Protein AF-A0A953XXE0-F1 (afdb_monomer_lite)

Structure (mmCIF, N/CA/C/O backbone):
data_AF-A0A953XXE0-F1
#
_entry.id   AF-A0A953XXE0-F1
#
loop_
_atom_site.group_PDB
_atom_site.id
_atom_site.type_symbol
_atom_site.label_atom_id
_atom_site.label_alt_id
_atom_site.label_comp_id
_atom_site.label_asym_id
_atom_site.label_entity_id
_atom_site.label_seq_id
_atom_site.pdbx_PDB_ins_code
_atom_site.Cartn_x
_atom_site.Cartn_y
_atom_site.Cartn_z
_atom_site.occupancy
_atom_site.B_iso_or_equiv
_atom_site.auth_seq_id
_atom_site.auth_comp_id
_atom_site.auth_asym_id
_atom_site.auth_atom_id
_atom_site.pdbx_PDB_model_num
ATOM 1 N N . MET A 1 1 ? 15.801 20.987 15.651 1.00 23.19 1 MET A N 1
ATOM 2 C CA . MET A 1 1 ? 15.165 20.305 14.505 1.00 23.19 1 MET A CA 1
ATOM 3 C C . MET A 1 1 ? 14.509 19.049 15.052 1.00 23.19 1 MET A C 1
ATOM 5 O O . MET A 1 1 ? 15.246 18.212 15.562 1.00 23.19 1 MET A O 1
ATOM 9 N N . PRO A 1 2 ? 13.174 18.953 15.117 1.00 24.47 2 PRO A N 1
ATOM 10 C CA . PRO A 1 2 ? 12.543 17.833 15.799 1.00 24.47 2 PRO A CA 1
ATOM 11 C C . PRO A 1 2 ? 12.531 16.608 14.873 1.00 24.47 2 PRO A C 1
ATOM 13 O O . PRO A 1 2 ? 12.017 16.674 13.767 1.00 24.47 2 PRO A O 1
ATOM 16 N N . THR A 1 3 ? 13.208 15.549 15.313 1.00 23.88 3 THR A N 1
ATOM 17 C CA . THR A 1 3 ? 12.917 14.096 15.241 1.00 23.88 3 THR A CA 1
ATOM 18 C C . THR A 1 3 ? 11.711 13.563 14.424 1.00 23.88 3 THR A C 1
ATOM 20 O O . THR A 1 3 ? 11.051 12.626 14.864 1.00 23.88 3 THR A O 1
ATOM 23 N N . LEU A 1 4 ? 11.424 14.090 13.230 1.00 26.69 4 LEU A N 1
ATOM 24 C CA . LEU A 1 4 ? 10.235 13.749 12.425 1.00 26.69 4 LEU A CA 1
ATOM 25 C C . LEU A 1 4 ? 10.426 12.627 11.387 1.00 26.69 4 LEU A C 1
ATOM 27 O O . LEU A 1 4 ? 9.474 12.267 10.709 1.00 26.69 4 LEU A O 1
ATOM 31 N N . THR A 1 5 ? 11.613 12.035 11.251 1.00 33.94 5 THR A N 1
ATOM 32 C CA . THR A 1 5 ? 11.927 11.183 10.083 1.00 33.94 5 THR A CA 1
ATOM 33 C C . THR A 1 5 ? 12.054 9.684 10.347 1.00 33.94 5 THR A C 1
ATOM 35 O O . THR A 1 5 ? 12.182 8.929 9.391 1.00 33.94 5 THR A O 1
ATOM 38 N N . LYS A 1 6 ? 11.989 9.213 11.601 1.00 27.53 6 LYS A N 1
ATOM 39 C CA . LYS A 1 6 ? 12.174 7.776 11.895 1.00 27.53 6 LYS A CA 1
ATOM 40 C C . LYS A 1 6 ? 10.883 6.959 12.004 1.00 27.53 6 LYS A C 1
ATOM 42 O O . LYS A 1 6 ? 10.903 5.797 11.635 1.00 27.53 6 LYS A O 1
ATOM 47 N N . HIS A 1 7 ? 9.766 7.528 12.463 1.00 30.72 7 HIS A N 1
ATOM 48 C CA . HIS A 1 7 ? 8.594 6.719 12.848 1.00 30.72 7 HIS A CA 1
ATOM 49 C C . HIS A 1 7 ? 7.616 6.431 11.692 1.00 30.72 7 HIS A C 1
ATOM 51 O O . HIS A 1 7 ? 7.133 5.310 11.582 1.00 30.72 7 HIS A O 1
ATOM 57 N N . ALA A 1 8 ? 7.405 7.374 10.764 1.00 30.27 8 ALA A N 1
ATOM 58 C CA . ALA A 1 8 ? 6.536 7.157 9.595 1.00 30.27 8 ALA A CA 1
ATOM 59 C C . ALA A 1 8 ? 7.119 6.154 8.576 1.00 30.27 8 ALA A C 1
ATOM 61 O O . ALA A 1 8 ? 6.387 5.513 7.828 1.00 30.27 8 ALA A O 1
ATOM 62 N N . LEU A 1 9 ? 8.445 5.985 8.569 1.00 30.19 9 LEU A N 1
ATOM 63 C CA . LEU A 1 9 ? 9.170 5.151 7.610 1.00 30.19 9 LEU A CA 1
ATOM 64 C C . LEU A 1 9 ? 9.164 3.653 7.962 1.00 30.19 9 LEU A C 1
ATOM 66 O O . LEU A 1 9 ? 9.246 2.798 7.083 1.00 30.19 9 LEU A O 1
ATOM 70 N N . VAL A 1 10 ? 9.033 3.338 9.255 1.00 29.61 10 VAL A N 1
ATOM 71 C CA . VAL A 1 10 ? 9.009 1.966 9.796 1.00 29.61 10 VAL A CA 1
ATOM 72 C C . VAL A 1 10 ? 7.737 1.215 9.368 1.00 29.61 10 VAL A C 1
ATOM 74 O O . VAL A 1 10 ? 7.722 -0.017 9.334 1.00 29.61 10 VAL A O 1
ATOM 77 N N . ALA A 1 11 ? 6.682 1.944 8.981 1.00 33.59 11 ALA A N 1
ATOM 78 C CA . ALA A 1 11 ? 5.349 1.399 8.757 1.00 33.59 11 ALA A CA 1
ATOM 79 C C . ALA A 1 11 ? 5.218 0.476 7.530 1.00 33.59 11 ALA A C 1
ATOM 81 O O . ALA A 1 11 ? 4.563 -0.561 7.609 1.00 33.59 11 ALA A O 1
ATOM 82 N N . ALA A 1 12 ? 5.881 0.807 6.419 1.00 32.53 12 ALA A N 1
ATOM 83 C CA . ALA A 1 12 ? 5.708 0.098 5.150 1.00 32.53 12 ALA A CA 1
ATOM 84 C C . ALA A 1 12 ? 6.633 -1.127 4.980 1.00 32.53 12 ALA A C 1
ATOM 86 O O . ALA A 1 12 ? 6.259 -2.110 4.343 1.00 32.53 12 ALA A O 1
ATOM 87 N N . ILE A 1 13 ? 7.832 -1.104 5.573 1.00 31.78 13 ILE A N 1
ATOM 88 C CA . ILE A 1 13 ? 8.876 -2.117 5.318 1.00 31.78 13 ILE A CA 1
ATOM 89 C C . ILE A 1 13 ? 8.657 -3.371 6.172 1.00 31.78 13 ILE A C 1
ATOM 91 O O . ILE A 1 13 ? 8.839 -4.496 5.708 1.00 31.78 13 ILE A O 1
ATOM 95 N N . ALA A 1 14 ? 8.187 -3.198 7.409 1.00 30.94 14 ALA A N 1
ATOM 96 C CA . ALA A 1 14 ? 8.035 -4.295 8.362 1.00 30.94 14 ALA A CA 1
ATOM 97 C C . ALA A 1 14 ? 6.814 -5.204 8.091 1.00 30.94 14 ALA A C 1
ATOM 99 O O . ALA A 1 14 ? 6.762 -6.325 8.597 1.00 30.94 14 ALA A O 1
ATOM 100 N N . ILE A 1 15 ? 5.858 -4.764 7.260 1.00 36.19 15 ILE A N 1
ATOM 101 C CA . ILE A 1 15 ? 4.714 -5.583 6.813 1.00 36.19 15 ILE A CA 1
ATOM 102 C C . ILE A 1 15 ? 5.163 -6.636 5.774 1.00 36.19 15 ILE A C 1
ATOM 104 O O . ILE A 1 15 ? 4.586 -7.727 5.699 1.00 36.19 15 ILE A O 1
ATOM 108 N N . CYS A 1 16 ? 6.239 -6.351 5.027 1.00 36.44 16 CYS A N 1
ATOM 109 C CA . CYS A 1 16 ? 6.669 -7.154 3.882 1.00 36.44 16 CYS A CA 1
ATOM 110 C C . CYS A 1 16 ? 7.944 -7.985 4.089 1.00 36.44 16 CYS A C 1
ATOM 112 O O . CYS A 1 16 ? 8.266 -8.747 3.192 1.00 36.44 16 CYS A O 1
ATOM 114 N N . GLY A 1 17 ? 8.669 -7.929 5.214 1.00 27.86 17 GLY A N 1
ATOM 115 C CA . GLY A 1 17 ? 9.864 -8.776 5.343 1.00 27.86 17 GLY A CA 1
ATOM 116 C C . GLY A 1 17 ? 10.429 -8.968 6.746 1.00 27.86 17 GLY A C 1
ATOM 117 O O . GLY A 1 17 ? 10.473 -8.049 7.560 1.00 27.86 17 GLY A O 1
ATOM 118 N N . LEU A 1 18 ? 10.924 -10.184 6.995 1.00 30.94 18 LEU A N 1
ATOM 119 C CA . LEU A 1 18 ? 11.926 -10.489 8.015 1.00 30.94 18 LEU A CA 1
ATOM 120 C C . LEU A 1 18 ? 12.877 -11.563 7.476 1.00 30.94 18 LEU A C 1
ATOM 122 O O . LEU A 1 18 ? 12.452 -12.541 6.863 1.00 30.94 18 LEU A O 1
ATOM 126 N N . LEU A 1 19 ? 14.171 -11.333 7.696 1.00 27.92 19 LEU A N 1
ATOM 127 C CA . LEU A 1 19 ? 15.289 -12.173 7.276 1.00 27.92 19 LEU A CA 1
ATOM 128 C C . LEU A 1 19 ? 15.145 -13.614 7.785 1.00 27.92 19 LEU A C 1
ATOM 130 O O . LEU A 1 19 ? 14.966 -13.859 8.979 1.00 27.92 19 LEU A O 1
ATOM 134 N N . ALA A 1 20 ? 15.300 -14.573 6.874 1.00 24.19 20 ALA A N 1
ATOM 135 C CA . ALA A 1 20 ? 15.431 -15.982 7.205 1.00 24.19 20 ALA A CA 1
ATOM 136 C C . ALA A 1 20 ? 16.776 -16.235 7.908 1.00 24.19 20 ALA A C 1
ATOM 138 O O . ALA A 1 20 ? 17.823 -16.280 7.265 1.00 24.19 20 ALA A O 1
ATOM 139 N N . VAL A 1 21 ? 16.749 -16.452 9.225 1.00 23.22 21 VAL A N 1
ATOM 140 C CA . VAL A 1 21 ? 17.839 -17.130 9.940 1.00 23.22 21 VAL A CA 1
ATOM 141 C C . VAL A 1 21 ? 17.390 -18.560 10.212 1.00 23.22 21 VAL A C 1
ATOM 143 O O . VAL A 1 21 ? 16.412 -18.808 10.915 1.00 23.22 21 VAL A O 1
ATOM 146 N N . SER A 1 22 ? 18.094 -19.508 9.599 1.00 22.72 22 SER A N 1
ATOM 147 C CA . SER A 1 22 ? 17.813 -20.937 9.675 1.00 22.72 22 SER A CA 1
ATOM 148 C C . SER A 1 22 ? 17.974 -21.476 11.097 1.00 22.72 22 SER A C 1
ATOM 150 O O . SER A 1 22 ? 19.080 -21.456 11.635 1.00 22.72 22 SER A O 1
ATOM 152 N N . TRP A 1 23 ? 16.915 -22.071 11.642 1.00 22.73 23 TRP A N 1
ATOM 153 C CA . TRP A 1 23 ? 17.022 -23.056 12.716 1.00 22.73 23 TRP A CA 1
ATOM 154 C C . TRP A 1 23 ? 16.192 -24.283 12.351 1.00 22.73 23 TRP A C 1
ATOM 156 O O . TRP A 1 23 ? 14.998 -24.203 12.076 1.00 22.73 23 TRP A O 1
ATOM 166 N N . THR A 1 24 ? 16.853 -25.435 12.311 1.00 26.52 24 THR A N 1
ATOM 167 C CA . THR A 1 24 ? 16.224 -26.749 12.177 1.00 26.52 24 THR A CA 1
ATOM 168 C C . THR A 1 24 ? 15.453 -27.090 13.450 1.00 26.52 24 THR A C 1
ATOM 170 O O . THR A 1 24 ? 16.058 -27.121 14.522 1.00 26.52 24 THR A O 1
ATOM 173 N N . LEU A 1 25 ? 14.167 -27.432 13.338 1.00 26.00 25 LEU A N 1
ATOM 174 C CA . LEU A 1 25 ? 13.420 -28.122 14.395 1.00 26.00 25 LEU A CA 1
ATOM 175 C C . LEU A 1 25 ? 12.609 -29.308 13.830 1.00 26.00 25 LEU A C 1
ATOM 177 O O . LEU A 1 25 ? 12.237 -29.286 12.655 1.00 26.00 25 LEU A O 1
ATOM 181 N N . PRO A 1 26 ? 12.404 -30.371 14.637 1.00 23.47 26 PRO A N 1
ATOM 182 C CA . PRO A 1 26 ? 11.947 -31.681 14.180 1.00 23.47 26 PRO A CA 1
ATOM 183 C C . PRO A 1 26 ? 10.421 -31.783 14.009 1.00 23.47 26 PRO A C 1
ATOM 185 O O . PRO A 1 26 ? 9.655 -30.912 14.409 1.00 23.47 26 PRO A O 1
ATOM 188 N N . ALA A 1 27 ? 10.009 -32.879 13.373 1.00 25.14 27 ALA A N 1
ATOM 189 C CA . ALA A 1 27 ? 8.711 -33.104 12.749 1.00 25.14 27 ALA A CA 1
ATOM 190 C C . ALA A 1 27 ? 7.566 -33.616 13.659 1.00 25.14 27 ALA A C 1
ATOM 192 O O . ALA A 1 27 ? 7.800 -34.335 14.628 1.00 25.14 27 ALA A O 1
ATOM 193 N N . THR A 1 28 ? 6.336 -33.397 13.150 1.00 28.50 28 THR A N 1
ATOM 194 C CA . THR A 1 28 ? 5.029 -34.083 13.389 1.00 28.50 28 THR A CA 1
ATOM 195 C C . THR A 1 28 ? 4.329 -33.785 14.731 1.00 28.50 28 THR A C 1
ATOM 197 O O . THR A 1 28 ? 5.003 -33.687 15.742 1.00 28.50 28 THR A O 1
ATOM 200 N N . SER A 1 29 ? 3.004 -33.587 14.872 1.00 26.19 29 SER A N 1
ATOM 201 C CA . SER A 1 29 ? 1.767 -34.184 14.294 1.00 26.19 29 SER A CA 1
ATOM 202 C C . SER A 1 29 ? 0.520 -33.440 14.892 1.00 26.19 29 SER A C 1
ATOM 204 O O . SER A 1 29 ? 0.742 -32.620 15.781 1.00 26.19 29 SER A O 1
ATOM 206 N N . PRO A 1 30 ? -0.767 -33.804 14.655 1.00 30.47 30 PRO A N 1
ATOM 207 C CA . PRO A 1 30 ? -1.567 -33.870 13.429 1.00 30.47 30 PRO A CA 1
ATOM 208 C C . PRO A 1 30 ? -2.752 -32.862 13.414 1.00 30.47 30 PRO A C 1
ATOM 210 O O . PRO A 1 30 ? -2.945 -32.043 14.306 1.00 30.47 30 PRO A O 1
ATOM 213 N N . LEU A 1 31 ? -3.522 -32.968 12.331 1.00 25.83 31 LEU A N 1
ATOM 214 C CA . LEU A 1 31 ? -4.695 -32.216 11.883 1.00 25.83 31 LEU A CA 1
ATOM 215 C C . LEU A 1 31 ? -5.863 -32.042 12.878 1.00 25.83 31 LEU A C 1
ATOM 217 O O . LEU A 1 31 ? -6.165 -32.916 13.684 1.00 25.83 31 LEU A O 1
ATOM 221 N N . ALA A 1 32 ? -6.534 -30.906 12.660 1.00 27.00 32 ALA A N 1
ATOM 222 C CA . ALA A 1 32 ? -7.909 -30.491 12.949 1.00 27.00 32 ALA A CA 1
ATOM 223 C C . ALA A 1 32 ? -8.908 -31.517 13.527 1.00 27.00 32 ALA A C 1
ATOM 225 O O . ALA A 1 32 ? -9.136 -32.580 12.952 1.00 27.00 32 ALA A O 1
ATOM 226 N N . GLN A 1 33 ? -9.643 -31.075 14.554 1.00 22.91 33 GLN A N 1
ATOM 227 C CA . GLN A 1 33 ? -11.033 -31.467 14.792 1.00 22.91 33 GLN A CA 1
ATOM 228 C C . GLN A 1 33 ? -11.884 -30.226 15.094 1.00 22.91 33 GLN A C 1
ATOM 230 O O . GLN A 1 33 ? -11.463 -29.345 15.842 1.00 22.91 33 GLN A O 1
ATOM 235 N N . GLU A 1 34 ? -13.058 -30.182 14.465 1.00 34.75 34 GLU A N 1
ATOM 236 C CA . GLU A 1 34 ? -14.159 -29.249 14.715 1.00 34.75 34 GLU A CA 1
ATOM 237 C C . GLU A 1 34 ? -14.725 -29.421 16.128 1.00 34.75 34 GLU A C 1
ATOM 239 O O . GLU A 1 34 ? -14.915 -30.552 16.577 1.00 34.75 34 GLU A O 1
ATOM 244 N N . THR A 1 35 ? -15.106 -28.311 16.763 1.00 26.16 35 THR A N 1
ATOM 245 C CA . THR A 1 35 ? -16.259 -28.274 17.673 1.00 26.16 35 THR A CA 1
ATOM 246 C C . THR A 1 35 ? -16.972 -26.931 17.547 1.00 26.16 35 THR A C 1
ATOM 248 O O . THR A 1 35 ? -16.337 -25.880 17.648 1.00 26.16 35 THR A O 1
ATOM 251 N N . ASP A 1 36 ? -18.279 -27.021 17.326 1.00 25.08 36 ASP A N 1
ATOM 252 C CA . ASP A 1 36 ? -19.262 -25.953 17.163 1.00 25.08 36 ASP A CA 1
ATOM 253 C C . ASP A 1 36 ? -19.660 -25.227 18.468 1.00 25.08 36 ASP A C 1
ATOM 255 O O . ASP A 1 36 ? -19.528 -25.759 19.569 1.00 25.08 36 ASP A O 1
ATOM 259 N N . GLU A 1 37 ? -20.267 -24.054 18.236 1.00 27.36 37 GLU A N 1
ATOM 260 C CA . GLU A 1 37 ? -21.353 -23.376 18.972 1.00 27.36 37 GLU A CA 1
ATOM 261 C C . GLU A 1 37 ? -21.083 -22.392 20.144 1.00 27.36 37 GLU A C 1
ATOM 263 O O . GLU A 1 37 ? -20.690 -22.738 21.255 1.00 27.36 37 GLU A O 1
ATOM 268 N N . ASP A 1 38 ? -21.490 -21.145 19.842 1.00 29.67 38 ASP A N 1
ATOM 269 C CA . ASP A 1 38 ? -22.178 -20.142 20.675 1.00 29.67 38 ASP A CA 1
ATOM 270 C C . ASP A 1 38 ? -21.361 -19.166 21.556 1.00 29.67 38 ASP A C 1
ATOM 272 O O . ASP A 1 38 ? -21.209 -19.313 22.768 1.00 29.67 38 ASP A O 1
ATOM 276 N N . SER A 1 39 ? -20.906 -18.067 20.931 1.00 28.59 39 SER A N 1
ATOM 277 C CA . SER A 1 39 ? -20.663 -16.777 21.598 1.00 28.59 39 SER A CA 1
ATOM 278 C C . SER A 1 39 ? -20.817 -15.617 20.593 1.00 28.59 39 SER A C 1
ATOM 280 O O . SER A 1 39 ? -20.174 -15.640 19.537 1.00 28.59 39 SER A O 1
ATOM 282 N N . PRO A 1 40 ? -21.656 -14.593 20.854 1.00 30.61 40 PRO A N 1
ATOM 283 C CA . PRO A 1 40 ? -21.860 -13.484 19.928 1.00 30.61 40 PRO A CA 1
ATOM 284 C C . PRO A 1 40 ? -20.693 -12.488 20.008 1.00 30.61 40 PRO A C 1
ATOM 286 O O . PRO A 1 40 ? -20.713 -11.524 20.769 1.00 30.61 40 PRO A O 1
ATOM 289 N N . GLY A 1 41 ? -19.679 -12.725 19.180 1.00 33.84 41 GLY A N 1
ATOM 290 C CA . GLY A 1 41 ? -18.527 -11.850 18.972 1.00 33.84 41 GLY A CA 1
ATOM 291 C C . GLY A 1 41 ? -17.461 -12.600 18.183 1.00 33.84 41 GLY A C 1
ATOM 292 O O . GLY A 1 41 ? -16.592 -13.228 18.775 1.00 33.84 41 GLY A O 1
ATOM 293 N N . HIS A 1 42 ? -17.559 -12.613 16.851 1.00 36.31 42 HIS A N 1
ATOM 294 C CA . HIS A 1 42 ? -16.649 -13.386 16.001 1.00 36.31 42 HIS A CA 1
ATOM 295 C C . HIS A 1 42 ? -15.254 -12.742 15.914 1.00 36.31 42 HIS A C 1
ATOM 297 O O . HIS A 1 42 ? -14.878 -12.169 14.898 1.00 36.31 42 HIS A O 1
ATOM 303 N N . THR A 1 43 ? -14.454 -12.881 16.970 1.00 37.66 43 THR A N 1
ATOM 304 C CA . THR A 1 43 ? -12.994 -12.911 16.846 1.00 37.66 43 THR A CA 1
ATOM 305 C C . THR A 1 43 ? -12.622 -14.312 16.370 1.00 37.66 43 THR A C 1
ATOM 307 O O . THR A 1 43 ? -12.778 -15.281 17.114 1.00 37.66 43 THR A O 1
ATOM 310 N N . ILE A 1 44 ? -12.148 -14.459 15.130 1.00 37.34 44 ILE A N 1
ATOM 311 C CA . ILE A 1 44 ? -11.650 -15.756 14.651 1.00 37.34 44 ILE A CA 1
ATOM 312 C C . ILE A 1 44 ? -10.215 -15.919 15.161 1.00 37.34 44 ILE A C 1
ATOM 314 O O . ILE A 1 44 ? -9.247 -15.528 14.510 1.00 37.34 44 ILE A O 1
ATOM 318 N N . ALA A 1 45 ? -10.075 -16.470 16.366 1.00 40.75 45 ALA A N 1
ATOM 319 C CA . ALA A 1 45 ? -8.777 -16.802 16.936 1.00 40.75 45 ALA A CA 1
ATOM 320 C C . ALA A 1 45 ? -8.208 -18.059 16.256 1.00 40.75 45 ALA A C 1
ATOM 322 O O . ALA A 1 45 ? -8.643 -19.183 16.499 1.00 40.75 45 ALA A O 1
ATOM 323 N N . ILE A 1 46 ? -7.202 -17.873 15.407 1.00 38.44 46 ILE A N 1
ATOM 324 C CA . ILE A 1 46 ? -6.405 -18.960 14.827 1.00 38.44 46 ILE A CA 1
ATOM 325 C C . ILE A 1 46 ? -5.401 -19.429 15.895 1.00 38.44 46 ILE A C 1
ATOM 327 O O . ILE A 1 46 ? -4.457 -18.714 16.216 1.00 38.44 46 ILE A O 1
ATOM 331 N N . ASN A 1 47 ? -5.638 -20.623 16.454 1.00 38.09 47 ASN A N 1
ATOM 332 C CA . ASN A 1 47 ? -4.905 -21.283 17.552 1.00 38.09 47 ASN A CA 1
ATOM 333 C C . ASN A 1 47 ? -4.913 -20.554 18.913 1.00 38.09 47 ASN A C 1
ATOM 335 O O . ASN A 1 47 ? -4.090 -19.688 19.196 1.00 38.09 47 ASN A O 1
ATOM 339 N N . ALA A 1 48 ? -5.783 -21.016 19.815 1.00 39.22 48 ALA A N 1
ATOM 340 C CA . ALA A 1 48 ? -5.944 -20.525 21.186 1.00 39.22 48 ALA A CA 1
ATOM 341 C C . ALA A 1 48 ? -4.873 -20.999 22.205 1.00 39.22 48 ALA A C 1
ATOM 343 O O . ALA A 1 48 ? -5.086 -20.847 23.399 1.00 39.22 48 ALA A O 1
ATOM 344 N N . ASN A 1 49 ? -3.734 -21.560 21.774 1.00 39.44 49 ASN A N 1
ATOM 345 C CA . ASN A 1 49 ? -2.721 -22.148 22.677 1.00 39.44 49 ASN A CA 1
ATOM 346 C C . ASN A 1 49 ? -1.310 -21.539 22.535 1.00 39.44 49 ASN A C 1
ATOM 348 O O . ASN A 1 49 ? -0.309 -22.247 22.611 1.00 39.44 49 ASN A O 1
ATOM 352 N N . ALA A 1 50 ? -1.205 -20.225 22.340 1.00 42.81 50 ALA A N 1
ATOM 353 C CA . ALA A 1 50 ? 0.066 -19.515 22.479 1.00 42.81 50 ALA A CA 1
ATOM 354 C C . ALA A 1 50 ? -0.144 -18.257 23.330 1.00 42.81 50 ALA A C 1
ATOM 356 O O . ALA A 1 50 ? -0.808 -17.321 22.889 1.00 42.81 50 ALA A O 1
ATOM 357 N N . ASP A 1 51 ? 0.428 -18.245 24.537 1.00 51.19 51 ASP A N 1
ATOM 358 C CA . ASP A 1 51 ? 0.362 -17.170 25.544 1.00 51.19 51 ASP A CA 1
ATOM 359 C C . ASP A 1 51 ? 1.106 -15.877 25.129 1.00 51.19 51 ASP A C 1
ATOM 361 O O . ASP A 1 51 ? 1.711 -15.200 25.961 1.00 51.19 51 ASP A O 1
ATOM 365 N N . TRP A 1 52 ? 1.134 -15.527 23.839 1.00 52.19 52 TRP A N 1
ATOM 366 C CA . TRP A 1 52 ? 1.904 -14.391 23.323 1.00 52.19 52 TRP A CA 1
ATOM 367 C C . TRP A 1 52 ? 1.001 -13.265 22.794 1.00 52.19 52 TRP A C 1
ATOM 369 O O . TRP A 1 52 ? 0.011 -13.552 22.105 1.00 52.19 52 TRP A O 1
ATOM 379 N N . PRO A 1 53 ? 1.342 -11.987 23.062 1.00 61.34 53 PRO A N 1
ATOM 380 C CA . PRO A 1 53 ? 0.615 -10.829 22.540 1.00 61.34 53 PRO A CA 1
ATOM 381 C C . PRO A 1 53 ? 0.485 -10.846 21.004 1.00 61.34 53 PRO A C 1
ATOM 383 O O . PRO A 1 53 ? 1.354 -11.363 20.293 1.00 61.34 53 PRO A O 1
ATOM 386 N N . ALA A 1 54 ? -0.618 -10.303 20.474 1.00 65.19 54 ALA A N 1
ATOM 387 C CA . ALA A 1 54 ? -0.832 -10.195 19.031 1.00 65.19 54 ALA A CA 1
ATOM 388 C C . ALA A 1 54 ? 0.167 -9.200 18.431 1.00 65.19 54 ALA A C 1
ATOM 390 O O . ALA A 1 54 ? 0.199 -8.032 18.807 1.00 65.19 54 ALA A O 1
ATOM 391 N N . SER A 1 55 ? 0.974 -9.657 17.475 1.00 87.56 55 SER A N 1
ATOM 392 C CA . SER A 1 55 ? 1.958 -8.811 16.796 1.00 87.56 55 SER A CA 1
ATOM 393 C C . SER A 1 55 ? 1.306 -7.938 15.725 1.00 87.56 55 SER A C 1
ATOM 395 O O . SER A 1 55 ? 1.652 -6.762 15.593 1.00 87.56 55 SER A O 1
ATOM 397 N N . VAL A 1 56 ? 0.373 -8.527 14.972 1.00 93.69 56 VAL A N 1
ATOM 398 C CA . VAL A 1 56 ? -0.335 -7.911 13.849 1.00 93.69 56 VAL A CA 1
ATOM 399 C C . VAL A 1 56 ? -1.832 -7.888 14.152 1.00 93.69 56 VAL A C 1
ATOM 401 O O . VAL A 1 56 ? -2.418 -8.934 14.433 1.00 93.69 56 VAL A O 1
ATOM 404 N N . LEU A 1 57 ? -2.453 -6.718 14.053 1.00 97.56 57 LEU A N 1
ATOM 405 C CA . LEU A 1 57 ? -3.903 -6.552 14.029 1.00 97.56 57 LEU A CA 1
ATOM 406 C C . LEU A 1 57 ? -4.342 -6.327 12.581 1.00 97.56 57 LEU A C 1
ATOM 408 O O . LEU A 1 57 ? -3.931 -5.347 11.966 1.00 97.56 57 LEU A O 1
ATOM 412 N N . LEU A 1 58 ? -5.171 -7.217 12.041 1.00 98.62 58 LEU A N 1
ATOM 413 C CA . LEU A 1 58 ? -5.780 -7.076 10.721 1.00 98.62 58 LEU A CA 1
ATOM 414 C C . LEU A 1 58 ? -7.259 -6.725 10.883 1.00 98.62 58 LEU A C 1
ATOM 416 O O . LEU A 1 58 ? -8.031 -7.524 11.408 1.00 98.62 58 LEU A O 1
ATOM 420 N N . ILE A 1 59 ? -7.649 -5.543 10.412 1.00 98.81 59 ILE A N 1
ATOM 421 C CA . ILE A 1 59 ? -9.029 -5.053 10.446 1.00 98.81 59 ILE A CA 1
ATOM 422 C C . ILE A 1 59 ? -9.651 -5.193 9.060 1.00 98.81 59 ILE A C 1
ATOM 424 O O . ILE A 1 59 ? -9.075 -4.732 8.082 1.00 98.81 59 ILE A O 1
ATOM 428 N N . THR A 1 60 ? -10.816 -5.825 8.957 1.00 98.81 60 THR A N 1
ATOM 429 C CA . THR A 1 60 ? -11.536 -6.056 7.687 1.00 98.81 60 THR A CA 1
ATOM 430 C C . THR A 1 60 ? -13.051 -6.105 7.937 1.00 98.81 60 THR A C 1
ATOM 432 O O . THR A 1 60 ? -13.476 -5.746 9.028 1.00 98.81 60 THR A O 1
ATOM 435 N N . ASN A 1 61 ? -13.897 -6.514 6.991 1.00 98.25 61 ASN A N 1
ATOM 436 C CA . ASN A 1 61 ? -15.320 -6.778 7.266 1.00 98.25 61 ASN A CA 1
ATOM 437 C C . ASN A 1 61 ? -15.601 -8.272 7.492 1.00 98.25 61 ASN A C 1
ATOM 439 O O . ASN A 1 61 ? -14.786 -9.140 7.172 1.00 98.25 61 ASN A O 1
ATOM 443 N N . ASP A 1 62 ? -16.791 -8.583 8.002 1.00 98.44 62 ASP A N 1
ATOM 444 C CA . ASP A 1 62 ? -17.255 -9.966 8.182 1.00 98.44 62 ASP A CA 1
ATOM 445 C C . ASP A 1 62 ? -17.183 -10.790 6.877 1.00 98.44 62 ASP A C 1
ATOM 447 O O . ASP A 1 62 ? -16.846 -11.976 6.910 1.00 98.44 62 ASP A O 1
ATOM 451 N N . ALA A 1 63 ? -17.446 -10.167 5.721 1.00 98.06 63 ALA A N 1
ATOM 452 C CA . ALA A 1 63 ? -17.461 -10.843 4.421 1.00 98.06 63 ALA A CA 1
ATOM 453 C C . ALA A 1 63 ? -16.074 -11.346 3.974 1.00 98.06 63 ALA A C 1
ATOM 455 O O . ALA A 1 63 ? -15.976 -12.437 3.411 1.00 98.06 63 ALA A O 1
ATOM 456 N N . LEU A 1 64 ? -15.003 -10.588 4.239 1.00 98.50 64 LEU A N 1
ATOM 457 C CA . LEU A 1 64 ? -13.631 -10.945 3.856 1.00 98.50 64 LEU A CA 1
ATOM 458 C C . LEU A 1 64 ? -12.842 -11.634 4.977 1.00 98.50 64 LEU A C 1
ATOM 460 O O . LEU A 1 64 ? -11.782 -12.209 4.714 1.00 98.50 64 LEU A O 1
ATOM 464 N N . ALA A 1 65 ? -13.331 -11.637 6.220 1.00 98.50 65 ALA A N 1
ATOM 465 C CA . ALA A 1 65 ? -12.608 -12.184 7.372 1.00 98.50 65 ALA A CA 1
ATOM 466 C C . ALA A 1 65 ? -12.080 -13.612 7.139 1.00 98.50 65 ALA A C 1
ATOM 468 O O . ALA A 1 65 ? -10.929 -13.919 7.457 1.00 98.50 65 ALA A O 1
ATOM 469 N N . LYS A 1 66 ? -12.886 -14.486 6.521 1.00 98.38 66 LYS A N 1
ATOM 470 C CA . LYS A 1 66 ? -12.481 -15.871 6.234 1.00 98.38 66 LYS A CA 1
ATOM 471 C C . LYS A 1 66 ? -11.383 -15.961 5.169 1.00 98.38 66 LYS A C 1
ATOM 473 O O . LYS A 1 66 ? -10.485 -16.792 5.309 1.00 98.38 66 LYS A O 1
ATOM 478 N N . SER A 1 67 ? -11.418 -15.114 4.137 1.00 98.62 67 SER A N 1
ATOM 479 C CA . SER A 1 67 ? -10.389 -15.106 3.084 1.00 98.62 67 SER A CA 1
ATOM 480 C C . SER A 1 67 ? -9.014 -14.664 3.592 1.00 98.62 67 SER A C 1
ATOM 482 O O . SER A 1 67 ? -8.006 -15.012 2.989 1.00 98.62 67 SER A O 1
ATOM 484 N N . TRP A 1 68 ? -8.942 -13.987 4.742 1.00 98.62 68 TRP A N 1
ATOM 485 C CA . TRP A 1 68 ? -7.680 -13.593 5.378 1.00 98.62 68 TRP A CA 1
ATOM 486 C C . TRP A 1 68 ? -7.006 -14.697 6.207 1.00 98.62 68 TRP A C 1
ATOM 488 O O . TRP A 1 68 ? -5.846 -14.549 6.601 1.00 98.62 68 TRP A O 1
ATOM 498 N N . LEU A 1 69 ? -7.676 -15.828 6.469 1.00 98.31 69 LEU A N 1
ATOM 499 C CA . LEU A 1 69 ? -7.102 -16.911 7.279 1.00 98.31 69 LEU A CA 1
ATOM 500 C C . LEU A 1 69 ? -5.781 -17.476 6.727 1.00 98.31 69 LEU A C 1
ATOM 502 O O . LEU A 1 69 ? -4.873 -17.702 7.537 1.00 98.31 69 LEU A O 1
ATOM 506 N N . PRO A 1 70 ? -5.601 -17.687 5.405 1.00 98.38 70 PRO A N 1
ATOM 507 C CA . PRO A 1 70 ? -4.319 -18.127 4.861 1.00 98.38 70 PRO A CA 1
ATOM 508 C C . PRO A 1 70 ? -3.194 -17.114 5.112 1.00 98.38 70 PRO A C 1
ATOM 510 O O . PRO A 1 70 ? -2.114 -17.515 5.551 1.00 98.38 70 PRO A O 1
ATOM 513 N N . PHE A 1 71 ? -3.457 -15.814 4.928 1.00 97.88 71 PHE A N 1
ATOM 514 C CA . PHE A 1 71 ? -2.500 -14.740 5.220 1.00 97.88 71 PHE A CA 1
ATOM 515 C C . PHE A 1 71 ? -2.093 -14.749 6.694 1.00 97.88 71 PHE A C 1
ATOM 517 O O . PHE A 1 71 ? -0.909 -14.828 7.027 1.00 97.88 71 PHE A O 1
ATOM 524 N N . ALA A 1 72 ? -3.079 -14.731 7.590 1.00 96.94 72 ALA A N 1
ATOM 525 C CA . ALA A 1 72 ? -2.839 -14.656 9.021 1.00 96.94 72 ALA A CA 1
ATOM 526 C C . ALA A 1 72 ? -2.148 -15.921 9.559 1.00 96.94 72 ALA A C 1
ATOM 528 O O . ALA A 1 72 ? -1.252 -15.836 10.402 1.00 96.94 72 ALA A O 1
ATOM 529 N N . THR A 1 73 ? -2.483 -17.097 9.017 1.00 96.56 73 THR A N 1
ATOM 530 C CA . THR A 1 73 ? -1.790 -18.357 9.323 1.00 96.56 73 THR A CA 1
ATOM 531 C C . THR A 1 73 ? -0.332 -18.314 8.876 1.00 96.56 73 THR A C 1
ATOM 533 O O . THR A 1 73 ? 0.557 -18.722 9.625 1.00 96.56 73 THR A O 1
ATOM 536 N N . HIS A 1 74 ? -0.070 -17.822 7.663 1.00 94.44 74 HIS A N 1
ATOM 537 C CA . HIS A 1 74 ? 1.281 -17.689 7.124 1.00 94.44 74 HIS A CA 1
ATOM 538 C C . HIS A 1 74 ? 2.137 -16.735 7.966 1.00 94.44 74 HIS A C 1
ATOM 540 O O . HIS A 1 74 ? 3.195 -17.135 8.451 1.00 94.44 74 HIS A O 1
ATOM 546 N N . LYS A 1 75 ? 1.645 -15.525 8.255 1.00 91.25 75 LYS A N 1
ATOM 547 C CA . LYS A 1 75 ? 2.354 -14.560 9.112 1.00 91.25 75 LYS A CA 1
ATOM 548 C C . LYS A 1 75 ? 2.580 -15.100 10.528 1.00 91.25 75 LYS A C 1
ATOM 550 O O . LYS A 1 75 ? 3.681 -14.971 11.062 1.00 91.25 75 LYS A O 1
ATOM 555 N N . THR A 1 76 ? 1.604 -15.808 11.099 1.00 91.75 76 THR A N 1
ATOM 556 C CA . THR A 1 76 ? 1.752 -16.441 12.421 1.00 91.75 76 THR A CA 1
ATOM 557 C C . THR A 1 76 ? 2.865 -17.495 12.435 1.00 91.75 76 THR A C 1
ATOM 559 O O . THR A 1 76 ? 3.650 -17.528 13.380 1.00 91.75 76 THR A O 1
ATOM 562 N N . LYS A 1 77 ? 3.011 -18.302 11.372 1.00 91.25 77 LYS A N 1
ATOM 563 C CA . LYS A 1 77 ? 4.134 -19.256 11.233 1.00 91.25 77 LYS A CA 1
ATOM 564 C C . LYS A 1 77 ? 5.500 -18.567 11.179 1.00 91.25 77 LYS A C 1
ATOM 566 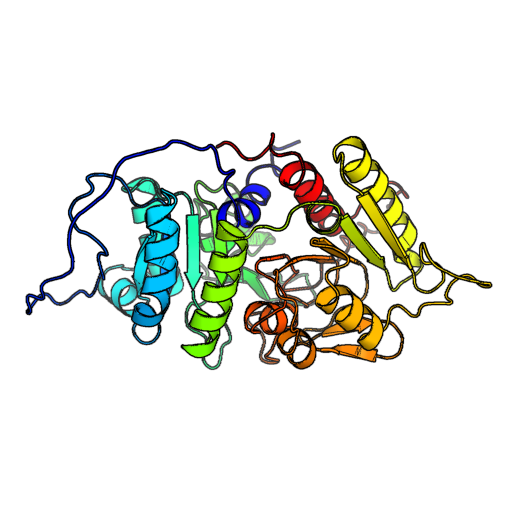O O . LYS A 1 77 ? 6.483 -19.160 11.609 1.00 91.25 77 LYS A O 1
ATOM 571 N N . LEU A 1 78 ? 5.557 -17.327 10.694 1.00 87.25 78 LEU A N 1
ATOM 572 C CA . LEU A 1 78 ? 6.762 -16.491 10.672 1.00 87.25 78 LEU A CA 1
ATOM 573 C C . LEU A 1 78 ? 6.983 -15.708 11.982 1.00 87.25 78 LEU A C 1
ATOM 575 O O . LEU A 1 78 ? 7.786 -14.780 12.024 1.00 87.25 78 LEU A O 1
ATOM 579 N N . GLY A 1 79 ? 6.263 -16.048 13.057 1.00 87.62 79 GLY A N 1
ATOM 580 C CA . GLY A 1 79 ? 6.374 -15.369 14.352 1.00 87.62 79 GLY A CA 1
ATOM 581 C C . GLY A 1 79 ? 5.640 -14.027 14.421 1.00 87.62 79 GLY A C 1
ATOM 582 O O . GLY A 1 79 ? 5.819 -13.280 15.378 1.00 87.62 79 GLY A O 1
ATOM 583 N N . LYS A 1 80 ? 4.802 -13.706 13.428 1.00 87.00 80 LYS A N 1
ATOM 584 C CA . LYS A 1 80 ? 3.952 -12.508 13.392 1.00 87.00 80 LYS A CA 1
ATOM 585 C C . LYS A 1 80 ? 2.501 -12.911 13.616 1.00 87.00 80 LYS A C 1
ATOM 587 O O . LYS A 1 80 ? 1.708 -12.980 12.674 1.00 87.00 80 LYS A O 1
ATOM 592 N N . ARG A 1 81 ? 2.160 -13.230 14.872 1.00 90.88 81 ARG A N 1
ATOM 593 C CA . ARG A 1 81 ? 0.793 -13.622 15.244 1.00 90.88 81 ARG A CA 1
ATOM 594 C C . ARG A 1 81 ? -0.184 -12.550 14.768 1.00 90.88 81 ARG A C 1
ATOM 596 O O . ARG A 1 81 ? -0.053 -11.395 15.171 1.00 90.88 81 ARG A O 1
ATOM 603 N N . THR A 1 82 ? -1.111 -12.950 13.904 1.00 93.00 82 THR A N 1
ATOM 604 C CA . THR A 1 82 ? -2.065 -12.048 13.253 1.00 93.00 82 THR A CA 1
ATOM 605 C C . THR A 1 82 ? -3.467 -12.313 13.780 1.00 93.00 82 THR A C 1
ATOM 607 O O . THR A 1 82 ? -3.985 -13.417 13.619 1.00 93.00 82 THR A O 1
ATOM 610 N N . GLU A 1 83 ? -4.064 -11.310 14.417 1.00 96.06 83 GLU A N 1
ATOM 611 C CA . GLU A 1 83 ? -5.450 -11.343 14.881 1.00 96.06 83 GLU A CA 1
ATOM 612 C C . GLU A 1 83 ? -6.337 -10.606 13.876 1.00 96.06 83 GLU A C 1
ATOM 614 O O . GLU A 1 83 ? -6.050 -9.466 13.515 1.00 96.06 83 GLU A O 1
ATOM 619 N N . ILE A 1 84 ? -7.391 -11.276 13.403 1.00 98.31 84 ILE A N 1
ATOM 620 C CA . ILE A 1 84 ? -8.364 -10.698 12.474 1.00 98.31 84 ILE A CA 1
ATOM 621 C C . ILE A 1 84 ? -9.550 -10.186 13.289 1.00 98.31 84 ILE A C 1
ATOM 623 O O . ILE A 1 84 ? -10.185 -10.953 14.017 1.00 98.31 84 ILE A O 1
ATOM 627 N N . VAL A 1 85 ? -9.858 -8.902 13.140 1.00 98.38 85 VAL A N 1
ATOM 628 C CA . VAL A 1 85 ? -10.994 -8.235 13.779 1.00 98.38 85 VAL A CA 1
ATOM 629 C C . VAL A 1 85 ? -11.839 -7.571 12.702 1.00 98.38 85 VAL A C 1
ATOM 631 O O . VAL A 1 85 ? -11.312 -6.973 11.767 1.00 98.38 85 VAL A O 1
ATOM 634 N N . THR A 1 86 ? -13.160 -7.668 12.813 1.00 98.81 86 THR A N 1
ATOM 635 C CA . THR A 1 86 ? -14.054 -7.085 11.811 1.00 98.81 86 THR A CA 1
ATOM 636 C C . THR A 1 86 ? -14.560 -5.709 12.225 1.00 98.81 86 THR A C 1
ATOM 638 O O . THR A 1 86 ? -14.737 -5.425 13.413 1.00 98.81 86 THR A O 1
ATOM 641 N N . VAL A 1 87 ? -14.824 -4.838 11.251 1.00 98.62 87 VAL A N 1
ATOM 642 C CA . VAL A 1 87 ? -15.436 -3.520 11.468 1.00 98.62 87 VAL A CA 1
ATOM 643 C C . VAL A 1 87 ? -16.796 -3.678 12.153 1.00 98.62 87 VAL A C 1
ATOM 645 O O . VAL A 1 87 ? -17.140 -2.896 13.039 1.00 98.62 87 VAL A O 1
ATOM 648 N N . GLU A 1 88 ? -17.560 -4.718 11.822 1.00 98.50 88 GLU A N 1
ATOM 649 C CA . GLU A 1 88 ? -18.829 -5.048 12.468 1.00 98.50 88 GLU A CA 1
ATOM 650 C C . GLU A 1 88 ? -18.657 -5.392 13.952 1.00 98.50 88 GLU A C 1
ATOM 652 O O . GLU A 1 88 ? -19.430 -4.904 14.784 1.00 98.50 88 GLU A O 1
ATOM 657 N N . ALA A 1 89 ? -17.646 -6.194 14.303 1.00 98.50 89 ALA A N 1
ATOM 658 C CA . ALA A 1 89 ? -17.314 -6.486 15.694 1.00 98.50 89 ALA A CA 1
ATOM 659 C C . ALA A 1 89 ? -16.860 -5.217 16.431 1.00 98.50 89 ALA A C 1
ATOM 661 O O . ALA A 1 89 ? -17.357 -4.920 17.519 1.00 98.50 89 ALA A O 1
ATOM 662 N N . ILE A 1 90 ? -16.000 -4.408 15.807 1.00 98.69 90 ILE A N 1
ATOM 663 C CA . ILE A 1 90 ? -15.521 -3.140 16.371 1.00 98.69 90 ILE A CA 1
ATOM 664 C C . ILE A 1 90 ? -16.688 -2.198 16.670 1.00 98.69 90 ILE A C 1
ATOM 666 O O . ILE A 1 90 ? -16.779 -1.650 17.768 1.00 98.69 90 ILE A O 1
ATOM 670 N N . LYS A 1 91 ? -17.626 -2.044 15.729 1.00 98.06 91 LYS A N 1
ATOM 671 C CA . LYS A 1 91 ? -18.794 -1.164 15.885 1.00 98.06 91 LYS A CA 1
ATOM 672 C C . LYS A 1 91 ? -19.709 -1.574 17.038 1.00 98.06 91 LYS A C 1
ATOM 674 O O . LYS A 1 91 ? -20.400 -0.699 17.563 1.00 98.06 91 LYS A O 1
ATOM 679 N N . LYS A 1 92 ? -19.737 -2.862 17.401 1.00 98.00 92 LYS A N 1
ATOM 680 C CA . LYS A 1 92 ? -20.513 -3.403 18.530 1.00 98.00 92 LYS A CA 1
ATOM 681 C C . LYS A 1 92 ? -19.784 -3.237 19.866 1.00 98.00 92 LYS A C 1
ATOM 683 O O . LYS A 1 92 ? -20.433 -2.945 20.866 1.00 98.00 92 LYS A O 1
ATOM 688 N N . THR A 1 93 ? -18.466 -3.424 19.876 1.00 98.00 93 THR A N 1
ATOM 689 C CA . THR A 1 93 ? -17.653 -3.473 21.101 1.00 98.00 93 THR A CA 1
ATOM 690 C C . THR A 1 93 ? -17.193 -2.093 21.563 1.00 98.00 93 THR A C 1
ATOM 692 O O . THR A 1 93 ? -17.286 -1.771 22.748 1.00 98.00 93 THR A O 1
ATOM 695 N N . TYR A 1 94 ? -16.715 -1.260 20.639 1.00 97.81 94 TYR A N 1
ATOM 696 C CA . TYR A 1 94 ? -16.097 0.021 20.963 1.00 97.81 94 TYR A CA 1
ATOM 697 C C . TYR A 1 94 ? -17.093 1.170 20.843 1.00 97.81 94 TYR A C 1
ATOM 699 O O . TYR A 1 94 ? -17.961 1.207 19.966 1.00 97.81 94 TYR A O 1
ATOM 707 N N . LYS A 1 95 ? -16.947 2.144 21.742 1.00 96.25 95 LYS A N 1
ATOM 708 C CA . LYS A 1 95 ? -17.679 3.411 21.698 1.00 96.25 95 LYS A CA 1
ATOM 709 C C . LYS A 1 95 ? -16.856 4.442 20.932 1.00 96.25 95 LYS A C 1
ATOM 711 O O . LYS A 1 95 ? -15.635 4.412 20.974 1.00 96.25 95 LYS A O 1
ATOM 716 N N . GLY A 1 96 ? -17.539 5.354 20.254 1.00 95.25 96 GLY A N 1
ATOM 717 C CA . GLY A 1 96 ? -16.926 6.417 19.462 1.00 95.25 96 GLY A CA 1
ATOM 718 C C . GLY A 1 96 ? -17.989 7.168 18.668 1.00 95.25 96 GLY A C 1
ATOM 719 O O . GLY A 1 96 ? -19.066 6.609 18.413 1.00 95.25 96 GLY A O 1
ATOM 720 N N . ALA A 1 97 ? -17.688 8.422 18.322 1.00 94.19 97 ALA A N 1
ATOM 721 C CA . ALA A 1 97 ? -18.592 9.312 17.591 1.00 94.19 97 ALA A CA 1
ATOM 722 C C . ALA A 1 97 ? -19.008 8.722 16.233 1.00 94.19 97 ALA A C 1
ATOM 724 O O . ALA A 1 97 ? -20.182 8.765 15.871 1.00 94.19 97 ALA A O 1
ATOM 725 N N . ASP A 1 98 ? -18.067 8.079 15.543 1.00 96.06 98 ASP A N 1
ATOM 726 C CA . ASP A 1 98 ? -18.241 7.444 14.240 1.00 96.06 98 ASP A CA 1
ATOM 727 C C . ASP A 1 98 ? -17.529 6.075 14.179 1.00 96.06 98 ASP A C 1
ATOM 729 O O . ASP A 1 98 ? -17.073 5.540 15.196 1.00 96.06 98 ASP A O 1
ATOM 733 N N . THR A 1 99 ? -17.500 5.453 12.995 1.00 97.06 99 THR A N 1
ATOM 734 C CA . THR A 1 99 ? -16.847 4.147 12.788 1.00 97.06 99 THR A CA 1
ATOM 735 C C . THR A 1 99 ? -15.333 4.257 12.964 1.00 97.06 99 THR A C 1
ATOM 737 O O . THR A 1 99 ? -14.738 3.414 13.633 1.00 97.06 99 THR A O 1
ATOM 740 N N . GLN A 1 100 ? -14.722 5.310 12.428 1.00 97.56 100 GLN A N 1
ATOM 741 C CA . GLN A 1 100 ? -13.293 5.578 12.527 1.00 97.56 100 GLN A CA 1
ATOM 742 C C . GLN A 1 100 ? -12.827 5.714 13.989 1.00 97.56 100 GLN A C 1
ATOM 744 O O . GLN A 1 100 ? -11.869 5.064 14.394 1.00 97.56 100 GLN A O 1
ATOM 749 N N . ALA A 1 101 ? -13.532 6.470 14.834 1.00 97.44 101 ALA A N 1
ATOM 750 C CA . ALA A 1 101 ? -13.217 6.600 16.260 1.00 97.44 101 ALA A CA 1
ATOM 751 C C . ALA A 1 101 ? -13.277 5.258 17.000 1.00 97.44 101 ALA A C 1
ATOM 753 O O . ALA A 1 101 ? -12.475 5.000 17.896 1.00 97.44 101 ALA A O 1
ATOM 754 N N . ARG A 1 102 ? -14.186 4.363 16.596 1.00 98.38 102 ARG A N 1
ATOM 755 C CA . ARG A 1 102 ? -14.263 3.003 17.150 1.00 98.38 102 ARG A CA 1
ATOM 756 C C . ARG A 1 102 ? -13.103 2.129 16.676 1.00 98.38 102 ARG A C 1
ATOM 758 O O . ARG A 1 102 ? -12.560 1.376 17.479 1.00 98.38 102 ARG A O 1
ATOM 765 N N . ILE A 1 103 ? -12.705 2.246 15.407 1.00 98.44 103 ILE A N 1
ATOM 766 C CA . ILE A 1 103 ? -11.514 1.576 14.858 1.00 98.44 103 ILE A CA 1
ATOM 767 C C . ILE A 1 103 ? -10.259 2.041 15.598 1.00 98.44 103 ILE A C 1
ATOM 769 O O . ILE A 1 103 ? -9.490 1.202 16.062 1.00 98.44 103 ILE A O 1
ATOM 773 N N . LYS A 1 104 ? -10.091 3.353 15.791 1.00 97.31 104 LYS A N 1
ATOM 774 C CA . LYS A 1 104 ? -8.982 3.916 16.565 1.00 97.31 104 LYS A CA 1
ATOM 775 C C . LYS A 1 104 ? -8.953 3.373 17.988 1.00 97.31 104 LYS A C 1
ATOM 777 O O . LYS A 1 104 ? -7.922 2.874 18.413 1.00 97.31 104 LYS A O 1
ATOM 782 N N . ALA A 1 105 ? -10.086 3.376 18.692 1.00 97.38 105 ALA A N 1
ATOM 783 C CA . ALA A 1 105 ? -10.170 2.825 20.046 1.00 97.38 105 ALA A CA 1
ATOM 784 C C . ALA A 1 105 ? -9.771 1.337 20.110 1.00 97.38 105 ALA A C 1
ATOM 786 O O . ALA A 1 105 ? -9.079 0.926 21.042 1.00 97.38 105 ALA A O 1
ATOM 787 N N . CYS A 1 106 ? -10.160 0.540 19.108 1.00 97.75 106 CYS A N 1
ATOM 788 C CA . CYS A 1 106 ? -9.722 -0.849 18.982 1.00 97.75 106 CYS A CA 1
ATOM 789 C C . CYS A 1 106 ? -8.204 -0.950 18.793 1.00 97.75 106 CYS A C 1
ATOM 791 O O . CYS A 1 106 ? -7.539 -1.674 19.533 1.00 97.75 106 CYS A O 1
ATOM 793 N N . ILE A 1 107 ? -7.642 -0.186 17.856 1.00 97.06 107 ILE A N 1
ATOM 794 C CA . ILE A 1 107 ? -6.197 -0.159 17.603 1.00 97.06 107 ILE A CA 1
ATOM 795 C C . ILE A 1 107 ? -5.431 0.259 18.862 1.00 97.06 107 ILE A C 1
ATOM 797 O O . ILE A 1 107 ? -4.467 -0.412 19.225 1.00 97.06 107 ILE A O 1
ATOM 801 N N . THR A 1 108 ? -5.880 1.298 19.566 1.00 95.00 108 THR A N 1
ATOM 802 C CA . THR A 1 108 ? -5.273 1.749 20.823 1.00 95.00 108 THR A CA 1
ATOM 803 C C . THR A 1 108 ? -5.248 0.631 21.865 1.00 95.00 108 THR A C 1
ATOM 805 O O . THR A 1 108 ? -4.185 0.359 22.419 1.00 95.00 108 THR A O 1
ATOM 808 N N . GLU A 1 109 ? -6.359 -0.087 22.087 1.00 95.06 109 GLU A N 1
ATOM 809 C CA . GLU A 1 109 ? -6.377 -1.229 23.018 1.00 95.06 109 GLU A CA 1
ATOM 810 C C . GLU A 1 109 ? -5.347 -2.296 22.622 1.00 95.06 109 GLU A C 1
ATOM 812 O O . GLU A 1 109 ? -4.586 -2.773 23.465 1.00 95.06 109 GLU A O 1
ATOM 817 N N . PHE A 1 110 ? -5.294 -2.669 21.343 1.00 94.25 110 PHE A N 1
ATOM 818 C CA . PHE A 1 110 ? -4.360 -3.682 20.850 1.00 94.25 110 PHE A CA 1
ATOM 819 C C . PHE A 1 110 ? -2.898 -3.255 21.011 1.00 94.25 110 PHE A C 1
ATOM 821 O O . PHE A 1 110 ? -2.057 -4.045 21.443 1.00 94.25 110 PHE A O 1
ATOM 828 N N . VAL A 1 111 ? -2.586 -1.999 20.707 1.00 92.00 111 VAL A N 1
ATOM 829 C CA . VAL A 1 111 ? -1.229 -1.457 20.823 1.00 92.00 111 VAL A CA 1
ATOM 830 C C . VAL A 1 111 ? -0.796 -1.345 22.286 1.00 92.00 111 VAL A C 1
ATOM 832 O O . VAL A 1 111 ? 0.331 -1.716 22.620 1.00 92.00 111 VAL A O 1
ATOM 835 N N . GLU A 1 112 ? -1.672 -0.864 23.169 1.00 91.06 112 GLU A N 1
ATOM 836 C CA . GLU A 1 112 ? -1.347 -0.620 24.578 1.00 91.06 112 GLU A CA 1
ATOM 837 C C . GLU A 1 112 ? -1.395 -1.884 25.436 1.00 91.06 112 GLU A C 1
ATOM 839 O O . GLU A 1 112 ? -0.508 -2.103 26.259 1.00 91.06 112 GLU A O 1
ATOM 844 N N . SER A 1 113 ? -2.415 -2.723 25.247 1.00 87.88 113 SER A N 1
ATOM 845 C CA . SER A 1 113 ? -2.687 -3.873 26.122 1.00 87.88 113 SER A CA 1
ATOM 846 C C . SER A 1 113 ? -2.187 -5.196 25.552 1.00 87.88 113 SER A C 1
ATOM 848 O O . SER A 1 113 ? -1.939 -6.133 26.308 1.00 87.88 113 SER A O 1
ATOM 850 N N . ARG A 1 114 ? -2.047 -5.298 24.224 1.00 86.69 114 ARG A N 1
ATOM 851 C CA . ARG A 1 114 ? -1.627 -6.531 23.533 1.00 86.69 114 ARG A CA 1
ATOM 852 C C . ARG A 1 114 ? -0.328 -6.364 22.760 1.00 86.69 114 ARG A C 1
ATOM 854 O O . ARG A 1 114 ? -0.013 -7.219 21.944 1.00 86.69 114 ARG A O 1
ATOM 861 N N . GLU A 1 115 ? 0.397 -5.275 23.004 1.00 86.56 115 GLU A N 1
ATOM 862 C CA . GLU A 1 115 ? 1.693 -4.965 22.401 1.00 86.56 115 GLU A CA 1
ATOM 863 C C . GLU A 1 115 ? 1.733 -5.103 20.869 1.00 86.56 115 GLU A C 1
ATOM 865 O O . GLU A 1 115 ? 2.783 -5.391 20.291 1.00 86.56 115 GLU A O 1
ATOM 870 N N . THR A 1 116 ? 0.611 -4.858 20.191 1.00 89.81 116 THR A N 1
ATOM 871 C CA . THR A 1 116 ? 0.572 -4.855 18.729 1.00 89.81 116 THR A CA 1
ATOM 872 C C . THR A 1 116 ? 1.544 -3.818 18.174 1.00 89.81 116 THR A C 1
ATOM 874 O O . THR A 1 116 ? 1.642 -2.695 18.671 1.00 89.81 116 THR A O 1
ATOM 877 N N . ARG A 1 117 ? 2.308 -4.222 17.154 1.00 90.44 117 ARG A N 1
ATOM 878 C CA . ARG A 1 117 ? 3.309 -3.379 16.479 1.00 90.44 117 ARG A CA 1
ATOM 879 C C . ARG A 1 117 ? 2.954 -3.102 15.025 1.00 90.44 117 ARG A C 1
ATOM 881 O O . ARG A 1 117 ? 3.477 -2.144 14.468 1.00 90.44 117 ARG A O 1
ATOM 888 N N . TRP A 1 118 ? 2.072 -3.904 14.429 1.00 93.00 118 TRP A N 1
ATOM 889 C CA . TRP A 1 118 ? 1.639 -3.765 13.040 1.00 93.00 118 TRP A CA 1
ATOM 890 C C . TRP A 1 118 ? 0.114 -3.768 12.955 1.00 93.00 118 TRP A C 1
ATOM 892 O O . TRP A 1 118 ? -0.537 -4.676 13.463 1.00 93.00 118 TRP A O 1
ATOM 902 N N . VAL A 1 119 ? -0.447 -2.768 12.289 1.00 96.75 119 VAL A N 1
ATOM 903 C CA . VAL A 1 119 ? -1.871 -2.653 11.979 1.00 96.75 119 VAL A CA 1
ATOM 904 C C . VAL A 1 119 ? -2.037 -2.745 10.467 1.00 96.75 119 VAL A C 1
ATOM 906 O O . VAL A 1 119 ? -1.342 -2.067 9.711 1.00 96.75 119 VAL A O 1
ATOM 909 N N . ILE A 1 120 ? -2.954 -3.596 10.027 1.00 98.38 120 ILE A N 1
ATOM 910 C CA . ILE A 1 120 ? -3.306 -3.784 8.625 1.00 98.38 120 ILE A CA 1
ATOM 911 C C . ILE A 1 120 ? -4.783 -3.449 8.462 1.00 98.38 120 ILE A C 1
ATOM 913 O O . ILE A 1 120 ? -5.634 -4.086 9.081 1.00 98.38 120 ILE A O 1
ATOM 917 N N . LEU A 1 121 ? -5.091 -2.487 7.597 1.00 98.75 121 LEU A N 1
ATOM 918 C CA . LEU A 1 121 ? -6.456 -2.220 7.152 1.00 98.75 121 LEU A CA 1
ATOM 919 C C . LEU A 1 121 ? -6.705 -3.046 5.885 1.00 98.75 121 LEU A C 1
ATOM 921 O O . LEU A 1 121 ? -6.279 -2.684 4.792 1.00 98.75 121 LEU A O 1
ATOM 925 N N . GLY A 1 122 ? -7.309 -4.220 6.052 1.00 98.44 122 GLY A N 1
ATOM 926 C CA . GLY A 1 122 ? -7.605 -5.188 4.997 1.00 98.44 122 GLY A CA 1
ATOM 927 C C . GLY A 1 122 ? -8.920 -4.877 4.292 1.00 98.44 122 GLY A C 1
ATOM 928 O O . GLY A 1 122 ? -9.879 -5.646 4.400 1.00 98.44 122 GLY A O 1
ATOM 929 N N . GLY A 1 123 ? -8.967 -3.741 3.605 1.00 97.62 123 GLY A N 1
ATOM 930 C CA . GLY A 1 123 ? -10.129 -3.277 2.866 1.00 97.62 123 GLY A CA 1
ATOM 931 C C . GLY A 1 123 ? -9.891 -1.923 2.208 1.00 97.62 123 GLY A C 1
ATOM 932 O O . GLY A 1 123 ? -9.063 -1.138 2.669 1.00 97.62 123 GLY A O 1
ATOM 933 N N . ASP A 1 124 ? -10.608 -1.662 1.124 1.00 96.56 124 ASP A N 1
ATOM 934 C CA . ASP A 1 124 ? -10.656 -0.354 0.467 1.00 96.56 124 ASP A CA 1
ATOM 935 C C . ASP A 1 124 ? -11.368 0.706 1.349 1.00 96.56 124 ASP A C 1
ATOM 937 O O . ASP A 1 124 ? -12.042 0.346 2.321 1.00 96.56 124 ASP A O 1
ATOM 941 N N . SER A 1 125 ? -11.194 1.993 1.045 1.00 95.88 125 SER A N 1
ATOM 942 C CA . SER A 1 125 ? -11.792 3.140 1.740 1.00 95.88 125 SER A CA 1
ATOM 943 C C . SER A 1 125 ? -12.807 3.932 0.910 1.00 95.88 125 SER A C 1
ATOM 945 O O . SER A 1 125 ? -13.483 4.803 1.451 1.00 95.88 125 SER A O 1
ATOM 947 N N . THR A 1 126 ? -12.939 3.635 -0.385 1.00 91.38 126 THR A N 1
ATOM 948 C CA . THR A 1 126 ? -13.852 4.352 -1.287 1.00 91.38 126 THR A CA 1
ATOM 949 C C . THR A 1 126 ? -15.272 4.524 -0.725 1.00 91.38 126 THR A C 1
ATOM 951 O O . THR A 1 126 ? -15.836 3.633 -0.083 1.00 91.38 126 THR A O 1
ATOM 954 N N . ALA A 1 127 ? -15.895 5.675 -1.002 1.00 81.44 127 ALA A N 1
ATOM 955 C CA . ALA A 1 127 ? -17.249 5.974 -0.522 1.00 81.44 127 ALA A CA 1
ATOM 956 C C . ALA A 1 127 ? -18.295 4.932 -0.972 1.00 81.44 127 ALA A C 1
ATOM 958 O O . ALA A 1 127 ? -19.236 4.633 -0.231 1.00 81.44 127 ALA A O 1
ATOM 959 N N . ASP A 1 128 ? -18.121 4.360 -2.169 1.00 79.94 128 ASP A N 1
ATOM 960 C CA . ASP A 1 128 ? -18.935 3.257 -2.679 1.00 79.94 128 ASP A CA 1
ATOM 961 C C . ASP A 1 128 ? -18.172 1.933 -2.601 1.00 79.94 128 ASP A C 1
ATOM 963 O O . ASP A 1 128 ? -17.297 1.644 -3.418 1.00 79.94 128 ASP A O 1
ATOM 967 N N . GLY A 1 129 ? -18.546 1.108 -1.623 1.00 78.12 129 GLY A N 1
ATOM 968 C CA . GLY A 1 129 ? -18.018 -0.238 -1.411 1.00 78.12 129 GLY A CA 1
ATOM 969 C C . GLY A 1 129 ? -16.645 -0.312 -0.739 1.00 78.12 129 GLY A C 1
ATOM 970 O O . GLY A 1 129 ? -16.029 -1.380 -0.772 1.00 78.12 129 GLY A O 1
ATOM 971 N N . GLY A 1 130 ? -16.217 0.769 -0.083 1.00 88.62 130 GLY A N 1
ATOM 972 C CA . GLY A 1 130 ? -15.182 0.744 0.942 1.00 88.62 130 GLY A CA 1
ATOM 973 C C . GLY A 1 130 ? -15.568 -0.146 2.126 1.00 88.62 130 GLY A C 1
ATOM 974 O O . GLY A 1 130 ? -16.738 -0.325 2.478 1.00 88.62 130 GLY A O 1
ATOM 975 N N . ILE A 1 131 ? -14.551 -0.745 2.730 1.00 96.50 131 ILE A N 1
ATOM 976 C CA . ILE A 1 131 ? -14.651 -1.768 3.774 1.00 96.50 131 ILE A CA 1
ATOM 977 C C . ILE A 1 131 ? -14.131 -1.226 5.101 1.00 96.50 131 ILE A C 1
ATOM 979 O O . ILE A 1 131 ? -14.781 -1.391 6.134 1.00 96.50 131 ILE A O 1
ATOM 983 N N . VAL A 1 132 ? -12.968 -0.575 5.078 1.00 98.00 132 VAL A N 1
ATOM 984 C CA . VAL A 1 132 ? -12.371 0.057 6.254 1.00 98.00 132 VAL A CA 1
ATOM 985 C C . VAL A 1 132 ? -12.207 1.536 5.929 1.00 98.00 132 VAL A C 1
ATOM 987 O O . VAL A 1 132 ? -11.364 1.851 5.097 1.00 98.00 132 VAL A O 1
ATOM 990 N N . PRO A 1 133 ? -12.982 2.448 6.536 1.00 96.94 133 PRO A N 1
ATOM 991 C CA . PRO A 1 133 ? -12.849 3.867 6.229 1.00 96.94 133 PRO A CA 1
ATOM 992 C C . PRO A 1 133 ? -11.455 4.367 6.615 1.00 96.94 133 PRO A C 1
ATOM 994 O O . PRO A 1 133 ? -10.805 3.803 7.497 1.00 96.94 133 PRO A O 1
ATOM 997 N N . ASP A 1 134 ? -10.996 5.428 5.987 1.00 95.88 134 ASP A N 1
ATOM 998 C CA . ASP A 1 134 ? -9.876 6.241 6.430 1.00 95.88 134 ASP A CA 1
ATOM 999 C C . ASP A 1 134 ? -10.407 7.456 7.205 1.00 95.88 134 ASP A C 1
ATOM 1001 O O . ASP A 1 134 ? -11.606 7.547 7.519 1.00 95.88 134 ASP A O 1
ATOM 1005 N N . ARG A 1 135 ? -9.497 8.349 7.591 1.00 94.94 135 ARG A N 1
ATOM 1006 C CA . ARG A 1 135 ? -9.854 9.636 8.167 1.00 94.94 135 ARG A CA 1
ATOM 1007 C C . ARG A 1 135 ? -9.460 10.763 7.218 1.00 94.94 135 ARG A C 1
ATOM 1009 O O . ARG A 1 135 ? -8.273 11.045 7.078 1.00 94.94 135 ARG A O 1
ATOM 1016 N N . ASP A 1 136 ? -10.460 11.480 6.730 1.00 92.75 136 ASP A N 1
ATOM 1017 C CA . ASP A 1 136 ? -10.272 12.740 6.015 1.00 92.75 136 ASP A CA 1
ATOM 1018 C C . ASP A 1 136 ? -9.755 13.830 6.961 1.00 92.75 136 ASP A C 1
ATOM 1020 O O . ASP A 1 136 ? -10.296 14.026 8.059 1.00 92.75 136 ASP A O 1
ATOM 1024 N N . THR A 1 137 ? -8.718 14.556 6.535 1.00 90.56 137 THR A N 1
ATOM 1025 C CA . THR A 1 137 ? -8.205 15.736 7.238 1.00 90.56 137 THR A CA 1
ATOM 1026 C C . THR A 1 137 ? -8.456 17.029 6.476 1.00 90.56 137 THR A C 1
ATOM 1028 O O . THR A 1 137 ? -8.349 17.090 5.251 1.00 90.56 137 THR A O 1
ATOM 1031 N N . ALA A 1 138 ? -8.744 18.102 7.212 1.00 86.94 138 ALA A N 1
ATOM 1032 C CA . ALA A 1 138 ? -9.084 19.401 6.660 1.00 86.94 138 ALA A CA 1
ATOM 1033 C C . ALA A 1 138 ? -7.837 20.216 6.277 1.00 86.94 138 ALA A C 1
ATOM 1035 O O . ALA A 1 138 ? -7.006 20.586 7.107 1.00 86.94 138 ALA A O 1
ATOM 1036 N N . HIS A 1 139 ? -7.735 20.589 5.002 1.00 79.75 139 HIS A N 1
ATOM 1037 C CA . HIS A 1 139 ? -6.661 21.439 4.485 1.00 79.75 139 HIS A CA 1
ATOM 1038 C C . HIS A 1 139 ? -7.221 22.652 3.725 1.00 79.75 139 HIS A C 1
ATOM 1040 O O . HIS A 1 139 ? -7.057 22.762 2.511 1.00 79.75 139 HIS A O 1
ATOM 1046 N N . PRO A 1 140 ? -7.828 23.639 4.416 1.00 68.12 140 PRO A N 1
ATOM 1047 C CA . PRO A 1 140 ? -8.598 24.724 3.786 1.00 68.12 140 PRO A CA 1
ATOM 1048 C C . PRO A 1 140 ? -7.780 25.672 2.892 1.00 68.12 140 PRO A C 1
ATOM 1050 O O . PRO A 1 140 ? -8.342 26.503 2.183 1.00 68.12 140 PRO A O 1
ATOM 1053 N N . LYS A 1 141 ? -6.444 25.597 2.950 1.00 65.31 141 LYS A N 1
ATOM 1054 C CA . LYS A 1 141 ? -5.522 26.394 2.122 1.00 65.31 141 LYS A CA 1
ATOM 1055 C C . LYS A 1 141 ? -4.925 25.619 0.948 1.00 65.31 141 LYS A C 1
ATOM 1057 O O . LYS A 1 141 ? -4.152 26.197 0.189 1.00 65.31 141 LYS A O 1
ATOM 1062 N N . MET A 1 142 ? -5.231 24.332 0.836 1.00 64.50 142 MET A N 1
ATOM 1063 C CA . MET A 1 142 ? -4.809 23.489 -0.275 1.00 64.50 142 MET A CA 1
ATOM 1064 C C . MET A 1 142 ? -5.932 23.439 -1.313 1.00 64.50 142 MET A C 1
ATOM 1066 O O . MET A 1 142 ? -7.096 23.661 -0.990 1.00 64.50 142 MET A O 1
ATOM 1070 N N . GLU A 1 143 ? -5.582 23.141 -2.564 1.00 61.31 143 GLU A N 1
ATOM 1071 C CA . GLU A 1 143 ? -6.564 22.911 -3.638 1.00 61.31 143 GLU A CA 1
ATOM 1072 C C . GLU A 1 143 ? -7.561 21.797 -3.272 1.00 61.31 143 GLU A C 1
ATOM 1074 O O . GLU A 1 143 ? -8.728 21.848 -3.650 1.00 61.31 143 GLU A O 1
ATOM 1079 N N . TRP A 1 144 ? -7.101 20.838 -2.467 1.00 64.12 144 TRP A N 1
ATOM 1080 C CA . TRP A 1 144 ? -7.882 19.742 -1.915 1.00 64.12 144 TRP A CA 1
ATOM 1081 C C . TRP A 1 144 ? -8.134 20.024 -0.438 1.00 64.12 144 TRP A C 1
ATOM 1083 O O . TRP A 1 144 ? -7.204 19.990 0.369 1.00 64.12 144 TRP A O 1
ATOM 1093 N N . SER A 1 145 ? -9.385 20.338 -0.095 1.00 67.56 145 SER A N 1
ATOM 1094 C CA . SER A 1 145 ? -9.790 20.625 1.287 1.00 67.56 145 SER A CA 1
ATOM 1095 C C . SER A 1 145 ? -9.792 19.388 2.181 1.00 67.56 145 SER A C 1
ATOM 1097 O O . SER A 1 145 ? -9.855 19.542 3.394 1.00 67.56 145 SER A O 1
ATOM 1099 N N . ASP A 1 146 ? -9.718 18.208 1.575 1.00 81.81 146 ASP A N 1
ATOM 1100 C CA . ASP A 1 146 ? -9.738 16.889 2.192 1.00 81.81 146 ASP A CA 1
ATOM 1101 C C . ASP A 1 146 ? -8.495 16.101 1.737 1.00 81.81 146 ASP A C 1
ATOM 1103 O O . ASP A 1 146 ? -8.216 15.979 0.531 1.00 81.81 146 ASP A O 1
ATOM 1107 N N . VAL A 1 147 ? -7.742 15.601 2.719 1.00 88.12 147 VAL A N 1
ATOM 1108 C CA . VAL A 1 147 ? -6.663 14.632 2.529 1.00 88.12 147 VAL A CA 1
ATOM 1109 C C . VAL A 1 147 ? -6.955 13.376 3.366 1.00 88.12 147 VAL A C 1
ATOM 1111 O O . VAL A 1 147 ? -6.945 13.470 4.593 1.00 88.12 147 VAL A O 1
ATOM 1114 N N . PRO A 1 148 ? -7.117 12.196 2.747 1.00 92.38 148 PRO A N 1
ATOM 1115 C CA . PRO A 1 148 ? -7.353 10.948 3.465 1.00 92.38 148 PRO A CA 1
ATOM 1116 C C . PRO A 1 148 ? -6.081 10.489 4.181 1.00 92.38 148 PRO A C 1
ATOM 1118 O O . PRO A 1 148 ? -4.962 10.598 3.654 1.00 92.38 148 PRO A O 1
ATOM 1121 N N . THR A 1 149 ? -6.220 9.928 5.381 1.00 91.94 149 THR A N 1
ATOM 1122 C CA . THR A 1 149 ? -5.083 9.346 6.098 1.00 91.94 149 THR A CA 1
ATOM 1123 C C . THR A 1 149 ? -5.454 8.187 7.009 1.00 91.94 149 THR A C 1
ATOM 1125 O O . THR A 1 149 ? -6.380 8.244 7.816 1.00 91.94 149 THR A O 1
ATOM 1128 N N . ASP A 1 150 ? -4.627 7.145 6.956 1.00 95.44 150 ASP A N 1
ATOM 1129 C CA . ASP A 1 150 ? -4.668 6.048 7.921 1.00 95.44 150 ASP A CA 1
ATOM 1130 C C . ASP A 1 150 ? -3.800 6.333 9.157 1.00 95.44 150 ASP A C 1
ATOM 1132 O O . ASP A 1 150 ? -3.987 5.717 10.205 1.00 95.44 150 ASP A O 1
ATOM 1136 N N . LEU A 1 151 ? -2.865 7.294 9.089 1.00 92.75 151 LEU A N 1
ATOM 1137 C CA . LEU A 1 151 ? -1.962 7.605 10.210 1.00 92.75 151 LEU A CA 1
ATOM 1138 C C . LEU A 1 151 ? -2.715 8.072 11.458 1.00 92.75 151 LEU A C 1
ATOM 1140 O O . LEU A 1 151 ? -2.248 7.854 12.578 1.00 92.75 151 LEU A O 1
ATOM 1144 N N . TRP A 1 152 ? -3.892 8.670 11.274 1.00 94.75 152 TRP A N 1
ATOM 1145 C CA . TRP A 1 152 ? -4.753 9.108 12.366 1.00 94.75 152 TRP A CA 1
ATOM 1146 C C . TRP A 1 152 ? -5.115 7.966 13.331 1.00 94.75 152 TRP A C 1
ATOM 1148 O O . TRP A 1 152 ? -5.193 8.179 14.543 1.00 94.75 152 TRP A O 1
ATOM 1158 N N . TYR A 1 153 ? -5.264 6.738 12.823 1.00 96.31 153 TYR A N 1
ATOM 1159 C CA . TYR A 1 153 ? -5.629 5.567 13.623 1.00 96.31 153 TYR A CA 1
ATOM 1160 C C . TYR A 1 153 ? -4.567 5.118 14.626 1.00 96.31 153 TYR A C 1
ATOM 1162 O O . TYR A 1 153 ? -4.900 4.480 15.622 1.00 96.31 153 TYR A O 1
ATOM 1170 N N . VAL A 1 154 ? -3.298 5.423 14.361 1.00 93.25 154 VAL A N 1
ATOM 1171 C CA . VAL A 1 154 ? -2.157 5.044 15.214 1.00 93.25 154 VAL A CA 1
ATOM 1172 C C . VAL A 1 154 ? -1.527 6.244 15.919 1.00 93.25 154 VAL A C 1
ATOM 1174 O O . VAL A 1 154 ? -0.492 6.101 16.576 1.00 93.25 154 VAL A O 1
ATOM 1177 N N . SER A 1 155 ? -2.135 7.422 15.778 1.00 92.06 155 SER A N 1
ATOM 1178 C CA . SER A 1 155 ? -1.714 8.632 16.470 1.00 92.06 155 SER A CA 1
ATOM 1179 C C . SER A 1 155 ? -2.180 8.638 17.928 1.00 92.06 155 SER A C 1
ATOM 1181 O O . SER A 1 155 ? -3.278 8.180 18.243 1.00 92.06 155 SER A O 1
ATOM 1183 N N . GLU A 1 156 ? -1.358 9.209 18.811 1.00 87.94 156 GLU A N 1
ATOM 1184 C CA . GLU A 1 156 ? -1.655 9.371 20.245 1.00 87.94 156 GLU A CA 1
ATOM 1185 C C . GLU A 1 156 ? -2.802 10.359 20.531 1.00 87.94 156 GLU A C 1
ATOM 1187 O O . GLU A 1 156 ? -3.345 10.383 21.632 1.00 87.94 156 GLU A O 1
ATOM 1192 N N . THR A 1 157 ? -3.160 11.190 19.556 1.00 91.44 157 THR A N 1
ATOM 1193 C CA . THR A 1 157 ? -4.087 12.321 19.689 1.00 91.44 157 THR A CA 1
ATOM 1194 C C . THR A 1 157 ? -5.139 12.285 18.589 1.00 91.44 157 THR A C 1
ATOM 1196 O O . THR A 1 157 ? -4.916 11.692 17.534 1.00 91.44 157 THR A O 1
ATOM 1199 N N . ASP A 1 158 ? -6.289 12.925 18.809 1.00 90.38 158 ASP A N 1
ATOM 1200 C CA . ASP A 1 158 ? -7.428 12.886 17.880 1.00 90.38 158 ASP A CA 1
ATOM 1201 C C . ASP A 1 158 ? -7.376 13.923 16.761 1.00 90.38 158 ASP A C 1
ATOM 1203 O O . ASP A 1 158 ? -8.164 13.818 15.830 1.00 90.38 158 ASP A O 1
ATOM 1207 N N . TRP A 1 159 ? -6.405 14.838 16.785 1.00 93.94 159 TRP A N 1
ATOM 1208 C CA . TRP A 1 159 ? -6.215 15.870 15.757 1.00 93.94 159 TRP A CA 1
ATOM 1209 C C . TRP A 1 159 ? -7.462 16.758 15.601 1.00 93.94 159 TRP A C 1
ATOM 1211 O O . TRP A 1 159 ? -7.734 17.209 14.504 1.00 93.94 159 TRP A O 1
ATOM 1221 N N . ASP A 1 160 ? -8.208 17.001 16.678 1.00 93.69 160 ASP A N 1
ATOM 1222 C CA . ASP A 1 160 ? -9.417 17.842 16.707 1.00 93.69 160 ASP A CA 1
ATOM 1223 C C . ASP A 1 160 ? -9.389 18.660 18.005 1.00 93.69 160 ASP A C 1
ATOM 1225 O O . ASP A 1 160 ? -10.068 18.370 18.993 1.00 93.69 160 ASP A O 1
ATOM 1229 N N . ALA A 1 161 ? -8.500 19.652 18.038 1.00 93.06 161 ALA A N 1
ATOM 1230 C CA . ALA A 1 161 ? -8.120 20.357 19.258 1.00 93.06 161 ALA A CA 1
ATOM 1231 C C . ALA A 1 161 ? -9.207 21.309 19.766 1.00 93.06 161 ALA A C 1
ATOM 1233 O O . ALA A 1 161 ? -9.199 21.720 20.931 1.00 93.06 161 ALA A O 1
ATOM 1234 N N . ASN A 1 162 ? -10.120 21.716 18.887 1.00 92.69 162 ASN A N 1
ATOM 1235 C CA . ASN A 1 162 ? -11.252 22.571 19.214 1.00 92.69 162 ASN A CA 1
ATOM 1236 C C . ASN A 1 162 ? -12.593 21.821 19.255 1.00 92.69 162 ASN A C 1
ATOM 1238 O O . ASN A 1 162 ? -13.588 22.440 19.645 1.00 92.69 162 ASN A O 1
ATOM 1242 N N . GLY A 1 163 ? -12.618 20.525 18.933 1.00 93.12 163 GLY A N 1
ATOM 1243 C CA . GLY A 1 163 ? -13.797 19.670 19.035 1.00 93.12 163 GLY A CA 1
ATOM 1244 C C . GLY A 1 163 ? -14.891 20.025 18.031 1.00 93.12 163 GLY A C 1
ATOM 1245 O O . GLY A 1 163 ? -16.073 19.908 18.369 1.00 93.12 163 GLY A O 1
ATOM 1246 N N . ASP A 1 164 ? -14.523 20.540 16.854 1.00 92.81 164 ASP A N 1
ATOM 1247 C CA . ASP A 1 164 ? -15.481 20.903 15.804 1.00 92.81 164 ASP A CA 1
ATOM 1248 C C . ASP A 1 164 ? -15.726 19.773 14.789 1.00 92.81 164 ASP A C 1
ATOM 1250 O O . ASP A 1 164 ? -16.657 19.875 13.986 1.00 92.81 164 ASP A O 1
ATOM 1254 N N . GLY A 1 165 ? -14.971 18.672 14.889 1.00 91.31 165 GLY A N 1
ATOM 1255 C CA . GLY A 1 165 ? -15.070 17.516 14.001 1.00 91.31 165 GLY A CA 1
ATOM 1256 C C . GLY A 1 165 ? -14.361 17.690 12.654 1.00 91.31 165 GLY A C 1
ATOM 1257 O O . GLY A 1 165 ? -14.477 16.802 11.808 1.00 91.31 165 GLY A O 1
ATOM 1258 N N . GLU A 1 166 ? -13.633 18.791 12.438 1.00 91.44 166 GLU A N 1
ATOM 1259 C CA . GLU A 1 166 ? -12.739 18.987 11.293 1.00 91.44 166 GLU A CA 1
ATOM 1260 C C . GLU A 1 166 ? -11.322 18.543 11.666 1.00 91.44 166 GLU A C 1
ATOM 1262 O O . GLU A 1 166 ? -10.487 19.329 12.095 1.00 91.44 166 GLU A O 1
ATOM 1267 N N . TYR A 1 167 ? -11.035 17.256 11.486 1.00 93.25 167 TYR A N 1
ATOM 1268 C CA . TYR A 1 167 ? -9.764 16.677 11.908 1.00 93.25 167 TYR A CA 1
ATOM 1269 C C . TYR A 1 167 ? -8.571 17.237 11.120 1.00 93.25 167 TYR A C 1
ATOM 1271 O O . TYR A 1 167 ? -8.587 17.310 9.896 1.00 93.25 167 TYR A O 1
ATOM 1279 N N . GLY A 1 168 ? -7.477 17.552 11.803 1.00 91.19 168 GLY A N 1
ATOM 1280 C CA . GLY A 1 168 ? -6.200 17.897 11.189 1.00 91.19 168 GLY A CA 1
ATOM 1281 C C . GLY A 1 168 ? -6.163 19.270 10.515 1.00 91.19 168 GLY A C 1
ATOM 1282 O O . GLY A 1 168 ? -5.210 19.522 9.770 1.00 91.19 168 GLY A O 1
ATOM 1283 N N . ASP A 1 169 ? -7.117 20.173 10.792 1.00 90.94 169 ASP A N 1
ATOM 1284 C CA . ASP A 1 169 ? -7.040 21.557 10.322 1.00 90.94 169 ASP A CA 1
ATOM 1285 C C . ASP A 1 169 ? -5.786 22.203 10.904 1.00 90.94 169 ASP A C 1
ATOM 1287 O O . ASP A 1 169 ? -5.714 22.581 12.073 1.00 90.94 169 ASP A O 1
ATOM 1291 N N . TRP A 1 170 ? -4.772 22.404 10.062 1.00 86.56 170 TRP A N 1
ATOM 1292 C CA . TRP A 1 170 ? -3.497 22.971 10.494 1.00 86.56 170 TRP A CA 1
ATOM 1293 C C . TRP A 1 170 ? -3.638 24.300 11.258 1.00 86.56 170 TRP A C 1
ATOM 1295 O O . TRP A 1 170 ? -2.810 24.638 12.109 1.00 86.56 170 TRP A O 1
ATOM 1305 N N . THR A 1 171 ? -4.660 25.102 10.962 1.00 87.69 171 THR A N 1
ATOM 1306 C CA . THR A 1 171 ? -4.858 26.384 11.641 1.00 87.69 171 THR A CA 1
ATOM 1307 C C . THR A 1 171 ? -5.384 26.231 13.067 1.00 87.69 171 THR A C 1
ATOM 1309 O O . THR A 1 171 ? -5.006 27.042 13.923 1.00 87.69 171 THR A O 1
ATOM 1312 N N . LYS A 1 172 ? -6.171 25.184 13.337 1.00 89.81 172 LYS A N 1
ATOM 1313 C CA . LYS A 1 172 ? -6.855 24.935 14.613 1.00 89.81 172 LYS A CA 1
ATOM 1314 C C . LYS A 1 172 ? -6.175 23.830 15.437 1.00 89.81 172 LYS A C 1
ATOM 1316 O O . LYS A 1 172 ? -5.944 24.026 16.631 1.00 89.81 172 LYS A O 1
ATOM 1321 N N . ASP A 1 173 ? -5.690 22.773 14.784 1.00 91.75 173 ASP A N 1
ATOM 1322 C CA . ASP A 1 173 ? -5.309 21.496 15.408 1.00 91.75 173 ASP A CA 1
ATOM 1323 C C . ASP A 1 173 ? -3.812 21.219 15.450 1.00 91.75 173 ASP A C 1
ATOM 1325 O O . ASP A 1 173 ? -3.386 20.205 15.999 1.00 91.75 173 ASP A O 1
ATOM 1329 N N . ARG A 1 174 ? -2.963 22.121 14.938 1.00 89.50 174 ARG A N 1
ATOM 1330 C CA . ARG A 1 174 ? -1.497 21.908 14.843 1.00 89.50 174 ARG A CA 1
ATOM 1331 C C . ARG A 1 174 ? -0.809 21.389 16.110 1.00 89.50 174 ARG A C 1
ATOM 1333 O O . ARG A 1 174 ? 0.293 20.865 16.027 1.00 89.50 174 ARG A O 1
ATOM 1340 N N . ARG A 1 175 ? -1.379 21.655 17.291 1.00 87.69 175 ARG A N 1
ATOM 1341 C CA . ARG A 1 175 ? -0.819 21.237 18.586 1.00 87.69 175 ARG A CA 1
ATOM 1342 C C . ARG A 1 175 ? -1.151 19.790 18.931 1.00 87.69 175 ARG A C 1
ATOM 1344 O O . ARG A 1 175 ? -0.436 19.205 19.734 1.00 87.69 175 ARG A O 1
ATOM 1351 N N . GLU A 1 176 ? -2.211 19.257 18.343 1.00 88.94 176 GLU A N 1
ATOM 1352 C CA . GLU A 1 176 ? -2.649 17.880 18.506 1.00 88.94 176 GLU A CA 1
ATOM 1353 C C . GLU A 1 176 ? -2.272 17.004 17.321 1.00 88.94 176 GLU A C 1
ATOM 1355 O O . GLU A 1 176 ? -2.320 15.795 17.460 1.00 88.94 176 GLU A O 1
ATOM 1360 N N . ILE A 1 177 ? -1.842 17.541 16.181 1.00 88.19 177 ILE A N 1
ATOM 1361 C CA . ILE A 1 177 ? -1.324 16.698 15.097 1.00 88.19 177 ILE A CA 1
ATOM 1362 C C . ILE A 1 177 ? -0.022 16.023 15.556 1.00 88.19 177 ILE A C 1
ATOM 1364 O O . ILE A 1 177 ? 1.010 16.676 15.733 1.00 88.19 177 ILE A O 1
ATOM 1368 N N . SER A 1 178 ? -0.069 14.701 15.732 1.00 84.88 178 SER A N 1
ATOM 1369 C CA . SER A 1 178 ? 1.066 13.878 16.155 1.00 84.88 178 SER A CA 1
ATOM 1370 C C . SER A 1 178 ? 1.334 12.751 15.166 1.00 84.88 178 SER A C 1
ATOM 1372 O 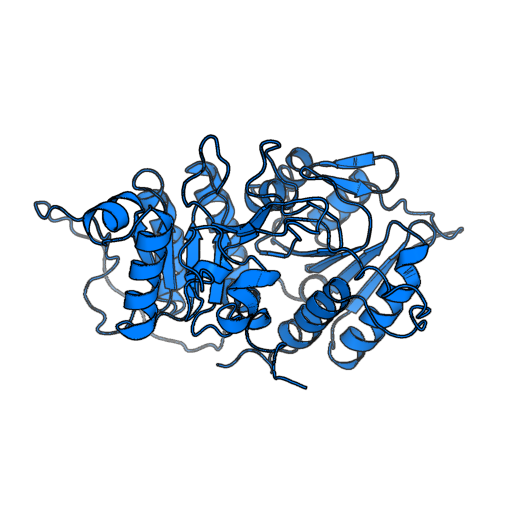O . SER A 1 178 ? 0.520 11.849 14.986 1.00 84.88 178 SER A O 1
ATOM 1374 N N . TYR A 1 179 ? 2.526 12.766 14.573 1.00 81.81 179 TYR A N 1
ATOM 1375 C CA . TYR A 1 179 ? 3.037 11.677 13.733 1.00 81.81 179 TYR A CA 1
ATOM 1376 C C . TYR A 1 179 ? 3.872 10.660 14.526 1.00 81.81 179 TYR A C 1
ATOM 1378 O O . TYR A 1 179 ? 4.479 9.765 13.937 1.00 81.81 179 TYR A O 1
ATOM 1386 N N . ALA A 1 180 ? 3.970 10.818 15.851 1.00 73.44 180 ALA A N 1
ATOM 1387 C CA . ALA A 1 180 ? 4.568 9.804 16.705 1.00 73.44 180 ALA A CA 1
ATOM 1388 C C . ALA A 1 180 ? 3.577 8.646 16.841 1.00 73.44 180 ALA A C 1
ATOM 1390 O O . ALA A 1 180 ? 2.437 8.847 17.255 1.00 73.44 180 ALA A O 1
ATOM 1391 N N . THR A 1 181 ? 4.014 7.444 16.477 1.00 75.38 181 THR A N 1
ATOM 1392 C CA . THR A 1 181 ? 3.187 6.241 16.548 1.00 75.38 181 THR A CA 1
ATOM 1393 C C . THR A 1 181 ? 3.934 5.150 17.305 1.00 75.38 181 THR A C 1
ATOM 1395 O O . THR A 1 181 ? 5.165 5.068 17.279 1.00 75.38 181 THR A O 1
ATOM 1398 N N . ARG A 1 182 ? 3.178 4.296 18.000 1.00 81.38 182 ARG A N 1
ATOM 1399 C CA . ARG A 1 182 ? 3.703 3.101 18.688 1.00 81.38 182 ARG A CA 1
ATOM 1400 C C . ARG A 1 182 ? 3.548 1.823 17.855 1.00 81.38 182 ARG A C 1
ATOM 1402 O O . ARG A 1 182 ? 4.009 0.760 18.265 1.00 81.38 182 ARG A O 1
ATOM 1409 N N . ALA A 1 183 ? 2.903 1.939 16.696 1.00 88.19 183 ALA A N 1
ATOM 1410 C CA . ALA A 1 183 ? 2.684 0.870 15.739 1.00 88.19 183 ALA A CA 1
ATOM 1411 C C . ALA A 1 183 ? 2.842 1.378 14.300 1.00 88.19 183 ALA A C 1
ATOM 1413 O O . ALA A 1 183 ? 2.569 2.540 13.987 1.00 88.19 183 ALA A O 1
ATOM 1414 N N . ALA A 1 184 ? 3.278 0.471 13.435 1.00 88.75 184 ALA A N 1
ATOM 1415 C CA . ALA A 1 184 ? 3.228 0.582 11.989 1.00 88.75 184 ALA A CA 1
ATOM 1416 C C . ALA A 1 184 ? 1.787 0.401 11.495 1.00 88.75 184 ALA A C 1
ATOM 1418 O O . ALA A 1 184 ? 1.076 -0.458 12.015 1.00 88.75 184 ALA A O 1
ATOM 1419 N N . ILE A 1 185 ? 1.383 1.141 10.462 1.00 94.31 185 ILE A N 1
ATOM 1420 C CA . ILE A 1 185 ? 0.095 0.951 9.788 1.00 94.31 185 ILE A CA 1
ATOM 1421 C C . ILE A 1 185 ? 0.270 0.873 8.273 1.00 94.31 185 ILE A C 1
ATOM 1423 O O . ILE A 1 185 ? 1.089 1.589 7.698 1.00 94.31 185 ILE A O 1
ATOM 1427 N N . GLY A 1 186 ? -0.509 0.008 7.633 1.00 95.12 186 GLY A N 1
ATOM 1428 C CA . GLY A 1 186 ? -0.640 -0.047 6.185 1.00 95.12 186 GLY A CA 1
ATOM 1429 C C . GLY A 1 186 ? -2.022 -0.536 5.774 1.00 95.12 186 GLY A C 1
ATOM 1430 O O . GLY A 1 186 ? -2.701 -1.235 6.529 1.00 95.12 186 GLY A O 1
ATOM 1431 N N . ARG A 1 187 ? -2.427 -0.182 4.559 1.00 98.19 187 ARG A N 1
ATOM 1432 C CA . ARG A 1 187 ? -3.686 -0.612 3.956 1.00 98.19 187 ARG A CA 1
ATOM 1433 C C . ARG A 1 187 ? -3.418 -1.632 2.865 1.00 98.19 187 ARG A C 1
ATOM 1435 O O . ARG A 1 187 ? -2.541 -1.437 2.027 1.00 98.19 187 ARG A O 1
ATOM 1442 N N . ILE A 1 188 ? -4.192 -2.709 2.877 1.00 98.25 188 ILE A N 1
ATOM 1443 C CA . ILE A 1 188 ? -4.319 -3.622 1.748 1.00 98.25 188 ILE A CA 1
ATOM 1444 C C . ILE A 1 188 ? -5.717 -3.368 1.175 1.00 98.25 188 ILE A C 1
ATOM 1446 O O . ILE A 1 188 ? -6.691 -3.901 1.711 1.00 98.25 188 ILE A O 1
ATOM 1450 N N . PRO A 1 189 ? -5.838 -2.505 0.153 1.00 96.88 189 PRO A N 1
ATOM 1451 C CA . PRO A 1 189 ? -7.120 -2.002 -0.326 1.00 96.88 189 PRO A CA 1
ATOM 1452 C C . PRO A 1 189 ? -7.811 -3.051 -1.201 1.00 96.88 189 PRO A C 1
ATOM 1454 O O . PRO A 1 189 ? -7.782 -2.980 -2.418 1.00 96.88 189 PRO A O 1
ATOM 1457 N N . VAL A 1 190 ? -8.352 -4.098 -0.588 1.00 97.44 190 VAL A N 1
ATOM 1458 C CA . VAL A 1 190 ? -9.091 -5.185 -1.254 1.00 97.44 190 VAL A CA 1
ATOM 1459 C C . VAL A 1 190 ? -10.590 -4.913 -1.206 1.00 97.44 190 VAL A C 1
ATOM 1461 O O . VAL A 1 190 ? -11.069 -4.247 -0.284 1.00 97.44 190 VAL A O 1
ATOM 1464 N N . ARG A 1 191 ? -11.351 -5.480 -2.146 1.00 96.12 191 ARG A N 1
ATOM 1465 C CA . ARG A 1 191 ? -12.822 -5.391 -2.148 1.00 96.12 191 ARG A CA 1
ATOM 1466 C C . ARG A 1 191 ? -13.507 -6.747 -2.203 1.00 96.12 191 ARG A C 1
ATOM 1468 O O . ARG A 1 191 ? -14.655 -6.879 -1.784 1.00 96.12 191 ARG A O 1
ATOM 1475 N N . THR A 1 192 ? -12.806 -7.760 -2.694 1.00 97.38 192 THR A N 1
ATOM 1476 C CA . THR A 1 192 ? -13.350 -9.093 -2.939 1.00 97.38 192 THR A CA 1
ATOM 1477 C C . THR A 1 192 ? -12.470 -10.186 -2.340 1.00 97.38 192 THR A C 1
ATOM 1479 O O . THR A 1 192 ? -11.307 -9.970 -1.998 1.00 97.38 192 THR A O 1
ATOM 1482 N N . THR A 1 193 ? -13.032 -11.391 -2.222 1.00 98.44 193 THR A N 1
ATOM 1483 C CA . THR A 1 193 ? -12.268 -12.593 -1.864 1.00 98.44 193 THR A CA 1
ATOM 1484 C C . THR A 1 193 ? -11.112 -12.831 -2.835 1.00 98.44 193 THR A C 1
ATOM 1486 O O . THR A 1 193 ? -10.008 -13.122 -2.381 1.00 98.44 193 THR A O 1
ATOM 1489 N N . ASP A 1 194 ? -11.331 -12.627 -4.135 1.00 98.31 194 ASP A N 1
ATOM 1490 C CA . ASP A 1 194 ? -10.302 -12.814 -5.162 1.00 98.31 194 ASP A CA 1
ATOM 1491 C C . ASP A 1 194 ? -9.129 -11.838 -4.973 1.00 98.31 194 ASP A C 1
ATOM 1493 O O . ASP A 1 194 ? -7.974 -12.249 -5.094 1.00 98.31 194 ASP A O 1
ATOM 1497 N N . ASP A 1 195 ? -9.395 -10.581 -4.593 1.00 98.19 195 ASP A N 1
ATOM 1498 C CA . ASP A 1 195 ? -8.333 -9.609 -4.290 1.00 98.19 195 ASP A CA 1
ATOM 1499 C C . ASP A 1 195 ? -7.492 -10.062 -3.083 1.00 98.19 195 ASP A C 1
ATOM 1501 O O . ASP A 1 195 ? -6.260 -9.984 -3.102 1.00 98.19 195 ASP A O 1
ATOM 1505 N N . VAL A 1 196 ? -8.150 -10.557 -2.023 1.00 98.75 196 VAL A N 1
ATOM 1506 C CA . VAL A 1 196 ? -7.470 -11.068 -0.819 1.00 98.75 196 VAL A CA 1
ATOM 1507 C C . VAL A 1 196 ? -6.609 -12.275 -1.165 1.00 98.75 196 VAL A C 1
ATOM 1509 O O . VAL A 1 196 ? -5.460 -12.356 -0.725 1.00 98.75 196 VAL A O 1
ATOM 1512 N N . GLU A 1 197 ? -7.140 -13.213 -1.946 1.00 98.62 197 GLU A N 1
ATOM 1513 C CA . GLU A 1 197 ? -6.421 -14.414 -2.367 1.00 98.62 197 GLU A CA 1
ATOM 1514 C C . GLU A 1 197 ? -5.214 -14.066 -3.244 1.00 98.62 197 GLU A C 1
ATOM 1516 O O . GLU A 1 197 ? -4.113 -14.566 -2.987 1.00 98.62 197 GLU A O 1
ATOM 1521 N N . ALA A 1 198 ? -5.381 -13.162 -4.216 1.00 98.31 198 ALA A N 1
ATOM 1522 C CA . ALA A 1 198 ? -4.304 -12.690 -5.082 1.00 98.31 198 ALA A CA 1
ATOM 1523 C C . ALA A 1 198 ? -3.191 -12.005 -4.276 1.00 98.31 198 ALA A C 1
ATOM 1525 O O . ALA A 1 198 ? -2.020 -12.382 -4.383 1.00 98.31 198 ALA A O 1
ATOM 1526 N N . PHE A 1 199 ? -3.540 -11.058 -3.399 1.00 98.56 199 PHE A N 1
ATOM 1527 C CA . PHE A 1 199 ? -2.558 -10.383 -2.552 1.00 98.56 199 PHE A CA 1
ATOM 1528 C C . PHE A 1 199 ? -1.859 -11.358 -1.594 1.00 98.56 199 PHE A C 1
ATOM 1530 O O . PHE A 1 199 ? -0.633 -11.345 -1.458 1.00 98.56 199 PHE A O 1
ATOM 1537 N N . THR A 1 200 ? -2.616 -12.261 -0.966 1.00 98.44 200 THR A N 1
ATOM 1538 C CA . THR A 1 200 ? -2.072 -13.270 -0.048 1.00 98.44 200 THR A CA 1
ATOM 1539 C C . THR A 1 200 ? -1.084 -14.198 -0.750 1.00 98.44 200 THR A C 1
ATOM 1541 O O . THR A 1 200 ? -0.015 -14.480 -0.204 1.00 98.44 200 THR A O 1
ATOM 1544 N N . ALA A 1 201 ? -1.395 -14.644 -1.969 1.00 97.56 201 ALA A N 1
ATOM 1545 C CA . ALA A 1 201 ? -0.501 -15.481 -2.762 1.00 97.56 201 ALA A CA 1
ATOM 1546 C C . ALA A 1 201 ? 0.820 -14.766 -3.084 1.00 97.56 201 ALA A C 1
ATOM 1548 O O . ALA A 1 201 ? 1.891 -15.374 -2.965 1.00 97.56 201 ALA A O 1
ATOM 1549 N N . LYS A 1 202 ? 0.769 -13.468 -3.414 1.00 96.31 202 LYS A N 1
ATOM 1550 C CA . LYS A 1 202 ? 1.971 -12.650 -3.624 1.00 96.31 202 LYS A CA 1
ATOM 1551 C C . LYS A 1 202 ? 2.808 -12.534 -2.359 1.00 96.31 202 LYS A C 1
ATOM 1553 O O . LYS A 1 202 ? 4.011 -12.772 -2.413 1.00 96.31 202 LYS A O 1
ATOM 1558 N N . VAL A 1 203 ? 2.192 -12.253 -1.212 1.00 96.00 203 VAL A N 1
ATOM 1559 C CA . VAL A 1 203 ? 2.910 -12.157 0.071 1.00 96.00 203 VAL A CA 1
ATOM 1560 C C . VAL A 1 203 ? 3.568 -13.483 0.453 1.00 96.00 203 VAL A C 1
ATOM 1562 O O . VAL A 1 203 ? 4.736 -13.496 0.832 1.00 96.00 203 VAL A O 1
ATOM 1565 N N . ILE A 1 204 ? 2.864 -14.610 0.313 1.00 95.06 204 ILE A N 1
ATOM 1566 C CA . ILE A 1 204 ? 3.443 -15.936 0.577 1.00 95.06 204 ILE A CA 1
ATOM 1567 C C . ILE A 1 204 ? 4.615 -16.202 -0.372 1.00 95.06 204 ILE A C 1
ATOM 1569 O O . ILE A 1 204 ? 5.653 -16.702 0.063 1.00 95.06 204 ILE A O 1
ATOM 1573 N N . THR A 1 205 ? 4.475 -15.861 -1.654 1.00 93.12 205 THR A N 1
ATOM 1574 C CA . THR A 1 205 ? 5.551 -16.007 -2.644 1.00 93.12 205 THR A CA 1
ATOM 1575 C C . THR A 1 205 ? 6.760 -15.160 -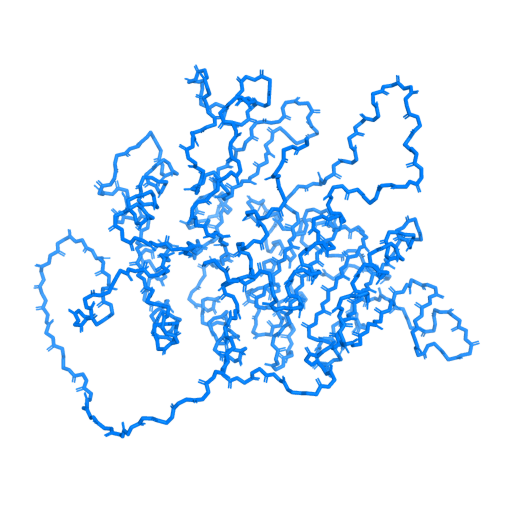2.262 1.00 93.12 205 THR A C 1
ATOM 1577 O O . THR A 1 205 ? 7.866 -15.687 -2.203 1.00 93.12 205 THR A O 1
ATOM 1580 N N . TYR A 1 206 ? 6.552 -13.896 -1.900 1.00 91.19 206 TYR A N 1
ATOM 1581 C CA . TYR A 1 206 ? 7.616 -13.005 -1.446 1.00 91.19 206 TYR A CA 1
ATOM 1582 C C . TYR A 1 206 ? 8.330 -13.548 -0.200 1.00 91.19 206 TYR A C 1
ATOM 1584 O O . TYR A 1 206 ? 9.552 -13.635 -0.184 1.00 91.19 206 TYR A O 1
ATOM 1592 N N . ASP A 1 207 ? 7.586 -13.988 0.817 1.00 88.25 207 ASP A N 1
ATOM 1593 C CA . ASP A 1 207 ? 8.164 -14.455 2.084 1.00 88.25 207 ASP A CA 1
ATOM 1594 C C . ASP A 1 207 ? 8.871 -15.821 1.964 1.00 88.25 207 ASP A C 1
ATOM 1596 O O . ASP A 1 207 ? 9.822 -16.097 2.693 1.00 88.25 207 ASP A O 1
ATOM 1600 N N . THR A 1 208 ? 8.397 -16.714 1.085 1.00 86.06 208 THR A N 1
ATOM 1601 C CA . THR A 1 208 ? 8.894 -18.107 1.004 1.00 86.06 208 THR A CA 1
ATOM 1602 C C . THR A 1 208 ? 9.814 -18.373 -0.179 1.00 86.06 208 THR A C 1
ATOM 1604 O O . THR A 1 208 ? 10.609 -19.315 -0.145 1.00 86.06 208 THR A O 1
ATOM 1607 N N . LYS A 1 209 ? 9.712 -17.556 -1.226 1.00 81.94 209 LYS A N 1
ATOM 1608 C CA . LYS A 1 209 ? 10.457 -17.675 -2.478 1.00 81.94 209 LYS A CA 1
ATOM 1609 C C . LYS A 1 209 ? 11.073 -16.338 -2.879 1.00 81.94 209 LYS A C 1
ATOM 1611 O O . LYS A 1 209 ? 11.180 -16.067 -4.071 1.00 81.94 209 LYS A O 1
ATOM 1616 N N . TYR A 1 210 ? 11.496 -15.518 -1.907 1.00 77.94 210 TYR A N 1
ATOM 1617 C CA . TYR A 1 210 ? 12.195 -14.278 -2.230 1.00 77.94 210 TYR A CA 1
ATOM 1618 C C . TYR A 1 210 ? 13.352 -14.590 -3.197 1.00 77.94 210 TYR A C 1
ATOM 1620 O O . TYR A 1 210 ? 14.190 -15.455 -2.895 1.00 77.94 210 TYR A O 1
ATOM 1628 N N . PRO A 1 211 ? 13.375 -13.961 -4.378 1.00 72.19 211 PRO A N 1
ATOM 1629 C CA . PRO A 1 211 ? 14.326 -14.316 -5.415 1.00 72.19 211 PRO A CA 1
ATOM 1630 C C . PRO A 1 211 ? 15.765 -14.034 -4.983 1.00 72.19 211 PRO A C 1
ATOM 1632 O O . PRO A 1 211 ? 16.036 -13.245 -4.079 1.00 72.19 211 PRO A O 1
ATOM 1635 N N . LYS A 1 212 ? 16.708 -14.714 -5.636 1.00 76.06 212 LYS A N 1
ATOM 1636 C CA . LYS A 1 212 ? 18.152 -14.550 -5.425 1.00 76.06 212 LYS A CA 1
ATOM 1637 C C . LYS A 1 212 ? 18.794 -13.957 -6.677 1.00 76.06 212 LYS A C 1
ATOM 1639 O O . LYS A 1 212 ? 18.240 -14.078 -7.765 1.00 76.06 212 LYS A O 1
ATOM 1644 N N . GLY A 1 213 ? 19.995 -13.405 -6.524 1.00 81.50 213 GLY A N 1
ATOM 1645 C CA . GLY A 1 213 ? 20.759 -12.823 -7.630 1.00 81.50 213 GLY A CA 1
ATOM 1646 C C . GLY A 1 213 ? 20.283 -11.422 -8.006 1.00 81.50 213 GLY A C 1
ATOM 1647 O O . GLY A 1 213 ? 19.595 -10.773 -7.218 1.00 81.50 213 GLY A O 1
ATOM 1648 N N . ASP A 1 214 ? 20.653 -10.984 -9.209 1.00 86.00 214 ASP A N 1
ATOM 1649 C CA . ASP A 1 214 ? 20.583 -9.580 -9.629 1.00 86.00 214 ASP A CA 1
ATOM 1650 C C . ASP A 1 214 ? 19.190 -8.965 -9.459 1.00 86.00 214 ASP A C 1
ATOM 1652 O O . ASP A 1 214 ? 19.080 -7.902 -8.859 1.00 86.00 214 ASP A O 1
ATOM 1656 N N . PHE A 1 215 ? 18.114 -9.666 -9.844 1.00 88.81 215 PHE A N 1
ATOM 1657 C CA . PHE A 1 215 ? 16.735 -9.179 -9.672 1.00 88.81 215 PHE A CA 1
ATOM 1658 C C . PHE A 1 215 ? 16.436 -8.721 -8.237 1.00 88.81 215 PHE A C 1
ATOM 1660 O O . PHE A 1 215 ? 15.814 -7.681 -8.016 1.00 88.81 215 PHE A O 1
ATOM 1667 N N . ALA A 1 216 ? 16.888 -9.490 -7.244 1.00 87.62 216 ALA A N 1
ATOM 1668 C CA . ALA A 1 216 ? 16.622 -9.229 -5.834 1.00 87.62 216 ALA A CA 1
ATOM 1669 C C . ALA A 1 216 ? 17.321 -7.961 -5.325 1.00 87.62 216 ALA A C 1
ATOM 1671 O O . ALA A 1 216 ? 16.875 -7.357 -4.343 1.00 87.62 216 ALA A O 1
ATOM 1672 N N . THR A 1 217 ? 18.406 -7.563 -5.989 1.00 89.06 217 THR A N 1
ATOM 1673 C CA . THR A 1 217 ? 19.255 -6.428 -5.618 1.00 89.06 217 THR A CA 1
ATOM 1674 C C . THR A 1 217 ? 19.185 -5.250 -6.590 1.00 89.06 217 THR A C 1
ATOM 1676 O O . THR A 1 217 ? 19.687 -4.177 -6.266 1.00 89.06 217 THR A O 1
ATOM 1679 N N . GLU A 1 218 ? 18.558 -5.427 -7.751 1.00 91.75 218 GLU A N 1
ATOM 1680 C CA . GLU A 1 218 ? 18.362 -4.386 -8.756 1.00 91.75 218 GLU A CA 1
ATOM 1681 C C . GLU A 1 218 ? 17.199 -3.471 -8.363 1.00 91.75 218 GLU A C 1
ATOM 1683 O O . GLU A 1 218 ? 16.094 -3.929 -8.035 1.00 91.75 218 GLU A O 1
ATOM 1688 N N . MET A 1 219 ? 17.455 -2.166 -8.435 1.00 92.50 219 MET A N 1
ATOM 1689 C CA . MET A 1 219 ? 16.441 -1.125 -8.384 1.00 92.50 219 MET A CA 1
ATOM 1690 C C . MET A 1 219 ? 16.480 -0.285 -9.651 1.00 92.50 219 MET A C 1
ATOM 1692 O O . MET A 1 219 ? 17.519 0.234 -10.051 1.00 92.50 219 MET A O 1
ATOM 1696 N N . VAL A 1 220 ? 15.295 -0.070 -10.205 1.00 93.94 220 VAL A N 1
ATOM 1697 C CA . VAL A 1 220 ? 15.080 0.830 -11.328 1.00 93.94 220 VAL A CA 1
ATOM 1698 C C . VAL A 1 220 ? 14.427 2.112 -10.837 1.00 93.94 220 VAL A C 1
ATOM 1700 O O . VAL A 1 220 ? 13.375 2.075 -10.198 1.00 93.94 220 VAL A O 1
ATOM 1703 N N . ILE A 1 221 ? 15.024 3.244 -11.192 1.00 94.06 221 ILE A N 1
ATOM 1704 C CA . ILE A 1 221 ? 14.474 4.579 -10.990 1.00 94.06 221 ILE A CA 1
ATOM 1705 C C . ILE A 1 221 ? 14.081 5.135 -12.356 1.00 94.06 221 ILE A C 1
ATOM 1707 O O . ILE A 1 221 ? 14.914 5.261 -13.249 1.00 94.06 221 ILE A O 1
ATOM 1711 N N . THR A 1 222 ? 12.805 5.458 -12.521 1.00 93.69 222 THR A N 1
ATOM 1712 C CA . THR A 1 222 ? 12.245 5.966 -13.778 1.00 93.69 222 THR A CA 1
ATOM 1713 C C . THR A 1 222 ? 11.831 7.421 -13.633 1.00 93.69 222 THR A C 1
ATOM 1715 O O . THR A 1 222 ? 11.275 7.789 -12.596 1.00 93.69 222 THR A O 1
ATOM 1718 N N . CYS A 1 223 ? 12.086 8.233 -14.660 1.00 92.56 223 CYS A N 1
ATOM 1719 C CA . CYS A 1 223 ? 11.606 9.606 -14.719 1.00 92.56 223 CYS A CA 1
ATOM 1720 C C . CYS A 1 223 ? 11.164 9.998 -16.125 1.00 92.56 223 CYS A C 1
ATOM 1722 O O . CYS A 1 223 ? 11.950 9.944 -17.065 1.00 92.56 223 CYS A O 1
ATOM 1724 N N . THR A 1 224 ? 9.903 10.409 -16.261 1.00 88.44 224 THR A N 1
ATOM 1725 C CA . THR A 1 224 ? 9.315 10.797 -17.555 1.00 88.44 224 THR A CA 1
ATOM 1726 C C . THR A 1 224 ? 9.361 12.307 -17.806 1.00 88.44 224 THR A C 1
ATOM 1728 O O . THR A 1 224 ? 8.827 12.785 -18.804 1.00 88.44 224 THR A O 1
ATOM 1731 N N . GLU A 1 225 ? 9.917 13.078 -16.870 1.00 84.94 225 GLU A N 1
ATOM 1732 C CA . GLU A 1 225 ? 9.956 14.538 -16.919 1.00 84.94 225 GLU A CA 1
ATOM 1733 C C . GLU A 1 225 ? 11.394 15.019 -16.704 1.00 84.94 225 GLU A C 1
ATOM 1735 O O . GLU A 1 225 ? 11.964 14.809 -15.637 1.00 84.94 225 GLU A O 1
ATOM 1740 N N . GLU A 1 226 ? 11.960 15.717 -17.691 1.00 85.50 226 GLU A N 1
ATOM 1741 C CA . GLU A 1 226 ? 13.344 16.226 -17.663 1.00 85.50 226 GLU A CA 1
ATOM 1742 C C . GLU A 1 226 ? 13.642 17.058 -16.402 1.00 85.50 226 GLU A C 1
ATOM 1744 O O . GLU A 1 226 ? 14.692 16.926 -15.782 1.00 85.50 226 GLU A O 1
ATOM 1749 N N . ARG A 1 227 ? 12.663 17.844 -15.930 1.00 83.31 227 ARG A N 1
ATOM 1750 C CA . ARG A 1 227 ? 12.769 18.634 -14.685 1.00 83.31 227 ARG A CA 1
ATOM 1751 C C . ARG A 1 227 ? 12.931 17.788 -13.419 1.00 83.31 227 ARG A C 1
ATOM 1753 O O . ARG A 1 227 ? 13.268 18.322 -12.365 1.00 83.31 227 ARG A O 1
ATOM 1760 N N . GLY A 1 228 ? 12.622 16.498 -13.489 1.00 83.81 228 GLY A N 1
ATOM 1761 C CA . GLY A 1 228 ? 12.789 15.546 -12.399 1.00 83.81 228 GLY A CA 1
ATOM 1762 C C . GLY A 1 228 ? 14.147 14.844 -12.394 1.00 83.81 228 GLY A C 1
ATOM 1763 O O . GLY A 1 228 ? 14.414 14.115 -11.442 1.00 83.81 228 GLY A O 1
ATOM 1764 N N . TYR A 1 229 ? 14.998 15.027 -13.411 1.00 88.75 229 TYR A N 1
ATOM 1765 C CA . TYR A 1 229 ? 16.269 14.296 -13.521 1.00 88.75 229 TYR A CA 1
ATOM 1766 C C . TYR A 1 229 ? 17.238 14.642 -12.392 1.00 88.75 229 TYR A C 1
ATOM 1768 O O . TYR A 1 229 ? 17.755 13.731 -11.752 1.00 88.75 229 TYR A O 1
ATOM 1776 N N . ASP A 1 230 ? 17.374 15.923 -12.043 1.00 85.94 230 ASP A N 1
ATOM 1777 C CA . ASP A 1 230 ? 18.224 16.347 -10.920 1.00 85.94 230 ASP A CA 1
ATOM 1778 C C . ASP A 1 230 ? 17.777 15.701 -9.594 1.00 85.94 230 ASP A C 1
ATOM 1780 O O . ASP A 1 230 ? 18.592 15.293 -8.772 1.00 85.94 230 ASP A O 1
ATOM 1784 N N . ARG A 1 231 ? 16.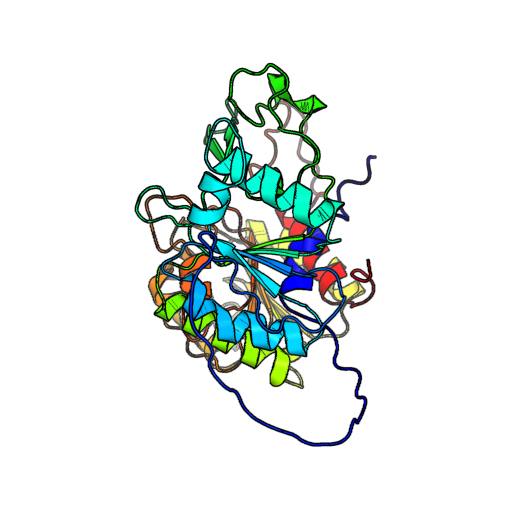464 15.502 -9.408 1.00 83.75 231 ARG A N 1
ATOM 1785 C CA . ARG A 1 231 ? 15.912 14.831 -8.215 1.00 83.75 231 ARG A CA 1
ATOM 1786 C C . ARG A 1 231 ? 16.253 13.343 -8.187 1.00 83.75 231 ARG A C 1
ATOM 1788 O O . ARG A 1 231 ? 16.487 12.781 -7.117 1.00 83.75 231 ARG A O 1
ATOM 1795 N N . VAL A 1 232 ? 16.266 12.700 -9.356 1.00 89.00 232 VAL A N 1
ATOM 1796 C CA . VAL A 1 232 ? 16.735 11.317 -9.497 1.00 89.00 232 VAL A CA 1
ATOM 1797 C C . VAL A 1 232 ? 18.222 11.231 -9.178 1.00 89.00 232 VAL A C 1
ATOM 1799 O O . VAL A 1 232 ? 18.631 10.291 -8.499 1.00 89.00 232 VAL A O 1
ATOM 1802 N N . ASP A 1 233 ? 19.017 12.191 -9.641 1.00 89.56 233 ASP A N 1
ATOM 1803 C CA . ASP A 1 233 ? 20.455 12.243 -9.390 1.00 89.56 233 ASP A CA 1
ATOM 1804 C C . ASP A 1 233 ? 20.761 12.431 -7.896 1.00 89.56 233 ASP A C 1
ATOM 1806 O O . ASP A 1 233 ? 21.546 11.662 -7.340 1.00 89.56 233 ASP A O 1
ATOM 1810 N N . ASP A 1 234 ? 20.059 13.336 -7.213 1.00 85.62 234 ASP A N 1
ATOM 1811 C CA . ASP A 1 234 ? 20.166 13.522 -5.761 1.00 85.62 234 ASP A CA 1
ATOM 1812 C C . ASP A 1 234 ? 19.821 12.244 -4.977 1.00 85.62 234 ASP A C 1
ATOM 1814 O O . ASP A 1 234 ? 20.551 11.823 -4.072 1.00 85.62 234 ASP A O 1
ATOM 1818 N N . MET A 1 235 ? 18.699 11.600 -5.322 1.00 86.69 235 MET A N 1
ATOM 1819 C CA . MET A 1 235 ? 18.284 10.346 -4.691 1.00 86.69 235 MET A CA 1
ATOM 1820 C C . MET A 1 235 ? 19.299 9.229 -4.960 1.00 86.69 235 MET A C 1
ATOM 1822 O O . MET A 1 235 ? 19.599 8.431 -4.068 1.00 86.69 235 MET A O 1
ATOM 1826 N N . TRP A 1 236 ? 19.829 9.167 -6.181 1.00 90.06 236 TRP A N 1
ATOM 1827 C CA . TRP A 1 236 ? 20.794 8.160 -6.597 1.00 90.06 236 TRP A CA 1
ATOM 1828 C C . TRP A 1 236 ? 22.052 8.189 -5.738 1.00 90.06 236 TRP A C 1
ATOM 1830 O O . TRP A 1 236 ? 22.467 7.136 -5.259 1.00 90.06 236 TRP A O 1
ATOM 1840 N N . GLU A 1 237 ? 22.635 9.366 -5.501 1.00 89.56 237 GLU A N 1
ATOM 1841 C CA . GLU A 1 237 ? 23.850 9.491 -4.689 1.00 89.56 237 GLU A CA 1
ATOM 1842 C C . GLU A 1 237 ? 23.625 9.000 -3.250 1.00 89.56 237 GLU A C 1
ATOM 1844 O O . GLU A 1 237 ? 24.458 8.280 -2.695 1.00 89.56 237 GLU A O 1
ATOM 1849 N N . ILE A 1 238 ? 22.463 9.308 -2.660 1.00 86.94 238 ILE A N 1
ATOM 1850 C CA . ILE A 1 238 ? 22.111 8.864 -1.302 1.00 86.94 238 ILE A CA 1
ATOM 1851 C C . ILE A 1 238 ? 21.914 7.346 -1.251 1.00 86.94 238 ILE A C 1
ATOM 1853 O O . ILE A 1 238 ? 22.478 6.681 -0.380 1.00 86.94 238 ILE A O 1
ATOM 1857 N N . ILE A 1 239 ? 21.132 6.782 -2.177 1.00 87.88 239 ILE A N 1
ATOM 1858 C CA . ILE A 1 239 ? 20.880 5.338 -2.204 1.00 87.88 239 ILE A CA 1
ATOM 1859 C C . ILE A 1 239 ? 22.185 4.591 -2.478 1.00 87.88 239 ILE A C 1
ATOM 1861 O O . ILE A 1 239 ? 22.491 3.624 -1.781 1.00 87.88 239 ILE A O 1
ATOM 1865 N N . LYS A 1 240 ? 22.990 5.047 -3.445 1.00 89.56 240 LYS A N 1
ATOM 1866 C CA . LYS A 1 240 ? 24.220 4.356 -3.835 1.00 89.56 240 LYS A CA 1
ATOM 1867 C C . LYS A 1 240 ? 25.281 4.362 -2.738 1.00 89.56 240 LYS A C 1
ATOM 1869 O O . LYS A 1 240 ? 26.056 3.414 -2.656 1.00 89.56 240 LYS A O 1
ATOM 1874 N N . ALA A 1 241 ? 25.299 5.387 -1.885 1.00 89.00 241 ALA A N 1
ATOM 1875 C CA . ALA A 1 241 ? 26.210 5.452 -0.746 1.00 89.00 241 ALA A CA 1
ATOM 1876 C C . ALA A 1 241 ? 25.948 4.363 0.309 1.00 89.00 241 ALA A C 1
ATOM 1878 O O . ALA A 1 241 ? 26.867 4.003 1.044 1.00 89.00 241 ALA A O 1
ATOM 1879 N N . GLY A 1 242 ? 24.712 3.859 0.401 1.00 83.25 242 GLY A N 1
ATOM 1880 C CA . GLY A 1 242 ? 24.327 2.835 1.373 1.00 83.25 242 GLY A CA 1
ATOM 1881 C C . GLY A 1 242 ? 24.056 1.449 0.782 1.00 83.25 242 GLY A C 1
ATOM 1882 O O . GLY A 1 242 ? 24.206 0.462 1.491 1.00 83.25 242 GLY A O 1
ATOM 1883 N N . TRP A 1 243 ? 23.670 1.363 -0.494 1.00 87.69 243 TRP A N 1
ATOM 1884 C CA . TRP A 1 243 ? 23.190 0.133 -1.123 1.00 87.69 243 TRP A CA 1
ATOM 1885 C C . TRP A 1 243 ? 24.257 -0.578 -1.964 1.00 87.69 243 TRP A C 1
ATOM 1887 O O . TRP A 1 243 ? 24.706 -0.078 -3.002 1.00 87.69 243 TRP A O 1
ATOM 1897 N N . ASP A 1 244 ? 24.575 -1.812 -1.569 1.00 85.81 244 ASP A N 1
ATOM 1898 C CA . ASP A 1 244 ? 25.519 -2.688 -2.280 1.00 85.81 244 ASP A CA 1
ATOM 1899 C C . ASP A 1 244 ? 24.934 -3.335 -3.550 1.00 85.81 244 ASP A C 1
ATOM 1901 O O . ASP A 1 244 ? 25.661 -3.968 -4.317 1.00 85.81 244 ASP A O 1
ATOM 1905 N N . GLY A 1 245 ? 23.631 -3.178 -3.802 1.00 88.69 245 GLY A N 1
ATOM 1906 C CA . GLY A 1 245 ? 23.000 -3.656 -5.028 1.00 88.69 245 GLY A CA 1
ATOM 1907 C C . GLY A 1 245 ? 23.213 -2.743 -6.238 1.00 88.69 245 GLY A C 1
ATOM 1908 O O . GLY A 1 245 ? 23.932 -1.731 -6.217 1.00 88.69 245 GLY A O 1
ATOM 1909 N N . SER A 1 246 ? 22.558 -3.127 -7.326 1.00 91.69 246 SER A N 1
ATOM 1910 C CA . SER A 1 246 ? 22.608 -2.419 -8.599 1.00 91.69 246 SER A CA 1
ATOM 1911 C C . SER A 1 246 ? 21.475 -1.401 -8.698 1.00 91.69 246 SER A C 1
ATOM 1913 O O . SER A 1 246 ? 20.375 -1.612 -8.181 1.00 91.69 246 SER A O 1
ATOM 1915 N N . LEU A 1 247 ? 21.779 -0.273 -9.336 1.00 92.50 247 LEU A N 1
ATOM 1916 C CA . LEU A 1 247 ? 20.837 0.803 -9.600 1.00 92.50 247 LEU A CA 1
ATOM 1917 C C . LEU A 1 247 ? 20.843 1.097 -11.099 1.00 92.50 247 LEU A C 1
ATOM 1919 O O . LEU A 1 247 ? 21.907 1.104 -11.723 1.00 92.50 247 LEU A O 1
ATOM 1923 N N . SER A 1 248 ? 19.673 1.419 -11.639 1.00 92.56 248 SER A N 1
ATOM 1924 C CA . SER A 1 248 ? 19.481 1.803 -13.036 1.00 92.56 248 SER A CA 1
ATOM 1925 C C . SER A 1 248 ? 18.569 3.031 -13.148 1.00 92.56 248 SER A C 1
ATOM 1927 O O . SER A 1 248 ? 17.544 3.090 -12.472 1.00 92.56 248 SER A O 1
ATOM 1929 N N . LYS A 1 249 ? 18.921 4.006 -14.001 1.00 92.25 249 LYS A N 1
ATOM 1930 C CA . LYS A 1 249 ? 18.091 5.193 -14.304 1.00 92.25 249 LYS A CA 1
ATOM 1931 C C . LYS A 1 249 ? 17.485 5.063 -15.691 1.00 92.25 249 LYS A C 1
ATOM 1933 O O . LYS A 1 249 ? 18.253 4.907 -16.636 1.00 92.25 249 LYS A O 1
ATOM 1938 N N . TYR A 1 250 ? 16.163 5.147 -15.819 1.00 92.31 250 TYR A N 1
ATOM 1939 C CA . TYR A 1 250 ? 15.486 5.224 -17.119 1.00 92.31 250 TYR A CA 1
ATOM 1940 C C . TYR A 1 250 ? 14.807 6.583 -17.245 1.00 92.31 250 TYR A C 1
ATOM 1942 O O . TYR A 1 250 ? 13.873 6.902 -16.507 1.00 92.31 250 TYR A O 1
ATOM 1950 N N . PHE A 1 251 ? 15.319 7.373 -18.170 1.00 92.25 251 PHE A N 1
ATOM 1951 C CA . PHE A 1 251 ? 14.854 8.693 -18.557 1.00 92.25 251 PHE A CA 1
ATOM 1952 C C . PHE A 1 251 ? 14.222 8.613 -19.945 1.00 92.25 251 PHE A C 1
ATOM 1954 O O . PHE A 1 251 ? 14.450 7.640 -20.665 1.00 92.25 251 PHE A O 1
ATOM 1961 N N . THR A 1 252 ? 13.440 9.619 -20.336 1.00 87.88 252 THR A N 1
ATOM 1962 C CA . THR A 1 252 ? 12.800 9.623 -21.667 1.00 87.88 252 THR A CA 1
ATOM 1963 C C . THR A 1 252 ? 13.811 9.712 -22.806 1.00 87.88 252 THR A C 1
ATOM 1965 O O . THR A 1 252 ? 13.564 9.280 -23.925 1.00 87.88 252 THR A O 1
ATOM 1968 N N . ASP A 1 253 ? 14.984 10.261 -22.516 1.00 86.94 253 ASP A N 1
ATOM 1969 C CA . ASP A 1 253 ? 16.069 10.485 -23.456 1.00 86.94 253 ASP A CA 1
ATOM 1970 C C . ASP A 1 253 ? 17.310 9.643 -23.143 1.00 86.94 253 ASP A C 1
ATOM 1972 O O . ASP A 1 253 ? 18.324 9.821 -23.812 1.00 86.94 253 ASP A O 1
ATOM 1976 N N . SER A 1 254 ? 17.272 8.747 -22.147 1.00 85.69 254 SER A N 1
ATOM 1977 C CA . SER A 1 254 ? 18.442 7.950 -21.758 1.00 85.69 254 SER A CA 1
ATOM 1978 C C . SER A 1 254 ? 18.097 6.703 -20.936 1.00 85.69 254 SER A C 1
ATOM 1980 O O . SER A 1 254 ? 17.469 6.782 -19.880 1.00 85.69 254 SER A O 1
ATOM 1982 N N . THR A 1 255 ? 18.587 5.538 -21.362 1.00 84.81 255 THR A N 1
ATOM 1983 C CA . THR A 1 255 ? 18.544 4.271 -20.616 1.00 84.81 255 THR A CA 1
ATOM 1984 C C . THR A 1 255 ? 19.894 3.525 -20.669 1.00 84.81 255 THR A C 1
ATOM 1986 O O . THR A 1 255 ? 20.677 3.719 -21.602 1.00 84.81 255 THR A O 1
ATOM 1989 N N . PRO A 1 256 ? 20.211 2.621 -19.712 1.00 81.19 256 PRO A N 1
ATOM 1990 C CA . PRO A 1 256 ? 21.507 1.935 -19.642 1.00 81.19 256 PRO A CA 1
ATOM 1991 C C . PRO A 1 256 ? 21.832 1.000 -20.811 1.00 81.19 256 PRO A C 1
ATOM 1993 O O . PRO A 1 256 ? 22.989 0.616 -20.970 1.00 81.19 256 PRO A O 1
ATOM 1996 N N . TRP A 1 257 ? 20.840 0.594 -21.606 1.00 77.50 257 TRP A N 1
ATOM 1997 C CA . TRP A 1 257 ? 21.031 -0.268 -22.782 1.00 77.50 257 TRP A CA 1
ATOM 1998 C C . TRP A 1 257 ? 20.702 0.441 -24.093 1.00 77.50 257 TRP A C 1
ATOM 2000 O O . TRP A 1 257 ? 20.548 -0.231 -25.120 1.00 77.50 257 TRP A O 1
ATOM 2010 N N . ASP A 1 258 ? 20.578 1.768 -24.075 1.00 76.00 258 ASP A N 1
ATOM 2011 C CA . ASP A 1 258 ? 20.416 2.534 -25.301 1.00 76.00 258 ASP A CA 1
ATOM 2012 C C . ASP A 1 258 ? 21.502 2.158 -26.311 1.00 76.00 258 ASP A C 1
ATOM 2014 O O . ASP A 1 258 ? 22.687 2.027 -25.994 1.00 76.00 258 ASP A O 1
ATOM 2018 N N . GLY A 1 259 ? 21.055 1.904 -27.540 1.00 67.94 259 GLY A N 1
ATOM 2019 C CA . GLY A 1 259 ? 21.879 1.334 -28.588 1.00 67.94 259 GLY A CA 1
ATOM 2020 C C . GLY A 1 259 ? 22.716 2.395 -29.288 1.00 67.94 259 GLY A C 1
ATOM 2021 O O . GLY A 1 259 ? 23.853 2.675 -28.921 1.00 67.94 259 GLY A O 1
ATOM 2022 N N . LYS A 1 260 ? 22.192 2.931 -30.393 1.00 62.81 260 LYS A N 1
ATOM 2023 C CA . LYS A 1 260 ? 22.912 3.915 -31.221 1.00 62.81 260 LYS A CA 1
ATOM 2024 C C . LYS A 1 260 ? 22.534 5.349 -30.872 1.00 62.81 260 LYS A C 1
ATOM 2026 O O . LYS A 1 260 ? 23.275 6.254 -31.260 1.00 62.81 260 LYS A O 1
ATOM 2031 N N . ARG A 1 261 ? 21.392 5.567 -30.219 1.00 67.44 261 ARG A N 1
ATOM 2032 C CA . ARG A 1 261 ? 20.921 6.882 -29.781 1.00 67.44 261 ARG A CA 1
ATOM 2033 C C . ARG A 1 261 ? 20.395 6.775 -28.356 1.00 67.44 261 ARG A C 1
ATOM 2035 O O . ARG A 1 261 ? 19.843 5.749 -27.979 1.00 67.44 261 ARG A O 1
ATOM 2042 N N . ALA A 1 262 ? 20.593 7.841 -27.594 1.00 65.94 262 ALA A N 1
ATOM 2043 C CA . ALA A 1 262 ? 19.962 7.989 -26.294 1.00 65.94 262 ALA A CA 1
ATOM 2044 C C . ALA A 1 262 ? 18.431 8.089 -26.497 1.00 65.94 262 ALA A C 1
ATOM 2046 O O . ALA A 1 262 ? 17.996 8.737 -27.457 1.00 65.94 262 ALA A O 1
ATOM 2047 N N . GLY A 1 263 ? 17.650 7.378 -25.682 1.00 68.31 263 GLY A N 1
ATOM 2048 C CA . GLY A 1 263 ? 16.202 7.207 -25.838 1.00 68.31 263 GLY A CA 1
ATOM 2049 C C . GLY A 1 263 ? 15.794 6.142 -26.867 1.00 68.31 263 GLY A C 1
ATOM 2050 O O . GLY A 1 263 ? 14.710 6.223 -27.433 1.00 68.31 263 GLY A O 1
ATOM 2051 N N . ASP A 1 264 ? 16.643 5.147 -27.162 1.00 74.75 264 ASP A N 1
ATOM 2052 C CA . ASP A 1 264 ? 16.273 4.034 -28.061 1.00 74.75 264 ASP A CA 1
ATOM 2053 C C . ASP A 1 264 ? 15.251 3.073 -27.397 1.00 74.75 264 ASP A C 1
ATOM 2055 O O . ASP A 1 264 ? 14.662 2.219 -28.071 1.00 74.75 264 ASP A O 1
ATOM 2059 N N . PHE A 1 265 ? 15.036 3.196 -26.083 1.00 82.00 265 PHE A N 1
ATOM 2060 C CA . PHE A 1 265 ? 14.004 2.492 -25.327 1.00 82.00 265 PHE A CA 1
ATOM 2061 C C . PHE A 1 265 ? 13.034 3.477 -24.669 1.00 82.00 265 PHE A C 1
ATOM 2063 O O . PHE A 1 265 ? 13.317 4.006 -23.598 1.00 82.00 265 PHE A O 1
ATOM 2070 N N . ASP A 1 266 ? 11.864 3.654 -25.282 1.00 87.75 266 ASP A N 1
ATOM 2071 C CA . ASP A 1 266 ? 10.800 4.490 -24.726 1.00 87.75 266 ASP A CA 1
ATOM 2072 C C . ASP A 1 266 ? 10.369 3.985 -23.339 1.00 87.75 266 ASP A C 1
ATOM 2074 O O . ASP A 1 266 ? 10.005 2.811 -23.167 1.00 87.75 266 ASP A O 1
ATOM 2078 N N . LEU A 1 267 ? 10.300 4.881 -22.360 1.00 91.38 267 LEU A N 1
ATOM 2079 C CA . LEU A 1 267 ? 9.702 4.650 -21.050 1.00 91.38 267 LEU A CA 1
ATOM 2080 C C . LEU A 1 267 ? 8.170 4.674 -21.170 1.00 91.38 267 LEU A C 1
ATOM 2082 O O . LEU A 1 267 ? 7.492 5.531 -20.610 1.00 91.38 267 LEU A O 1
ATOM 2086 N N . ASN A 1 268 ? 7.621 3.735 -21.943 1.00 93.69 268 ASN A N 1
ATOM 2087 C CA . ASN A 1 268 ? 6.194 3.590 -22.223 1.00 93.69 268 ASN A CA 1
ATOM 2088 C C . ASN A 1 268 ? 5.572 2.401 -21.453 1.00 93.69 268 ASN A C 1
ATOM 2090 O O . ASN A 1 268 ? 6.295 1.540 -20.936 1.00 93.69 268 ASN A O 1
ATOM 2094 N N . PRO A 1 269 ? 4.230 2.299 -21.377 1.00 96.06 269 PRO A N 1
ATOM 2095 C CA . PRO A 1 269 ? 3.568 1.231 -20.626 1.00 96.06 269 PRO A CA 1
ATOM 2096 C C . PRO A 1 269 ? 3.909 -0.199 -21.087 1.00 96.06 269 PRO A C 1
ATOM 2098 O O . PRO A 1 269 ? 3.996 -1.097 -20.251 1.00 96.06 269 PRO A O 1
ATOM 2101 N N . ASP A 1 270 ? 4.119 -0.435 -22.387 1.00 96.00 270 ASP A N 1
ATOM 2102 C CA . ASP A 1 270 ? 4.492 -1.757 -22.926 1.00 96.00 270 ASP A CA 1
ATOM 2103 C C . ASP A 1 270 ? 5.854 -2.200 -22.406 1.00 96.00 270 ASP A C 1
ATOM 2105 O O . ASP A 1 270 ? 6.016 -3.319 -21.911 1.00 96.00 270 ASP A O 1
ATOM 2109 N N . ASN A 1 271 ? 6.813 -1.290 -22.464 1.00 93.69 271 ASN A N 1
ATOM 2110 C CA . ASN A 1 271 ? 8.179 -1.511 -22.044 1.00 93.69 271 ASN A CA 1
ATOM 2111 C C . ASN A 1 271 ? 8.299 -1.685 -20.525 1.00 93.69 271 ASN A C 1
ATOM 2113 O O . ASN A 1 271 ? 8.963 -2.623 -20.079 1.00 93.69 271 ASN A O 1
ATOM 2117 N N . VAL A 1 272 ? 7.597 -0.868 -19.732 1.00 94.94 272 VAL A N 1
ATOM 2118 C CA . VAL A 1 272 ? 7.562 -1.008 -18.265 1.00 94.94 272 VAL A CA 1
ATOM 2119 C C . VAL A 1 272 ? 6.921 -2.334 -17.849 1.00 94.94 272 VAL A C 1
ATOM 2121 O O . VAL A 1 272 ? 7.531 -3.096 -17.097 1.00 94.94 272 VAL A O 1
ATOM 2124 N N . CYS A 1 273 ? 5.739 -2.677 -18.379 1.00 96.81 273 CYS A N 1
ATOM 2125 C CA . CYS A 1 273 ? 5.098 -3.966 -18.086 1.00 96.81 273 CYS A CA 1
ATOM 2126 C C . CYS A 1 273 ? 6.002 -5.143 -18.466 1.00 96.81 273 CYS A C 1
ATOM 2128 O O . CYS A 1 273 ? 6.138 -6.098 -17.702 1.00 96.81 273 CYS A O 1
ATOM 2130 N N . LYS A 1 274 ? 6.657 -5.069 -19.631 1.00 95.25 274 LYS A N 1
ATOM 2131 C CA . LYS A 1 274 ? 7.585 -6.102 -20.092 1.00 95.25 274 LYS A CA 1
ATOM 2132 C C . LYS A 1 274 ? 8.772 -6.266 -19.146 1.00 95.25 274 LYS A C 1
ATOM 2134 O O . LYS A 1 274 ? 9.159 -7.397 -18.878 1.00 95.25 274 LYS A O 1
ATOM 2139 N N . GLN A 1 275 ? 9.351 -5.182 -18.635 1.00 92.88 275 GLN A N 1
ATOM 2140 C CA . GLN A 1 275 ? 10.454 -5.268 -17.675 1.00 92.88 275 GLN A CA 1
ATOM 2141 C C . GLN A 1 275 ? 10.034 -5.890 -16.343 1.00 92.88 275 GLN A C 1
ATOM 2143 O O . GLN A 1 275 ? 10.763 -6.729 -15.812 1.00 92.88 275 GLN A O 1
ATOM 2148 N N . ILE A 1 276 ? 8.861 -5.513 -15.827 1.00 95.69 276 ILE A N 1
ATOM 2149 C CA . ILE A 1 276 ? 8.320 -6.088 -14.592 1.00 95.69 276 ILE A CA 1
ATOM 2150 C C . ILE A 1 276 ? 8.070 -7.589 -14.788 1.00 95.69 276 ILE A C 1
ATOM 2152 O O . ILE A 1 276 ? 8.581 -8.401 -14.017 1.00 95.69 276 ILE A O 1
ATOM 2156 N N . ASN A 1 277 ? 7.371 -7.971 -15.861 1.00 97.00 277 ASN A N 1
ATOM 2157 C CA . ASN A 1 277 ? 7.068 -9.370 -16.181 1.00 97.00 277 ASN A CA 1
ATOM 2158 C C . ASN A 1 277 ? 8.330 -10.207 -16.434 1.00 97.00 277 ASN A C 1
ATOM 2160 O O . ASN A 1 277 ? 8.399 -11.354 -16.003 1.00 97.00 277 ASN A O 1
ATOM 2164 N N . ASN A 1 278 ? 9.353 -9.625 -17.067 1.00 94.50 278 ASN A N 1
ATOM 2165 C CA . ASN A 1 278 ? 10.648 -10.276 -17.282 1.00 94.50 278 ASN A CA 1
ATOM 2166 C C . ASN A 1 278 ? 11.540 -10.298 -16.035 1.00 94.50 278 ASN A C 1
ATOM 2168 O O . ASN A 1 278 ? 12.651 -10.819 -16.109 1.00 94.50 278 ASN A O 1
ATOM 2172 N N . GLN A 1 279 ? 11.077 -9.738 -14.914 1.00 92.56 279 GLN A N 1
ATOM 2173 C CA . GLN A 1 279 ? 11.794 -9.729 -13.644 1.00 92.56 279 GLN A CA 1
ATOM 2174 C C . GLN A 1 279 ? 13.191 -9.118 -13.782 1.00 92.56 279 GLN A C 1
ATOM 2176 O O . GLN A 1 279 ? 14.190 -9.706 -13.373 1.00 92.56 279 GLN A O 1
ATOM 2181 N N . ILE A 1 280 ? 13.255 -7.923 -14.377 1.00 91.88 280 ILE A N 1
ATOM 2182 C CA . ILE A 1 280 ? 14.506 -7.160 -14.483 1.00 91.88 280 ILE A CA 1
ATOM 2183 C C . ILE A 1 280 ? 14.921 -6.606 -13.116 1.00 91.88 280 ILE A C 1
ATOM 2185 O O . ILE A 1 280 ? 16.075 -6.745 -12.725 1.00 91.88 280 ILE A O 1
ATOM 2189 N N . ALA A 1 281 ? 13.977 -6.042 -12.358 1.00 92.75 281 ALA A N 1
ATOM 2190 C CA . ALA A 1 281 ? 14.239 -5.454 -11.049 1.00 92.75 281 ALA A CA 1
ATOM 2191 C C . ALA A 1 281 ? 13.114 -5.729 -10.053 1.00 92.75 281 ALA A C 1
ATOM 2193 O O . ALA A 1 281 ? 11.935 -5.656 -10.395 1.00 92.75 281 ALA A O 1
ATOM 2194 N N . SER A 1 282 ? 13.479 -6.008 -8.801 1.00 92.38 282 SER A N 1
ATOM 2195 C CA . SER A 1 282 ? 12.516 -6.219 -7.708 1.00 92.38 282 SER A CA 1
ATOM 2196 C C . SER A 1 282 ? 12.000 -4.918 -7.096 1.00 92.38 282 SER A C 1
ATOM 2198 O O . SER A 1 282 ? 11.103 -4.950 -6.251 1.00 92.38 282 SER A O 1
ATOM 2200 N N . LYS A 1 283 ? 12.589 -3.779 -7.469 1.00 93.81 283 LYS A N 1
ATOM 2201 C CA . LYS A 1 283 ? 12.311 -2.462 -6.895 1.00 93.81 283 LYS A CA 1
ATOM 2202 C C . LYS A 1 283 ? 12.139 -1.452 -8.014 1.00 93.81 283 LYS A C 1
ATOM 2204 O O . LYS A 1 283 ? 13.010 -1.329 -8.875 1.00 93.81 283 LYS A O 1
ATOM 2209 N N . TRP A 1 284 ? 11.038 -0.717 -7.965 1.00 95.25 284 TRP A N 1
ATOM 2210 C CA . TRP A 1 284 ? 10.720 0.319 -8.933 1.00 95.25 284 TRP A CA 1
ATOM 2211 C C . TRP A 1 284 ? 10.406 1.632 -8.213 1.00 95.25 284 TRP A C 1
ATOM 2213 O O . TRP A 1 284 ? 9.515 1.701 -7.364 1.00 95.25 284 TRP A O 1
ATOM 2223 N N . HIS A 1 285 ? 11.164 2.677 -8.526 1.00 94.31 285 HIS A N 1
ATOM 2224 C CA . HIS A 1 285 ? 10.876 4.039 -8.100 1.00 94.31 285 HIS A CA 1
ATOM 2225 C C . HIS A 1 285 ? 10.457 4.874 -9.309 1.00 94.31 285 HIS A C 1
ATOM 2227 O O . HIS A 1 285 ? 11.132 4.867 -10.340 1.00 94.31 285 HIS A O 1
ATOM 2233 N N . VAL A 1 286 ? 9.347 5.596 -9.188 1.00 92.62 286 VAL A N 1
ATOM 2234 C CA . VAL A 1 286 ? 8.774 6.387 -10.286 1.00 92.62 286 VAL A CA 1
ATOM 2235 C C . VAL A 1 286 ? 8.721 7.850 -9.900 1.00 92.62 286 VAL A C 1
ATOM 2237 O O . VAL A 1 286 ? 8.065 8.195 -8.921 1.00 92.62 286 VAL A O 1
ATOM 2240 N N . ILE A 1 287 ? 9.357 8.708 -10.688 1.00 90.44 287 ILE A N 1
ATOM 2241 C CA . ILE A 1 287 ? 9.241 10.162 -10.587 1.00 90.44 287 ILE A CA 1
ATOM 2242 C C . ILE A 1 287 ? 8.566 10.659 -11.864 1.00 90.44 287 ILE A C 1
ATOM 2244 O O . ILE A 1 287 ? 8.934 10.271 -12.967 1.00 90.44 287 ILE A O 1
ATOM 2248 N N . GLY A 1 288 ? 7.544 11.497 -11.735 1.00 88.19 288 GLY A N 1
ATOM 2249 C CA . GLY A 1 288 ? 6.842 12.046 -12.894 1.00 88.19 288 GLY A CA 1
ATOM 2250 C C . GLY A 1 288 ? 5.363 12.247 -12.625 1.00 88.19 288 GLY A C 1
ATOM 2251 O O . GLY A 1 288 ? 4.904 12.182 -11.485 1.00 88.19 288 GLY A O 1
ATOM 2252 N N . HIS A 1 289 ? 4.587 12.489 -13.674 1.00 89.12 289 HIS A N 1
ATOM 2253 C CA . HIS A 1 289 ? 3.166 12.763 -13.516 1.00 89.12 289 HIS A CA 1
ATOM 2254 C C . HIS A 1 289 ? 2.355 11.510 -13.166 1.00 89.12 289 HIS A C 1
ATOM 2256 O O . HIS A 1 289 ? 2.633 10.389 -13.592 1.00 89.12 289 HIS A O 1
ATOM 2262 N N . GLY A 1 290 ? 1.295 11.731 -12.398 1.00 90.75 290 GLY A N 1
ATOM 2263 C CA . GLY A 1 290 ? 0.335 10.708 -12.023 1.00 90.75 290 GLY A CA 1
ATOM 2264 C C . GLY A 1 290 ? -1.083 11.249 -12.084 1.00 90.75 290 GLY A C 1
ATOM 2265 O O . GLY A 1 290 ? -1.320 12.452 -11.975 1.00 90.75 290 GLY A O 1
ATOM 2266 N N . ASN A 1 291 ? -2.015 10.329 -12.276 1.00 91.06 291 ASN A N 1
ATOM 2267 C CA . ASN A 1 291 ? -3.450 10.523 -12.164 1.00 91.06 291 ASN A CA 1
ATOM 2268 C C . ASN A 1 291 ? -3.996 9.473 -11.186 1.00 91.06 291 ASN A C 1
ATOM 2270 O O . ASN A 1 291 ? -3.335 8.451 -10.996 1.00 91.06 291 ASN A O 1
ATOM 2274 N N . PRO A 1 292 ? -5.222 9.641 -10.646 1.00 92.56 292 PRO A N 1
ATOM 2275 C CA . PRO A 1 292 ? -5.814 8.669 -9.724 1.00 92.56 292 PRO A CA 1
ATOM 2276 C C . PRO A 1 292 ? -5.657 7.210 -10.176 1.00 92.56 292 PRO A C 1
ATOM 2278 O O . PRO A 1 292 ? -5.140 6.388 -9.436 1.00 92.56 292 PRO A O 1
ATOM 2281 N N . ASN A 1 293 ? -5.974 6.913 -11.439 1.00 95.75 293 ASN A N 1
ATOM 2282 C CA . ASN A 1 293 ? -5.944 5.559 -12.004 1.00 95.75 293 ASN A CA 1
ATOM 2283 C C . ASN A 1 293 ? -4.667 5.242 -12.813 1.00 95.75 293 ASN A C 1
ATOM 2285 O O . ASN A 1 293 ? -4.624 4.201 -13.453 1.00 95.75 293 ASN A O 1
ATOM 2289 N N . ALA A 1 294 ? -3.642 6.106 -12.875 1.00 96.44 294 ALA A N 1
ATOM 2290 C CA . ALA A 1 294 ? -2.479 5.811 -13.725 1.00 96.44 294 ALA A CA 1
ATOM 2291 C C . ALA A 1 294 ? -1.176 6.544 -13.381 1.00 96.44 294 ALA A C 1
ATOM 2293 O O . ALA A 1 294 ? -1.194 7.718 -13.011 1.00 96.44 294 ALA A O 1
ATOM 2294 N N . TRP A 1 295 ? -0.046 5.902 -13.686 1.00 96.38 295 TRP A N 1
ATOM 2295 C CA . TRP A 1 295 ? 1.226 6.595 -13.929 1.00 96.38 295 TRP A CA 1
ATOM 2296 C C . TRP A 1 295 ? 1.261 7.121 -15.366 1.00 96.38 295 TRP A C 1
ATOM 2298 O O . TRP A 1 295 ? 0.904 6.399 -16.299 1.00 96.38 295 TRP A O 1
ATOM 2308 N N . VAL A 1 296 ? 1.671 8.374 -15.566 1.00 93.62 296 VAL A N 1
ATOM 2309 C CA . VAL A 1 296 ? 1.798 8.965 -16.906 1.00 93.62 296 VAL A CA 1
ATOM 2310 C C . VAL A 1 296 ? 3.190 8.653 -17.440 1.00 93.62 296 VAL A C 1
ATOM 2312 O O . VAL A 1 296 ? 4.178 9.087 -16.861 1.00 93.62 296 VAL A O 1
ATOM 2315 N N . LEU A 1 297 ? 3.247 7.898 -18.534 1.00 94.25 297 LEU A N 1
ATOM 2316 C CA . LEU A 1 297 ? 4.473 7.440 -19.179 1.00 94.25 297 LEU A CA 1
ATOM 2317 C C . LEU A 1 297 ? 4.563 7.969 -20.619 1.00 94.25 297 LEU A C 1
ATOM 2319 O O . LEU A 1 297 ? 3.634 8.615 -21.119 1.00 94.25 297 LEU A O 1
ATOM 2323 N N . GLU A 1 298 ? 5.675 7.702 -21.304 1.00 92.25 298 GLU A N 1
ATOM 2324 C CA . GLU A 1 298 ? 5.814 8.042 -22.720 1.00 92.25 298 GLU A CA 1
ATOM 2325 C C . GLU A 1 298 ? 4.787 7.285 -23.566 1.00 92.25 298 GLU A C 1
ATOM 2327 O O . GLU A 1 298 ? 4.468 6.124 -23.312 1.00 92.25 298 GLU A O 1
ATOM 2332 N N . GLY A 1 299 ? 4.216 7.950 -24.570 1.00 90.06 299 GLY A N 1
ATOM 2333 C CA . GLY A 1 299 ? 3.227 7.341 -25.466 1.00 90.06 299 GLY A CA 1
ATOM 2334 C C . GLY A 1 299 ? 1.869 6.994 -24.830 1.00 90.06 299 GLY A C 1
ATOM 2335 O O . GLY A 1 299 ? 0.933 6.692 -25.569 1.00 90.06 299 GLY A O 1
ATOM 2336 N N . GLY A 1 300 ? 1.711 7.075 -23.504 1.00 93.75 300 GLY A N 1
ATOM 2337 C CA . GLY A 1 300 ? 0.435 6.854 -22.821 1.00 93.75 300 GLY A CA 1
ATOM 2338 C C . GLY A 1 300 ? 0.564 6.459 -21.343 1.00 93.75 300 GLY A C 1
ATOM 2339 O O . GLY A 1 300 ? 1.662 6.232 -20.846 1.00 93.75 300 GLY A O 1
ATOM 2340 N N . PRO A 1 301 ? -0.559 6.372 -20.609 1.00 96.12 301 PRO A N 1
ATOM 2341 C CA . PRO A 1 301 ? -0.556 6.004 -19.196 1.00 96.12 301 PRO A CA 1
ATOM 2342 C C . PRO A 1 301 ? -0.397 4.493 -18.959 1.00 96.12 301 PRO A C 1
ATOM 2344 O O . PRO A 1 301 ? -1.005 3.680 -19.656 1.00 96.12 301 PRO A O 1
ATOM 2347 N N . LEU A 1 302 ? 0.323 4.113 -17.899 1.00 97.81 302 LEU A N 1
ATOM 2348 C CA . LEU A 1 302 ? 0.167 2.802 -17.263 1.00 97.81 302 LEU A CA 1
ATOM 2349 C C . LEU A 1 302 ? -1.028 2.877 -16.306 1.00 97.81 302 LEU A C 1
ATOM 2351 O O . LEU A 1 302 ? -0.912 3.379 -15.188 1.00 97.81 302 LEU A O 1
ATOM 2355 N N . THR A 1 303 ? -2.187 2.426 -16.782 1.00 98.25 303 THR A N 1
ATOM 2356 C CA . THR A 1 303 ? -3.457 2.428 -16.040 1.00 98.25 303 THR A CA 1
ATOM 2357 C C . THR A 1 303 ? -3.512 1.341 -14.967 1.00 98.25 303 THR A C 1
ATOM 2359 O O . THR A 1 303 ? -2.833 0.323 -15.091 1.00 98.25 303 THR A O 1
ATOM 2362 N N . ALA A 1 304 ? -4.391 1.506 -13.978 1.00 97.88 304 ALA A N 1
ATOM 2363 C CA . ALA A 1 304 ? -4.624 0.543 -12.904 1.00 97.88 304 ALA A CA 1
ATOM 2364 C C . ALA A 1 304 ? -4.993 -0.851 -13.438 1.00 97.88 304 ALA A C 1
ATOM 2366 O O . ALA A 1 304 ? -4.407 -1.830 -12.988 1.00 97.88 304 ALA A O 1
ATOM 2367 N N . ASP A 1 305 ? -5.878 -0.937 -14.440 1.00 97.88 305 ASP A N 1
ATOM 2368 C CA . ASP A 1 305 ? -6.294 -2.211 -15.054 1.00 97.88 305 ASP A CA 1
ATOM 2369 C C . ASP A 1 305 ? -5.084 -2.970 -15.606 1.00 97.88 305 ASP A C 1
ATOM 2371 O O . ASP A 1 305 ? -4.778 -4.089 -15.206 1.00 97.88 305 ASP A O 1
ATOM 2375 N N . ARG A 1 306 ? -4.310 -2.286 -16.448 1.00 98.06 306 ARG A N 1
ATOM 2376 C CA . ARG A 1 306 ? -3.067 -2.797 -17.023 1.00 98.06 306 ARG A CA 1
ATOM 2377 C C . ARG A 1 306 ? -2.020 -3.171 -15.966 1.00 98.06 306 ARG A C 1
ATOM 2379 O O . ARG A 1 306 ? -1.286 -4.138 -16.147 1.00 98.06 306 ARG A O 1
ATOM 2386 N N . ALA A 1 307 ? -1.927 -2.422 -14.868 1.00 97.81 307 ALA A N 1
ATOM 2387 C CA . ALA A 1 307 ? -1.056 -2.772 -13.749 1.00 97.81 307 ALA A CA 1
ATOM 2388 C C . ALA A 1 307 ? -1.565 -4.008 -12.977 1.00 97.81 307 ALA A C 1
ATOM 2390 O O . ALA A 1 307 ? -0.758 -4.783 -12.466 1.00 97.81 307 ALA A O 1
ATOM 2391 N N . GLY A 1 308 ? -2.883 -4.222 -12.923 1.00 97.75 308 GLY A N 1
ATOM 2392 C CA . GLY A 1 308 ? -3.515 -5.418 -12.357 1.00 97.75 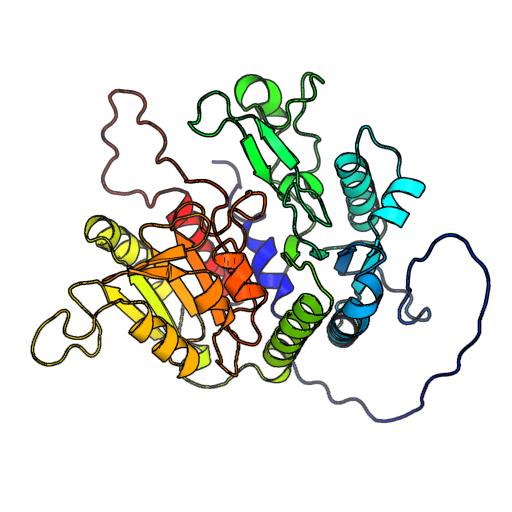308 GLY A CA 1
ATOM 2393 C C . GLY A 1 308 ? -3.375 -6.673 -13.224 1.00 97.75 308 GLY A C 1
ATOM 2394 O O . GLY A 1 308 ? -3.474 -7.787 -12.709 1.00 97.75 308 GLY A O 1
ATOM 2395 N N . GLU A 1 309 ? -3.077 -6.501 -14.513 1.00 98.00 309 GLU A N 1
ATOM 2396 C CA . GLU A 1 309 ? -2.799 -7.571 -15.482 1.00 98.00 309 GLU A CA 1
ATOM 2397 C C . GLU A 1 309 ? -1.323 -8.008 -15.521 1.00 98.00 309 GLU A C 1
ATOM 2399 O O . GLU A 1 309 ? -0.954 -8.855 -16.331 1.00 98.00 309 GLU A O 1
ATOM 2404 N N . LEU A 1 310 ? -0.456 -7.457 -14.664 1.00 98.31 310 LEU A N 1
ATOM 2405 C CA . LEU A 1 310 ? 0.936 -7.903 -14.571 1.00 98.31 310 LEU A CA 1
ATOM 2406 C C . LEU A 1 310 ? 1.024 -9.386 -14.170 1.00 98.31 310 LEU A C 1
ATOM 2408 O O . LEU A 1 310 ? 0.274 -9.871 -13.320 1.00 98.31 310 LEU A O 1
ATOM 2412 N N . GLU A 1 311 ? 1.989 -10.093 -14.757 1.00 96.31 311 GLU A N 1
ATOM 2413 C CA . GLU A 1 311 ? 2.141 -11.555 -14.668 1.00 96.31 311 GLU A CA 1
ATOM 2414 C C . GLU A 1 311 ? 3.488 -11.978 -14.058 1.00 96.31 311 GLU A C 1
ATOM 2416 O O . GLU A 1 311 ? 3.849 -13.155 -14.085 1.00 96.31 311 GLU A O 1
ATOM 2421 N N . ASN A 1 312 ? 4.264 -11.035 -13.513 1.00 95.81 312 ASN A N 1
ATOM 2422 C CA . ASN A 1 312 ? 5.544 -11.333 -12.875 1.00 95.81 312 ASN A CA 1
ATOM 2423 C C . ASN A 1 312 ? 5.392 -12.348 -11.731 1.00 95.81 312 ASN A C 1
ATOM 2425 O O . ASN A 1 312 ? 4.621 -12.138 -10.797 1.00 95.81 312 ASN A O 1
ATOM 2429 N N . GLU A 1 313 ? 6.189 -13.420 -11.779 1.00 92.94 313 GLU A N 1
ATOM 2430 C CA . GLU A 1 313 ? 6.137 -14.513 -10.795 1.00 92.94 313 GLU A CA 1
ATOM 2431 C C . GLU A 1 313 ? 6.493 -14.038 -9.378 1.00 92.94 313 GLU A C 1
ATOM 2433 O O . GLU A 1 313 ? 5.843 -14.403 -8.401 1.00 92.94 313 GLU A O 1
ATOM 2438 N N . ASN A 1 314 ? 7.530 -13.207 -9.269 1.00 93.50 314 ASN A N 1
ATOM 2439 C CA . ASN A 1 314 ? 7.976 -12.607 -8.016 1.00 93.50 314 ASN A CA 1
ATOM 2440 C C . ASN A 1 314 ? 7.451 -11.174 -7.940 1.00 93.50 314 ASN A C 1
ATOM 2442 O O . ASN A 1 314 ? 7.770 -10.380 -8.835 1.00 93.50 314 ASN A O 1
ATOM 2446 N N . PRO A 1 315 ? 6.686 -10.820 -6.896 1.00 94.31 315 PRO A N 1
ATOM 2447 C CA . PRO A 1 315 ? 6.162 -9.475 -6.751 1.00 94.31 315 PRO A CA 1
ATOM 2448 C C . PRO A 1 315 ? 7.264 -8.467 -6.414 1.00 94.31 315 PRO A C 1
ATOM 2450 O O . PRO A 1 315 ? 8.270 -8.809 -5.788 1.00 94.31 315 PRO A O 1
ATOM 2453 N N . ILE A 1 316 ? 7.045 -7.217 -6.817 1.00 94.75 316 ILE A N 1
ATOM 2454 C CA . ILE A 1 316 ? 8.006 -6.120 -6.649 1.00 94.75 316 ILE A CA 1
ATOM 2455 C C . ILE A 1 316 ? 7.602 -5.154 -5.526 1.00 94.75 316 ILE A C 1
ATOM 2457 O O . ILE A 1 316 ? 6.489 -5.209 -4.991 1.00 94.75 316 ILE A O 1
ATOM 2461 N N . LEU A 1 317 ? 8.523 -4.255 -5.181 1.00 94.94 317 LEU A N 1
ATOM 2462 C CA . LEU A 1 317 ? 8.293 -3.105 -4.309 1.00 94.94 317 LEU A CA 1
ATOM 2463 C C . LEU A 1 317 ? 8.257 -1.833 -5.153 1.00 94.94 317 LEU A C 1
ATOM 2465 O O . LEU A 1 317 ? 9.164 -1.606 -5.958 1.00 94.94 317 LEU A O 1
ATOM 2469 N N . VAL A 1 318 ? 7.247 -0.993 -4.944 1.00 95.69 318 VAL A N 1
ATOM 2470 C CA . VAL A 1 318 ? 7.072 0.247 -5.704 1.00 95.69 318 VAL A CA 1
ATOM 2471 C C . VAL A 1 318 ? 7.004 1.448 -4.775 1.00 95.69 318 VAL A C 1
ATOM 2473 O O . VAL A 1 318 ? 6.349 1.432 -3.736 1.00 95.69 318 VAL A O 1
ATOM 2476 N N . THR A 1 319 ? 7.667 2.522 -5.176 1.00 93.06 319 THR A N 1
ATOM 2477 C CA . THR A 1 319 ? 7.527 3.847 -4.561 1.00 93.06 319 THR A CA 1
ATOM 2478 C C . THR A 1 319 ? 7.355 4.869 -5.670 1.00 93.06 319 THR A C 1
ATOM 2480 O O . THR A 1 319 ? 7.898 4.687 -6.761 1.00 93.06 319 THR A O 1
ATOM 2483 N N . THR A 1 320 ? 6.585 5.926 -5.439 1.00 91.12 320 THR A N 1
ATOM 2484 C CA . THR A 1 320 ? 6.284 6.857 -6.526 1.00 91.12 320 THR A CA 1
ATOM 2485 C C . THR A 1 320 ? 6.070 8.285 -6.054 1.00 91.12 320 THR A C 1
ATOM 2487 O O . THR A 1 320 ? 5.256 8.551 -5.180 1.00 91.12 320 THR A O 1
ATOM 2490 N N . VAL A 1 321 ? 6.767 9.218 -6.698 1.00 88.12 321 VAL A N 1
ATOM 2491 C CA . VAL A 1 321 ? 6.525 10.663 -6.657 1.00 88.12 321 VAL A CA 1
ATOM 2492 C C . VAL A 1 321 ? 5.669 11.029 -7.865 1.00 88.12 321 VAL A C 1
ATOM 2494 O O . VAL A 1 321 ? 6.066 11.809 -8.727 1.00 88.12 321 VAL A O 1
ATOM 2497 N N . SER A 1 322 ? 4.494 10.408 -7.952 1.00 88.50 322 SER A N 1
ATOM 2498 C CA . SER A 1 322 ? 3.516 10.677 -9.003 1.00 88.50 322 SER A CA 1
ATOM 2499 C C . SER A 1 322 ? 2.161 10.955 -8.386 1.00 88.50 322 SER A C 1
ATOM 2501 O O . SER A 1 322 ? 1.598 10.118 -7.678 1.00 88.50 322 SER A O 1
ATOM 2503 N N . CYS A 1 323 ? 1.656 12.163 -8.636 1.00 87.00 323 CYS A N 1
ATOM 2504 C CA . CYS A 1 323 ? 0.455 12.700 -8.008 1.00 87.00 323 CYS A CA 1
ATOM 2505 C C . CYS A 1 323 ? -0.730 11.728 -8.091 1.00 87.00 323 CYS A C 1
ATOM 2507 O O . CYS A 1 323 ? -0.963 11.119 -9.130 1.00 87.00 323 CYS A O 1
ATOM 2509 N N . HIS A 1 324 ? -1.501 11.619 -7.006 1.00 88.69 324 HIS A N 1
ATOM 2510 C CA . HIS A 1 324 ? -2.754 10.853 -6.926 1.00 88.69 324 HIS A CA 1
ATOM 2511 C C . HIS A 1 324 ? -2.666 9.344 -7.193 1.00 88.69 324 HIS A C 1
ATOM 2513 O O . HIS A 1 324 ? -3.691 8.675 -7.175 1.00 88.69 324 HIS A O 1
ATOM 2519 N N . THR A 1 325 ? -1.492 8.765 -7.422 1.00 93.88 325 THR A N 1
ATOM 2520 C CA . THR A 1 325 ? -1.396 7.332 -7.751 1.00 93.88 325 THR A CA 1
ATOM 2521 C C . THR A 1 325 ? -1.815 6.412 -6.598 1.00 93.88 325 THR A C 1
ATOM 2523 O O . THR A 1 325 ? -2.087 5.239 -6.837 1.00 93.88 325 THR A O 1
ATOM 2526 N N . GLY A 1 326 ? -1.917 6.941 -5.371 1.00 94.75 326 GLY A N 1
ATOM 2527 C CA . GLY A 1 326 ? -2.488 6.274 -4.199 1.00 94.75 326 GLY A CA 1
ATOM 2528 C C . GLY A 1 326 ? -3.821 6.865 -3.732 1.00 94.75 326 GLY A C 1
ATOM 2529 O O . GLY A 1 326 ? -4.061 6.882 -2.532 1.00 94.75 326 GLY A O 1
ATOM 2530 N N . HIS A 1 327 ? -4.641 7.432 -4.623 1.00 93.88 327 HIS A N 1
ATOM 2531 C CA . HIS A 1 327 ? -5.953 8.034 -4.316 1.00 93.88 327 HIS A CA 1
ATOM 2532 C C . HIS A 1 327 ? -7.009 6.952 -3.989 1.00 93.88 327 HIS A C 1
ATOM 2534 O O . HIS A 1 327 ? -7.992 6.809 -4.709 1.00 93.88 327 HIS A O 1
ATOM 2540 N N . PHE A 1 328 ? -6.766 6.174 -2.930 1.00 94.69 328 PHE A N 1
ATOM 2541 C CA . PHE A 1 328 ? -7.524 4.976 -2.532 1.00 94.69 328 PHE A CA 1
ATOM 2542 C C . PHE A 1 328 ? -8.940 5.266 -1.998 1.00 94.69 328 PHE A C 1
ATOM 2544 O O . PHE A 1 328 ? -9.726 4.362 -1.769 1.00 94.69 328 PHE A O 1
ATOM 2551 N N . ASP A 1 329 ? -9.272 6.522 -1.731 1.00 93.69 329 ASP A N 1
ATOM 2552 C CA . ASP A 1 329 ? -10.587 6.966 -1.255 1.00 93.69 329 ASP A CA 1
ATOM 2553 C C . ASP A 1 329 ? -11.464 7.531 -2.392 1.00 93.69 329 ASP A C 1
ATOM 2555 O O . ASP A 1 329 ? -12.643 7.831 -2.200 1.00 93.69 329 ASP A O 1
ATOM 2559 N N . GLY A 1 330 ? -10.897 7.677 -3.594 1.00 89.94 330 GLY A N 1
ATOM 2560 C CA . GLY A 1 330 ? -11.505 8.409 -4.700 1.00 89.94 330 GLY A CA 1
ATOM 2561 C C . GLY A 1 330 ? -12.559 7.626 -5.480 1.00 89.94 330 GLY A C 1
ATOM 2562 O O . GLY A 1 330 ? -12.528 6.406 -5.577 1.00 89.94 330 GLY A O 1
ATOM 2563 N N . GLU A 1 331 ? -13.458 8.346 -6.158 1.00 86.25 331 GLU A N 1
ATOM 2564 C CA . GLU A 1 331 ? -14.483 7.737 -7.028 1.00 86.25 331 GLU A CA 1
ATOM 2565 C C . GLU A 1 331 ? -13.897 6.995 -8.242 1.00 86.25 331 GLU A C 1
ATOM 2567 O O . GLU A 1 331 ? -14.559 6.150 -8.849 1.00 86.25 331 GLU A O 1
ATOM 2572 N N . ARG A 1 332 ? -12.669 7.343 -8.651 1.00 87.12 332 ARG A N 1
ATOM 2573 C CA . ARG A 1 332 ? -12.005 6.718 -9.795 1.00 87.12 332 ARG A CA 1
ATOM 2574 C C . ARG A 1 332 ? -11.175 5.532 -9.327 1.00 87.12 332 ARG A C 1
ATOM 2576 O O . ARG A 1 332 ? -10.076 5.713 -8.817 1.00 87.12 332 ARG A O 1
ATOM 2583 N N . GLU A 1 333 ? -11.695 4.351 -9.615 1.00 90.12 333 GLU A N 1
ATOM 2584 C CA . GLU A 1 333 ? -11.357 3.123 -8.911 1.00 90.12 333 GLU A CA 1
ATOM 2585 C C . GLU A 1 333 ? -11.264 1.926 -9.892 1.00 90.12 333 GLU A C 1
ATOM 2587 O O . GLU A 1 333 ? -12.242 1.692 -10.611 1.00 90.12 333 GLU A O 1
ATOM 2592 N N . PRO A 1 334 ? -10.144 1.167 -10.005 1.00 95.00 334 PRO A N 1
ATOM 2593 C CA . PRO A 1 334 ? -8.763 1.370 -9.572 1.00 95.00 334 PRO A CA 1
ATOM 2594 C C . PRO A 1 334 ? -8.214 2.746 -9.212 1.00 95.00 334 PRO A C 1
ATOM 2596 O O . PRO A 1 334 ? -8.168 3.550 -10.146 1.00 95.00 334 PRO A O 1
ATOM 2599 N N . CYS A 1 335 ? -7.617 3.031 -8.052 1.00 96.06 335 CYS A N 1
ATOM 2600 C CA . CYS A 1 335 ? -6.430 3.896 -8.117 1.00 96.06 335 CYS A CA 1
ATOM 2601 C C . CYS A 1 335 ? -5.221 3.104 -8.672 1.00 96.06 335 CYS A C 1
ATOM 2603 O O . CYS A 1 335 ? -5.232 1.871 -8.740 1.00 96.06 335 CYS A O 1
ATOM 2605 N N . ALA A 1 336 ? -4.169 3.782 -9.140 1.00 97.00 336 ALA A N 1
ATOM 2606 C CA . ALA A 1 336 ? -3.037 3.129 -9.813 1.00 97.00 336 ALA A CA 1
ATOM 2607 C C . ALA A 1 336 ? -2.340 2.091 -8.911 1.00 97.00 336 ALA A C 1
ATOM 2609 O O . ALA A 1 336 ? -2.069 0.964 -9.337 1.00 97.00 336 ALA A O 1
ATOM 2610 N N . ALA A 1 337 ? -2.094 2.460 -7.650 1.00 97.56 337 ALA A N 1
ATOM 2611 C CA . ALA A 1 337 ? -1.511 1.581 -6.643 1.00 97.56 337 ALA A CA 1
ATOM 2612 C C . ALA A 1 337 ? -2.412 0.373 -6.347 1.00 97.56 337 ALA A C 1
ATOM 2614 O O . ALA A 1 337 ? -1.920 -0.750 -6.236 1.00 97.56 337 ALA A O 1
ATOM 2615 N N . GLU A 1 338 ? -3.726 0.582 -6.271 1.00 97.88 338 GLU A N 1
ATOM 2616 C CA . GLU A 1 338 ? -4.704 -0.477 -6.017 1.00 97.88 338 GLU A CA 1
ATOM 2617 C C . GLU A 1 338 ? -4.729 -1.524 -7.116 1.00 97.88 338 GLU A C 1
ATOM 2619 O O . GLU A 1 338 ? -4.663 -2.712 -6.808 1.00 97.88 338 GLU A O 1
ATOM 2624 N N . GLY A 1 339 ? -4.747 -1.105 -8.385 1.00 97.69 339 GLY A N 1
ATOM 2625 C CA . GLY A 1 339 ? -4.715 -2.037 -9.513 1.00 97.69 339 GLY A CA 1
ATOM 2626 C C . GLY A 1 339 ? -3.523 -2.991 -9.414 1.00 97.69 339 GLY A C 1
ATOM 2627 O O . GLY A 1 339 ? -3.679 -4.211 -9.468 1.00 97.69 339 GLY A O 1
ATOM 2628 N N . MET A 1 340 ? -2.335 -2.445 -9.136 1.00 98.12 340 MET A N 1
ATOM 2629 C CA . MET A 1 340 ? -1.114 -3.239 -8.979 1.00 98.12 340 MET A CA 1
ATOM 2630 C C . MET A 1 340 ? -1.108 -4.132 -7.721 1.00 98.12 340 MET A C 1
ATOM 2632 O O . MET A 1 340 ? -0.537 -5.228 -7.737 1.00 98.12 340 MET A O 1
ATOM 2636 N N . LEU A 1 341 ? -1.718 -3.684 -6.618 1.00 98.38 341 LEU A N 1
ATOM 2637 C CA . LEU A 1 341 ? -1.817 -4.456 -5.373 1.00 98.38 341 LEU A CA 1
ATOM 2638 C C . LEU A 1 341 ? -2.852 -5.585 -5.470 1.00 98.38 341 LEU A C 1
ATOM 2640 O O . LEU A 1 341 ? -2.609 -6.661 -4.926 1.00 98.38 341 LEU A O 1
ATOM 2644 N N . ARG A 1 342 ? -3.957 -5.390 -6.191 1.00 97.44 342 ARG A N 1
ATOM 2645 C CA . ARG A 1 342 ? -5.040 -6.379 -6.336 1.00 97.44 342 ARG A CA 1
ATOM 2646 C C . ARG A 1 342 ? -4.761 -7.432 -7.415 1.00 97.44 342 ARG A C 1
ATOM 2648 O O . ARG A 1 342 ? -5.270 -8.544 -7.326 1.00 97.44 342 ARG A O 1
ATOM 2655 N N . GLY A 1 343 ? -3.917 -7.117 -8.402 1.00 96.94 343 GLY A N 1
ATOM 2656 C CA . GLY A 1 343 ? -3.530 -8.044 -9.472 1.00 96.94 343 GLY A CA 1
ATOM 2657 C C . GLY A 1 343 ? -2.845 -9.330 -8.986 1.00 96.94 343 GLY A C 1
ATOM 2658 O O . GLY A 1 343 ? -2.287 -9.383 -7.889 1.00 96.94 343 GLY A O 1
ATOM 2659 N N . LYS A 1 344 ? -2.840 -10.379 -9.821 1.00 96.56 344 LYS A N 1
ATOM 2660 C CA . LYS A 1 344 ? -2.178 -11.665 -9.503 1.00 96.56 344 LYS A CA 1
ATOM 2661 C C . LYS A 1 344 ? -0.652 -11.558 -9.488 1.00 96.56 344 LYS A C 1
ATOM 2663 O O . LYS A 1 344 ? -0.016 -12.197 -8.654 1.00 96.56 344 LYS A O 1
ATOM 2668 N N . GLY A 1 345 ? -0.086 -10.756 -10.389 1.00 96.38 345 GLY A N 1
ATOM 2669 C CA . GLY A 1 345 ? 1.291 -10.270 -10.317 1.00 96.38 345 GLY A CA 1
ATOM 2670 C C . GLY A 1 345 ? 1.351 -8.859 -9.725 1.00 96.38 345 GLY A C 1
ATOM 2671 O O . GLY A 1 345 ? 0.575 -8.487 -8.845 1.00 96.38 345 GLY A O 1
ATOM 2672 N N . GLY A 1 346 ? 2.286 -8.048 -10.198 1.00 96.62 346 GLY A N 1
ATOM 2673 C CA . GLY A 1 346 ? 2.497 -6.686 -9.723 1.00 96.62 346 GLY A CA 1
ATOM 2674 C C . GLY A 1 346 ? 3.293 -6.646 -8.423 1.00 96.62 346 GLY A C 1
ATOM 2675 O O . GLY A 1 346 ? 4.374 -7.235 -8.324 1.00 96.62 346 GLY A O 1
ATOM 2676 N N . ALA A 1 347 ? 2.779 -5.921 -7.431 1.00 96.88 347 ALA A N 1
ATOM 2677 C CA . ALA A 1 347 ? 3.519 -5.559 -6.225 1.00 96.88 347 ALA A CA 1
ATOM 2678 C C . ALA A 1 347 ? 2.938 -6.177 -4.945 1.00 96.88 347 ALA A C 1
ATOM 2680 O O . ALA A 1 347 ? 1.744 -6.474 -4.866 1.00 96.88 347 ALA A O 1
ATOM 2681 N N . VAL A 1 348 ? 3.796 -6.331 -3.929 1.00 95.62 348 VAL A N 1
ATOM 2682 C CA . VAL A 1 348 ? 3.393 -6.584 -2.524 1.00 95.62 348 VAL A CA 1
ATOM 2683 C C . VAL A 1 348 ? 3.401 -5.314 -1.677 1.00 95.62 348 VAL A C 1
ATOM 2685 O O . VAL A 1 348 ? 2.797 -5.290 -0.609 1.00 95.62 348 VAL A O 1
ATOM 2688 N N . LEU A 1 349 ? 4.060 -4.258 -2.157 1.00 94.88 349 LEU A N 1
ATOM 2689 C CA . LEU A 1 349 ? 4.103 -2.951 -1.517 1.00 94.88 349 LEU A CA 1
ATOM 2690 C C . LEU A 1 349 ? 4.112 -1.859 -2.581 1.00 94.88 349 LEU A C 1
ATOM 2692 O O . LEU A 1 349 ? 4.940 -1.889 -3.492 1.00 94.88 349 LEU A O 1
ATOM 2696 N N . VAL A 1 350 ? 3.241 -0.870 -2.405 1.00 96.19 350 VAL A N 1
ATOM 2697 C CA . VAL A 1 350 ? 3.278 0.389 -3.145 1.00 96.19 350 VAL A CA 1
ATOM 2698 C C . VAL A 1 350 ? 3.200 1.524 -2.133 1.00 96.19 350 VAL A C 1
ATOM 2700 O O . VAL A 1 350 ? 2.285 1.556 -1.315 1.00 96.19 350 VAL A O 1
ATOM 2703 N N . ILE A 1 351 ? 4.150 2.455 -2.179 1.00 93.00 351 ILE A N 1
ATOM 2704 C CA . ILE A 1 351 ? 4.070 3.712 -1.431 1.00 93.00 351 ILE A CA 1
ATOM 2705 C C . ILE A 1 351 ? 3.804 4.822 -2.430 1.00 93.00 351 ILE A C 1
ATOM 2707 O O . ILE A 1 351 ? 4.673 5.173 -3.230 1.00 93.00 351 ILE A O 1
ATOM 2711 N N . ALA A 1 352 ? 2.588 5.347 -2.373 1.00 91.44 352 ALA A N 1
ATOM 2712 C CA . ALA A 1 352 ? 2.083 6.327 -3.312 1.00 91.44 352 ALA A CA 1
ATOM 2713 C C . ALA A 1 352 ? 1.354 7.459 -2.576 1.00 91.44 352 ALA A C 1
ATOM 2715 O O . ALA A 1 352 ? 0.753 7.223 -1.525 1.00 91.44 352 ALA A O 1
ATOM 2716 N N . PRO A 1 353 ? 1.391 8.689 -3.106 1.00 88.38 353 PRO A N 1
ATOM 2717 C CA . PRO A 1 353 ? 0.675 9.810 -2.525 1.00 88.38 353 PRO A CA 1
ATOM 2718 C C . PRO A 1 353 ? -0.823 9.740 -2.868 1.00 88.38 353 PRO A C 1
ATOM 2720 O O . PRO A 1 353 ? -1.200 9.606 -4.037 1.00 88.38 353 PRO A O 1
ATOM 2723 N N . ALA A 1 354 ? -1.685 9.894 -1.858 1.00 89.00 354 ALA A N 1
ATOM 2724 C CA . ALA A 1 354 ? -3.140 9.972 -2.050 1.00 89.00 354 ALA A CA 1
ATOM 2725 C C . ALA A 1 354 ? -3.596 11.294 -2.690 1.00 89.00 354 ALA A C 1
ATOM 2727 O O . ALA A 1 354 ? -4.580 11.351 -3.431 1.00 89.00 354 ALA A O 1
ATOM 2728 N N . ARG A 1 355 ? -2.845 12.367 -2.434 1.00 85.88 355 ARG A N 1
ATOM 2729 C CA . ARG A 1 355 ? -3.050 13.733 -2.935 1.00 85.88 355 ARG A CA 1
ATOM 2730 C C . ARG A 1 355 ? -1.704 14.313 -3.388 1.00 85.88 355 ARG A C 1
ATOM 2732 O O . ARG A 1 355 ? -0.666 13.795 -2.978 1.00 85.88 355 ARG A O 1
ATOM 2739 N N . PRO A 1 356 ? -1.664 15.345 -4.245 1.00 73.56 356 PRO A N 1
ATOM 2740 C CA . PRO A 1 356 ? -0.407 15.877 -4.740 1.00 73.56 356 PRO A CA 1
ATOM 2741 C C . PRO A 1 356 ? 0.327 16.585 -3.599 1.00 73.56 356 PRO A C 1
ATOM 2743 O O . PRO A 1 356 ? -0.258 17.370 -2.853 1.00 73.56 356 PRO A O 1
ATOM 2746 N N . GLY A 1 357 ? 1.628 16.329 -3.478 1.00 57.59 357 GLY A N 1
ATOM 2747 C CA . GLY A 1 357 ? 2.492 17.163 -2.654 1.00 57.59 357 GLY A CA 1
ATOM 2748 C C . GLY A 1 357 ? 2.743 18.473 -3.390 1.00 57.59 357 GLY A C 1
ATOM 2749 O O . GLY A 1 357 ? 3.440 18.477 -4.401 1.00 57.59 357 GLY A O 1
ATOM 2750 N N . LEU A 1 358 ? 2.188 19.587 -2.914 1.00 49.44 358 LEU A N 1
ATOM 2751 C CA . LEU A 1 358 ? 2.668 20.892 -3.361 1.00 49.44 358 LEU A CA 1
ATOM 2752 C C . LEU A 1 358 ? 4.077 21.083 -2.787 1.00 49.44 358 LEU A C 1
ATOM 2754 O O . LEU A 1 358 ? 4.279 20.929 -1.579 1.00 49.44 358 LEU A O 1
ATOM 2758 N N . ALA A 1 359 ? 5.045 21.467 -3.626 1.00 37.94 359 ALA A N 1
ATOM 2759 C CA . ALA A 1 359 ? 6.172 22.239 -3.115 1.00 37.94 359 ALA A CA 1
ATOM 2760 C C . ALA A 1 359 ? 5.543 23.399 -2.340 1.00 37.94 359 ALA A C 1
ATOM 2762 O O . ALA A 1 359 ? 4.663 24.068 -2.888 1.00 37.94 359 ALA A O 1
ATOM 2763 N N . ALA A 1 360 ? 5.885 23.553 -1.056 1.00 32.62 360 ALA A N 1
ATOM 2764 C CA . ALA A 1 360 ? 5.316 24.609 -0.228 1.00 32.62 360 ALA A CA 1
ATOM 2765 C C . ALA A 1 360 ? 5.290 25.899 -1.060 1.00 32.62 360 ALA A C 1
ATOM 2767 O O . ALA A 1 360 ? 6.326 26.206 -1.662 1.00 32.62 360 ALA A O 1
ATOM 2768 N N . PRO A 1 361 ? 4.148 26.610 -1.176 1.00 32.19 361 PRO A N 1
ATOM 2769 C CA . PRO A 1 361 ? 4.155 27.893 -1.852 1.00 32.19 361 PRO A CA 1
ATOM 2770 C C . PRO A 1 361 ? 5.264 28.686 -1.184 1.00 32.19 361 PRO A C 1
ATOM 2772 O O . PRO A 1 361 ? 5.246 28.860 0.041 1.00 32.19 361 PRO A O 1
ATOM 2775 N N . SER A 1 362 ? 6.273 29.051 -1.976 1.00 33.56 362 SER A N 1
ATOM 2776 C CA . SER A 1 362 ? 7.324 29.940 -1.528 1.00 33.56 362 SER A CA 1
ATOM 2777 C C . SER A 1 362 ? 6.616 31.075 -0.813 1.00 33.56 362 SER A C 1
ATOM 2779 O O . SER A 1 362 ? 5.696 31.706 -1.344 1.00 33.56 362 SER A O 1
ATOM 2781 N N . VAL A 1 363 ? 6.957 31.266 0.458 1.00 30.88 363 VAL A N 1
ATOM 2782 C CA . VAL A 1 363 ? 6.590 32.493 1.148 1.00 30.88 363 VAL A CA 1
ATOM 2783 C C . VAL A 1 363 ? 7.096 33.584 0.215 1.00 30.88 363 VAL A C 1
ATOM 2785 O O . VAL A 1 363 ? 8.283 33.591 -0.104 1.00 30.88 363 VAL A O 1
ATOM 2788 N N . ALA A 1 364 ? 6.176 34.363 -0.358 1.00 30.91 364 ALA A N 1
ATOM 2789 C CA . ALA A 1 364 ? 6.460 35.222 -1.499 1.00 30.91 364 ALA A CA 1
ATOM 2790 C C . ALA A 1 364 ? 7.766 36.002 -1.270 1.00 30.91 364 ALA A C 1
ATOM 2792 O O . ALA A 1 364 ? 7.809 36.877 -0.406 1.00 30.91 364 ALA A O 1
ATOM 2793 N N . GLY A 1 365 ? 8.823 35.656 -2.014 1.00 32.28 365 GLY A N 1
ATOM 2794 C CA . GLY A 1 365 ? 10.119 36.336 -1.942 1.00 32.28 365 GLY A CA 1
ATOM 2795 C C . GLY A 1 365 ? 11.347 35.494 -1.582 1.00 32.28 365 GLY A C 1
ATOM 2796 O O . GLY A 1 365 ? 12.438 36.049 -1.644 1.00 32.28 365 GLY A O 1
ATOM 2797 N N . GLU A 1 366 ? 11.229 34.202 -1.262 1.00 30.84 366 GLU A N 1
ATOM 2798 C CA . GLU A 1 366 ? 12.403 33.312 -1.201 1.00 30.84 366 GLU A CA 1
ATOM 2799 C C . GLU A 1 366 ? 12.470 32.453 -2.472 1.00 30.84 366 GLU A C 1
ATOM 2801 O O . GLU A 1 366 ? 11.586 31.629 -2.724 1.00 30.84 366 GLU A O 1
ATOM 2806 N N . GLU A 1 367 ? 13.499 32.685 -3.297 1.00 30.80 367 GLU A N 1
ATOM 2807 C CA . GLU A 1 367 ? 13.939 31.711 -4.299 1.00 30.80 367 GLU A CA 1
ATOM 2808 C C . GLU A 1 367 ? 14.144 30.375 -3.580 1.00 30.80 367 GLU A C 1
ATOM 2810 O O . GLU A 1 367 ? 14.821 30.304 -2.550 1.00 30.80 367 GLU A O 1
ATOM 2815 N N . LEU A 1 368 ? 13.496 29.326 -4.087 1.00 38.47 368 LEU A N 1
ATOM 2816 C CA . LEU A 1 368 ? 13.773 27.962 -3.663 1.00 38.47 368 LEU A CA 1
ATOM 2817 C C . LEU A 1 368 ? 15.204 27.666 -4.104 1.00 38.47 368 LEU A C 1
ATOM 2819 O O . LEU A 1 368 ? 15.436 27.356 -5.264 1.00 38.47 368 LEU A O 1
ATOM 2823 N N . ASP A 1 369 ? 16.140 27.857 -3.179 1.00 33.56 369 ASP A N 1
ATOM 2824 C CA . ASP A 1 369 ? 17.551 27.519 -3.332 1.00 33.56 369 ASP A CA 1
ATOM 2825 C C . ASP A 1 369 ? 17.651 26.085 -3.883 1.00 33.56 369 ASP A C 1
ATOM 2827 O O . ASP A 1 369 ? 17.014 25.175 -3.337 1.00 33.56 369 ASP A O 1
ATOM 2831 N N . ASP A 1 370 ? 18.415 25.913 -4.964 1.00 37.34 370 ASP A N 1
ATOM 2832 C CA . ASP A 1 370 ? 18.557 24.727 -5.832 1.00 37.34 370 ASP A CA 1
ATOM 2833 C C . ASP A 1 370 ? 19.137 23.470 -5.123 1.00 37.34 370 ASP A C 1
ATOM 2835 O O . ASP A 1 370 ? 19.873 22.687 -5.713 1.00 37.34 370 ASP A O 1
ATOM 2839 N N . ALA A 1 371 ? 18.867 23.257 -3.829 1.00 36.47 371 ALA A N 1
ATOM 2840 C CA . ALA A 1 371 ? 19.592 22.293 -2.994 1.00 36.47 371 ALA A CA 1
ATOM 2841 C C . ALA A 1 371 ? 18.743 21.517 -1.966 1.00 36.47 371 ALA A C 1
ATOM 2843 O O . ALA A 1 371 ? 19.283 21.003 -0.981 1.00 36.47 371 ALA A O 1
ATOM 2844 N N . LYS A 1 372 ? 17.418 21.412 -2.122 1.00 41.88 372 LYS A N 1
ATOM 2845 C CA . LYS A 1 372 ? 16.604 20.572 -1.224 1.00 41.88 372 LYS A CA 1
ATOM 2846 C C . LYS A 1 372 ? 15.636 19.716 -2.017 1.00 41.88 372 LYS A C 1
ATOM 2848 O O . LYS A 1 372 ? 14.607 20.207 -2.469 1.00 41.88 372 LYS A O 1
ATOM 2853 N N . ILE A 1 373 ? 15.955 18.425 -2.095 1.00 51.03 373 ILE A N 1
ATOM 2854 C CA . ILE A 1 373 ? 15.008 17.348 -2.379 1.00 51.03 373 ILE A CA 1
ATOM 2855 C C . ILE A 1 373 ? 13.660 17.707 -1.730 1.00 51.03 373 ILE A C 1
ATOM 2857 O O . ILE A 1 373 ? 13.601 17.912 -0.511 1.00 51.03 373 ILE A O 1
ATOM 2861 N N . ASP A 1 374 ? 12.596 17.847 -2.529 1.00 64.19 374 ASP A N 1
ATOM 2862 C CA . ASP A 1 374 ? 11.274 18.170 -1.988 1.00 64.19 374 ASP A CA 1
ATOM 2863 C C . ASP A 1 374 ? 10.839 17.113 -0.952 1.00 64.19 374 ASP A C 1
ATOM 2865 O O . ASP A 1 374 ? 11.361 15.997 -0.907 1.00 64.19 374 ASP A O 1
ATOM 2869 N N . GLY A 1 375 ? 9.913 17.467 -0.056 1.00 66.56 375 GLY A N 1
ATOM 2870 C CA . GLY A 1 375 ? 9.587 16.616 1.096 1.00 66.56 375 GLY A CA 1
ATOM 2871 C C . GLY A 1 375 ? 9.171 15.187 0.724 1.00 66.56 375 GLY A C 1
ATOM 2872 O O . GLY A 1 375 ? 9.437 14.261 1.490 1.00 66.56 375 GLY A O 1
ATOM 2873 N N . LEU A 1 376 ? 8.571 15.002 -0.456 1.00 71.50 376 LEU A N 1
ATOM 2874 C CA . LEU A 1 376 ? 8.115 13.705 -0.946 1.00 71.50 376 LEU A CA 1
ATOM 2875 C C . LEU A 1 376 ? 9.274 12.871 -1.511 1.00 71.50 376 LEU A C 1
ATOM 2877 O O . LEU A 1 376 ? 9.439 11.714 -1.123 1.00 71.50 376 LEU A O 1
ATOM 2881 N N . ASN A 1 377 ? 10.129 13.470 -2.346 1.00 75.62 377 ASN A N 1
ATOM 2882 C CA . ASN A 1 377 ? 11.354 12.828 -2.819 1.00 75.62 377 ASN A CA 1
ATOM 2883 C C . ASN A 1 377 ? 12.274 12.462 -1.645 1.00 75.62 377 ASN A C 1
ATOM 2885 O O . ASN A 1 377 ? 12.846 11.372 -1.623 1.00 75.62 377 ASN A O 1
ATOM 2889 N N . LEU A 1 378 ? 12.376 13.318 -0.621 1.00 75.69 378 LEU A N 1
ATOM 2890 C CA . LEU A 1 378 ? 13.212 13.051 0.547 1.00 75.69 378 LEU A CA 1
ATOM 2891 C C . LEU A 1 378 ? 12.648 11.885 1.358 1.00 75.69 378 LEU A C 1
ATOM 2893 O O . LEU A 1 378 ? 13.406 11.006 1.762 1.00 75.69 378 LEU A O 1
ATOM 2897 N N . LEU A 1 379 ? 11.330 11.852 1.577 1.00 77.56 379 LEU A N 1
ATOM 2898 C CA . LEU A 1 379 ? 10.667 10.753 2.277 1.00 77.56 379 LEU A CA 1
ATOM 2899 C C . LEU A 1 379 ? 10.966 9.406 1.608 1.00 77.56 379 LEU A C 1
ATOM 2901 O O . LEU A 1 379 ? 11.350 8.457 2.291 1.00 77.56 379 LEU A O 1
ATOM 2905 N N . TYR A 1 380 ? 10.837 9.321 0.283 1.00 81.88 380 TYR A N 1
ATOM 2906 C CA . TYR A 1 380 ? 11.059 8.063 -0.433 1.00 81.88 380 TYR A CA 1
ATOM 2907 C C . TYR A 1 380 ? 12.536 7.721 -0.623 1.00 81.88 380 TYR A C 1
ATOM 2909 O O . TYR A 1 380 ? 12.897 6.548 -0.564 1.00 81.88 380 TYR A O 1
ATOM 2917 N N . THR A 1 381 ? 13.409 8.721 -0.734 1.00 82.81 381 THR A N 1
ATOM 2918 C CA . THR A 1 381 ? 14.860 8.507 -0.669 1.00 82.81 381 THR A CA 1
ATOM 2919 C C . THR A 1 381 ? 15.245 7.880 0.668 1.00 82.81 381 THR A C 1
ATOM 2921 O O . THR A 1 381 ? 15.950 6.874 0.702 1.00 82.81 381 THR A O 1
ATOM 2924 N N . ARG A 1 382 ? 14.728 8.418 1.783 1.00 81.69 382 ARG A N 1
ATOM 2925 C CA . ARG A 1 382 ? 14.949 7.837 3.114 1.00 81.69 382 ARG A CA 1
ATOM 2926 C C . ARG A 1 382 ? 14.360 6.436 3.212 1.00 81.69 382 ARG A C 1
ATOM 2928 O O . ARG A 1 382 ? 15.004 5.564 3.786 1.00 81.69 382 ARG A O 1
ATOM 2935 N N . PHE A 1 383 ? 13.176 6.194 2.645 1.00 83.75 383 PHE A N 1
ATOM 2936 C CA . PHE A 1 383 ? 12.567 4.859 2.633 1.00 83.75 383 PHE A CA 1
ATOM 2937 C C . PHE A 1 383 ? 13.530 3.828 2.052 1.00 83.75 383 PHE A C 1
ATOM 2939 O O . PHE A 1 383 ? 13.749 2.786 2.665 1.00 83.75 383 PHE A O 1
ATOM 2946 N N . TRP A 1 384 ? 14.156 4.147 0.921 1.00 85.69 384 TRP A N 1
ATOM 2947 C CA . TRP A 1 384 ? 15.139 3.265 0.313 1.00 85.69 384 TRP A CA 1
ATOM 2948 C C . TRP A 1 384 ? 16.442 3.191 1.105 1.00 85.69 384 TRP A C 1
ATOM 2950 O O . TRP A 1 384 ? 16.903 2.092 1.389 1.00 85.69 384 TRP A O 1
ATOM 2960 N N . GLU A 1 385 ? 16.998 4.319 1.542 1.00 82.31 385 GLU A N 1
ATOM 2961 C CA . GLU A 1 385 ? 18.225 4.350 2.350 1.00 82.31 385 GLU A CA 1
ATOM 2962 C C . GLU A 1 385 ? 18.128 3.448 3.595 1.00 82.31 385 GLU A C 1
ATOM 2964 O O . GLU A 1 385 ? 19.056 2.702 3.901 1.00 82.31 385 GLU A O 1
ATOM 2969 N N . TYR A 1 386 ? 16.995 3.467 4.302 1.00 77.75 386 TYR A N 1
ATOM 2970 C CA . TYR A 1 386 ? 16.802 2.635 5.493 1.00 77.75 386 TYR A CA 1
ATOM 2971 C C . TYR A 1 386 ? 16.265 1.235 5.183 1.00 77.75 386 TYR A C 1
ATOM 2973 O O . TYR A 1 386 ? 16.571 0.289 5.911 1.00 77.75 386 TYR A O 1
ATOM 2981 N N . GLY A 1 387 ? 15.464 1.087 4.129 1.00 73.88 387 GLY A N 1
ATOM 2982 C CA . GLY A 1 387 ? 14.830 -0.180 3.770 1.00 73.88 387 GLY A CA 1
ATOM 2983 C C . GLY A 1 387 ? 15.727 -1.159 3.039 1.00 73.88 387 GLY A C 1
ATOM 2984 O O . GLY A 1 387 ? 15.520 -2.365 3.145 1.00 73.88 387 GLY A O 1
ATOM 2985 N N . LEU A 1 388 ? 16.733 -0.658 2.327 1.00 74.50 388 LEU A N 1
ATOM 2986 C CA . LEU A 1 388 ? 17.683 -1.486 1.597 1.00 74.50 388 LEU A CA 1
ATOM 2987 C C . LEU A 1 388 ? 18.814 -2.004 2.488 1.00 74.50 388 LEU A C 1
ATOM 2989 O O . LEU A 1 388 ? 19.269 -3.128 2.306 1.00 74.50 388 LEU A O 1
ATOM 2993 N N . ASN A 1 389 ? 19.230 -1.223 3.486 1.00 62.69 389 ASN A N 1
ATOM 2994 C CA . ASN A 1 389 ? 20.463 -1.500 4.227 1.00 62.69 389 ASN A CA 1
ATOM 2995 C C . ASN A 1 389 ? 20.271 -2.389 5.460 1.00 62.69 389 ASN A C 1
ATOM 2997 O O . ASN A 1 389 ? 21.243 -2.689 6.139 1.00 62.69 389 ASN A O 1
ATOM 3001 N N . GLY A 1 390 ? 19.042 -2.812 5.779 1.00 51.56 390 GLY A N 1
ATOM 3002 C CA . GLY A 1 390 ? 18.738 -3.742 6.882 1.00 51.56 390 GLY A CA 1
ATOM 3003 C C . GLY A 1 390 ? 18.999 -3.217 8.308 1.00 51.56 390 GLY A C 1
ATOM 3004 O O . GLY A 1 390 ? 18.348 -3.671 9.245 1.00 51.56 390 GLY A O 1
ATOM 3005 N N . ASP A 1 391 ? 19.866 -2.218 8.476 1.00 36.44 391 ASP A N 1
ATOM 3006 C CA . ASP A 1 391 ? 20.348 -1.696 9.762 1.00 36.44 391 ASP A CA 1
ATOM 3007 C C . ASP A 1 391 ? 19.426 -0.637 10.404 1.00 36.44 391 ASP A C 1
ATOM 3009 O O . ASP A 1 391 ? 19.744 -0.060 11.445 1.00 36.44 391 ASP A O 1
ATOM 3013 N N . GLY A 1 392 ? 18.266 -0.355 9.801 1.00 33.59 392 GLY A N 1
ATOM 3014 C CA . GLY A 1 392 ? 17.369 0.728 10.228 1.00 33.59 392 GLY A CA 1
ATOM 3015 C C . GLY A 1 392 ? 16.047 0.313 10.879 1.00 33.59 392 GLY A C 1
ATOM 3016 O O . GLY A 1 392 ? 15.297 1.192 11.299 1.00 33.59 392 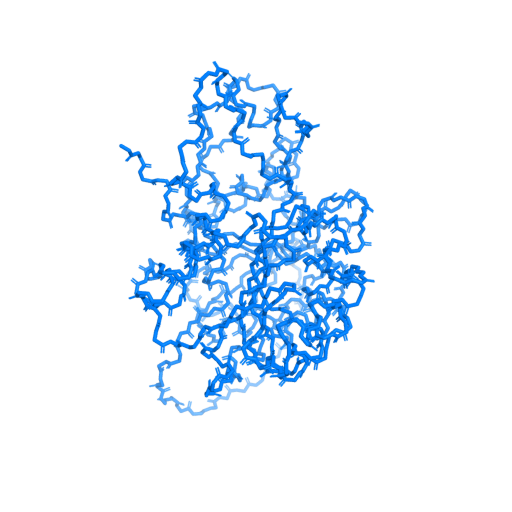GLY A O 1
ATOM 3017 N N . LEU A 1 393 ? 15.720 -0.983 10.935 1.00 34.50 393 LEU A N 1
ATOM 3018 C CA . LEU A 1 393 ? 14.336 -1.440 11.170 1.00 34.50 393 LEU A CA 1
ATOM 3019 C C . LEU A 1 393 ? 14.162 -2.436 12.319 1.00 34.50 393 LEU A C 1
ATOM 3021 O O . LEU A 1 393 ? 13.075 -2.980 12.511 1.00 34.50 393 LEU A O 1
ATOM 3025 N N . THR A 1 394 ? 15.197 -2.643 13.126 1.00 24.84 394 THR A N 1
ATOM 3026 C CA . THR A 1 394 ? 15.029 -3.241 14.451 1.00 24.84 394 THR A CA 1
ATOM 3027 C C . THR A 1 394 ? 14.501 -2.181 15.414 1.00 24.84 394 THR A C 1
ATOM 3029 O O . THR A 1 394 ? 15.283 -1.397 15.959 1.00 24.84 394 THR A O 1
ATOM 3032 N N . VAL A 1 395 ? 13.184 -2.162 15.624 1.00 25.97 395 VAL A N 1
ATOM 3033 C CA . VAL A 1 395 ? 12.575 -1.621 16.848 1.00 25.97 395 VAL A CA 1
ATOM 3034 C C . VAL A 1 395 ? 11.761 -2.716 17.510 1.00 25.97 395 VAL A C 1
ATOM 3036 O O . VAL A 1 395 ? 10.922 -3.326 16.807 1.00 25.97 395 VAL A O 1
#

Foldseek 3Di:
DDPPFFQQLLQFQVVQDDDDDDDDDDDDDDDDDDDDDDDPADFPQDDPPDPAFQQEEEEWAPQQQVLCVLLQVLCVVVVRRYTYHYLVNLVVPADDPDSLRSLLVVLVCSCPVRVYAHYEHEAFQAPPQTTRHFDWAADPPDPDRTFTDNLCSFAPANQCQPVPSRHVHCVRRVVRDDSDGSHHYDYLHDRDSLLSNLLSLQSSCCHPVVDDDQQNQEEEEEEADPVCVVLVVVLCVLLVVQGPHHYWYHYCQAGPPDDPGRNPDFFDLVSVLVCQQVSVHQHYEYEYEADQQFDAGPPGTCGLQNLLQRDRSHEHAYEYLYAQLVLRHDPDPPRNVNSQSSHSHYHSYYHDGSGHDDQPPPPPPDDPPPDDNGPRSVSVSVSSSQSNNVPSNDD

Secondary structure (DSSP, 8-state):
----SSTTTHHHHTTT-----------------------SS--B-S-S------SEEEEE-HHHHGGGHHHHHHHHHTT--EEEEEHHHHHHH---SSHHHHHHHHHHHHHHHS---EEEEES---TTT-SS--EEEE-TTSS-SEEEESGGGGBSS-S-TTSSS-TT-HHHHTTT----BSSEEEEE---SHHHHHHHHHHHHHHHHS---SHHHH-EEEEES-GGGHHHHHHHHHHHHHH--S-EEEEETTB-TT--SSTTSS---HHHHHHHHHTT--SEEEEES-EETTEEEETTEEEEHHHHHT---SS-EEEEEE-TTTT-TTSSS-S-HHHHHHHSSSSEEEEE--SS--------TT----TT---HHHHHHHHHHHHHHSSTT---

Sequence (395 aa):
MPTLTKHALVAAIAICGLLAVSWTLPATSPLAQETDEDSPGHTIAINANADWPASVLLITNDALAKSWLPFATHKTKLGKRTEIVTVEAIKKTYKGADTQARIKACITEFVESRETRWVILGGDSTADGGIVPDRDTAHPKMEWSDVPTDLWYVSETDWDANGDGEYGDWTKDRREISYATRAAIGRIPVRTTDDVEAFTAKVITYDTKYPKGDFATEMVITCTEERGYDRVDDMWEIIKAGWDGSLSKYFTDSTPWDGKRAGDFDLNPDNVCKQINNQIASKWHVIGHGNPNAWVLEGGPLTADRAGELENENPILVTTVSCHTGHFDGEREPCAAEGMLRGKGGAVLVIAPARPGLAAPSVAGEELDDAKIDGLNLLYTRFWEYGLNGDGLTV

Radius of gyration: 21.58 Å; chains: 1; bounding box: 48×70×57 Å

pLDDT: mean 79.47, std 24.06, range [22.72, 98.81]